Protein AF-0000000074476512 (afdb_homodimer)

Secondary structure (DSSP, 8-state):
--------HHHHHHHHHHHHHHHHHHTT-HHHHHIIIIIHHHHHHHHSSSS----HHHHHHHHHHHHHHS---THHHHHHHTS-HHHHHHHHHHHHHHHHT--TT--HHHHHHHHHHHHHHHTTSTT--HHHHHHHHGGGGGT-TTPPPP--HHHHHHHHHHTT---SS----HHHHHHHHHHHHHH-TT--S-HHHHHHHHHHHHHHHH-/--------HHHHHHHHHHHHHHHHHHTT-HHHHHIIIIIHHHHHHHHSSSS----HHHHHHHHHHHHHHS---THHHHHHHTS-HHHHHHHHHHHHHHHHT--TT--HHHHHHHHHHHHHHHTTSTT--HHHHHHHHGGGGGT-TTPPPP--HHHHHHHHHHTT---SS----HHHHHHHHHHHHHH-TT--S-HHHHHHHHHHHHHHHH-

pLDDT: mean 89.66, std 13.05, range [23.92, 98.81]

Sequence (422 aa):
MKGKATKTIAELLEHRTKHYDELVELRDLTPLDQWRSVELPALLFKERTSKPYITKKELQRLLDWKLKKGKYRATLPKLIAQNDDKLVVQCSTSAFKEVLSLDETEDQDKYNAGIRSALKTICQLKGVGPATGSLVLSLLSKFTHRAPPFFSDECAVEVLEDLGQYKGKLSYTLPEYMRFLQWFQQKDPEFEYDRTQLEQALWCVHLDRDQMKGKATKTIAELLEHRTKHYDELVELRDLTPLDQWRSVELPALLFKERTSKPYITKKELQRLLDWKLKKGKYRATLPKLIAQNDDKLVVQCSTSAFKEVLSLDETEDQDKYNAGIRSALKTICQLKGVGPATGSLVLSLLSKFTHRAPPFFSDECAVEVLEDLGQYKGKLSYTLPEYMRFLQWFQQKDPEFEYDRTQLEQALWCVHLDRDQ

Solvent-accessible surface area (backbone atoms only — not comparable to full-atom values): 22604 Å² total; per-residue (Å²): 129,79,74,74,76,77,72,51,70,70,54,33,49,51,49,21,72,72,40,39,68,61,54,35,49,74,53,73,30,48,72,58,47,47,37,65,71,43,50,49,32,48,45,31,59,70,75,22,56,94,66,38,55,48,47,48,69,54,50,54,50,50,50,52,42,52,52,52,69,36,66,67,61,60,52,44,61,54,34,41,65,66,48,53,48,67,55,38,30,50,29,34,28,52,19,46,48,41,51,69,63,58,55,90,79,53,51,70,64,56,47,50,51,33,51,53,51,21,41,56,42,35,33,68,41,49,63,26,45,45,40,56,24,26,42,60,48,28,49,37,53,84,79,36,50,78,28,51,46,44,54,43,64,48,24,44,50,53,48,24,47,74,68,69,65,56,77,88,62,86,82,68,37,66,69,56,49,54,56,50,50,44,53,54,45,71,77,39,71,79,46,81,53,56,33,59,56,50,35,49,12,38,32,40,54,38,54,61,66,76,99,129,78,74,74,77,78,72,52,69,69,54,33,48,52,50,22,73,72,39,39,69,61,54,35,48,74,53,73,29,49,72,57,48,46,37,65,73,44,48,50,35,48,45,32,59,70,76,25,56,94,66,38,57,48,47,48,69,53,51,53,52,49,50,53,44,52,51,52,68,39,63,68,61,59,52,44,62,55,35,43,65,67,48,52,49,68,55,37,30,51,30,34,28,53,19,47,48,42,52,69,64,57,54,92,80,53,51,69,66,58,48,48,52,32,52,52,51,21,39,56,42,35,32,69,42,50,62,26,45,45,40,56,24,25,43,60,49,28,50,37,53,86,81,36,50,77,28,50,46,45,54,43,67,49,27,44,50,53,50,24,47,74,69,71,64,58,76,88,64,86,81,67,38,64,70,57,48,54,55,50,50,46,54,53,43,70,76,38,72,80,46,82,52,56,32,59,55,50,35,48,12,38,32,41,52,39,54,60,65,75,100

Foldseek 3Di:
DPPPPPDDPVRVVVVCVPPVQVLCVVLVCNVLCCCVVPVVVVCCCPVVNVHGDDDPVRVVSVVVNVVSSPCCPPVLVVQQVPDDPVLQVVLLVVLLVLQLPDDLPDAPVSLLVSNLVSQVSNCVRGSDASQNSLVSQLVCLVVDLSRFEHPDPQLLQQQCVVVVNDPPDDPSHSVSVSSSRVSCCVVPVSSPDRRPVVSVVSSVVRVVVVD/DPPPPPDDPVRVVVVCVPPVQVLCVVLVCNVLCCCVVPVVVVCCCPVVNVHGDDDPVRVVSVVVNVVSSPCCPPVLVVQQVPDDPVLQVVLLVVLLVLQLPDDLPDAPVSLLVSNLVSQVSNCVRGSDASQNSLVSQLVCLVVDLSRFEHPDPQLLQQQCVVVVNDPPDDPSHSVSVSSSRVSCCVVPVSSPDRRPVVSVVSSVVRVVVVD

Structure (mmCIF, N/CA/C/O backbone):
data_AF-0000000074476512-model_v1
#
loop_
_entity.id
_entity.type
_entity.pdbx_description
1 polymer 'Uncharacterized protein'
#
loop_
_atom_site.group_PDB
_atom_site.id
_atom_site.type_symbol
_atom_site.label_atom_id
_atom_site.label_alt_id
_atom_site.label_comp_id
_atom_site.label_asym_id
_atom_site.label_entity_id
_atom_site.label_seq_id
_atom_site.pdbx_PDB_ins_code
_atom_site.Cartn_x
_atom_site.Cartn_y
_atom_site.Cartn_z
_atom_site.occupancy
_atom_site.B_iso_or_equiv
_atom_site.auth_seq_id
_atom_site.auth_comp_id
_atom_site.auth_asym_id
_atom_site.auth_atom_id
_atom_site.pdbx_PDB_model_num
ATOM 1 N N . MET A 1 1 ? 16.5 6.844 -27.188 1 23.95 1 MET A N 1
ATOM 2 C CA . MET A 1 1 ? 15.664 5.859 -26.5 1 23.95 1 MET A CA 1
ATOM 3 C C . MET A 1 1 ? 16.422 4.547 -26.312 1 23.95 1 MET A C 1
ATOM 5 O O . MET A 1 1 ? 16.531 3.746 -27.234 1 23.95 1 MET A O 1
ATOM 9 N N . LYS A 1 2 ? 17.562 4.5 -25.641 1 33.09 2 LYS A N 1
ATOM 10 C CA . LYS A 1 2 ? 18.609 3.496 -25.781 1 33.09 2 LYS A CA 1
ATOM 11 C C . LYS A 1 2 ? 18.047 2.086 -25.594 1 33.09 2 LYS A C 1
ATOM 13 O O . LYS A 1 2 ? 17.156 1.865 -24.781 1 33.09 2 LYS A O 1
ATOM 18 N N . GLY A 1 3 ? 18.109 1.298 -26.578 1 35.56 3 GLY A N 1
ATOM 19 C CA . GLY A 1 3 ? 17.562 -0.048 -26.625 1 35.56 3 GLY A CA 1
ATOM 20 C C . GLY A 1 3 ? 17.906 -0.878 -25.406 1 35.56 3 GLY A C 1
ATOM 21 O O . GLY A 1 3 ? 19.078 -1.168 -25.156 1 35.56 3 GLY A O 1
ATOM 22 N N . LYS A 1 4 ? 17.25 -0.68 -24.25 1 45.88 4 LYS A N 1
ATOM 23 C CA . LYS A 1 4 ? 17.578 -1.476 -23.062 1 45.88 4 LYS A CA 1
ATOM 24 C C . LYS A 1 4 ? 17.875 -2.924 -23.438 1 45.88 4 LYS A C 1
ATOM 26 O O . LYS A 1 4 ? 17.047 -3.6 -24.047 1 45.88 4 LYS A O 1
ATOM 31 N N . ALA A 1 5 ? 19.109 -3.162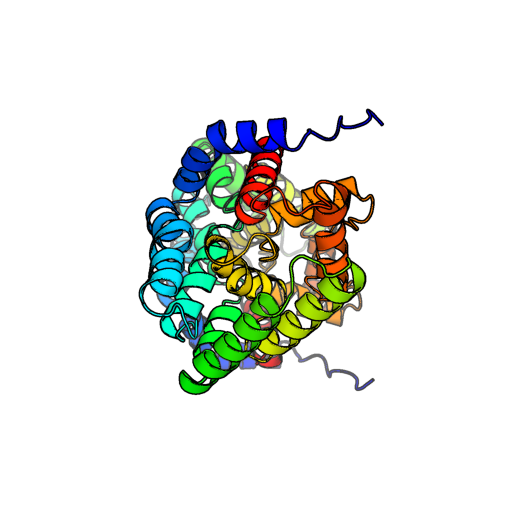 -23.734 1 50.38 5 ALA A N 1
ATOM 32 C CA . ALA A 1 5 ? 19.562 -4.504 -24.109 1 50.38 5 ALA A CA 1
ATOM 33 C C . ALA A 1 5 ? 18.922 -5.562 -23.219 1 50.38 5 ALA A C 1
ATOM 35 O O . ALA A 1 5 ? 19.094 -5.559 -22 1 50.38 5 ALA A O 1
ATOM 36 N N . THR A 1 6 ? 17.781 -6.199 -23.719 1 70.75 6 THR A N 1
ATOM 37 C CA . THR A 1 6 ? 17.031 -7.223 -22.984 1 70.75 6 THR A CA 1
ATOM 38 C C . THR A 1 6 ? 17.953 -8.391 -22.609 1 70.75 6 THR A C 1
ATOM 40 O O . THR A 1 6 ? 18.609 -8.969 -23.484 1 70.75 6 THR A O 1
ATOM 43 N N . LYS A 1 7 ? 18.328 -8.578 -21.406 1 81.62 7 LYS A N 1
ATOM 44 C CA . LYS A 1 7 ? 19.141 -9.648 -20.844 1 81.62 7 LYS A CA 1
ATOM 45 C C . LYS A 1 7 ? 18.672 -11.016 -21.312 1 81.62 7 LYS A C 1
ATOM 47 O O . LYS A 1 7 ? 17.469 -11.25 -21.453 1 81.62 7 LYS A O 1
ATOM 52 N N . THR A 1 8 ? 19.734 -11.797 -21.641 1 91.19 8 THR A N 1
ATOM 53 C CA . THR A 1 8 ? 19.422 -13.195 -21.938 1 91.19 8 THR A CA 1
ATOM 54 C C . THR A 1 8 ? 18.953 -13.914 -20.672 1 91.19 8 THR A C 1
ATOM 56 O O . THR A 1 8 ? 19.141 -13.414 -19.562 1 91.19 8 THR A O 1
ATOM 59 N N . ILE A 1 9 ? 18.359 -15.086 -20.844 1 93.5 9 ILE A N 1
ATOM 60 C CA . ILE A 1 9 ? 17.906 -15.875 -19.703 1 93.5 9 ILE A CA 1
ATOM 61 C C . ILE A 1 9 ? 19.094 -16.25 -18.828 1 93.5 9 ILE A C 1
ATOM 63 O O . ILE A 1 9 ? 19.016 -16.188 -17.594 1 93.5 9 ILE A O 1
ATOM 67 N N . ALA A 1 10 ? 20.172 -16.562 -19.516 1 92.94 10 ALA A N 1
ATOM 68 C CA . ALA A 1 10 ? 21.375 -16.922 -18.766 1 92.94 10 ALA A CA 1
ATOM 69 C C . ALA A 1 10 ? 21.844 -15.75 -17.906 1 92.94 10 ALA A C 1
ATOM 71 O O . ALA A 1 10 ? 22.234 -15.938 -16.75 1 92.94 10 ALA A O 1
ATOM 72 N N . GLU A 1 11 ? 21.828 -14.602 -18.453 1 94 11 GLU A N 1
ATOM 73 C CA . GLU A 1 11 ? 22.219 -13.406 -17.719 1 94 11 GLU A CA 1
ATOM 74 C C . GLU A 1 11 ? 21.25 -13.109 -16.578 1 94 11 GLU A C 1
ATOM 76 O O . GLU A 1 11 ? 21.672 -12.695 -15.492 1 94 11 GLU A O 1
ATOM 81 N N . LEU A 1 12 ? 20.031 -13.32 -16.812 1 94.62 12 LEU A N 1
ATOM 82 C CA . LEU A 1 12 ? 19.016 -13.102 -15.789 1 94.62 12 LEU A CA 1
ATOM 83 C C . LEU A 1 12 ? 19.219 -14.047 -14.609 1 94.62 12 LEU A C 1
ATOM 85 O O . LEU A 1 12 ? 19.188 -13.609 -13.453 1 94.62 12 LEU A O 1
ATOM 89 N N . LEU A 1 13 ? 19.438 -15.242 -14.914 1 95.31 13 LEU A N 1
ATOM 90 C CA . LEU A 1 13 ? 19.578 -16.25 -13.859 1 95.31 13 LEU A CA 1
ATOM 91 C C . LEU A 1 13 ? 20.875 -16.016 -13.078 1 95.31 13 LEU A C 1
ATOM 93 O O . LEU A 1 13 ? 20.922 -16.25 -11.867 1 95.31 13 LEU A O 1
ATOM 97 N N . GLU A 1 14 ? 21.906 -15.555 -13.758 1 94.88 14 GLU A N 1
ATOM 98 C CA . GLU A 1 14 ? 23.125 -15.172 -13.062 1 94.88 14 GLU A CA 1
ATOM 99 C C . GLU A 1 14 ? 22.875 -14 -12.125 1 94.88 14 GLU A C 1
ATOM 101 O O . GLU A 1 14 ? 23.391 -13.969 -11 1 94.88 14 GLU A O 1
ATOM 106 N N . HIS A 1 15 ? 22.141 -13.07 -12.625 1 93.44 15 HIS A N 1
ATOM 107 C CA . HIS A 1 15 ? 21.781 -11.914 -11.812 1 93.44 15 HIS A CA 1
ATOM 108 C C . HIS A 1 15 ? 21.016 -12.336 -10.562 1 93.44 15 HIS A C 1
ATOM 110 O O . HIS A 1 15 ? 21.266 -11.812 -9.469 1 93.44 15 HIS A O 1
ATOM 116 N N . ARG A 1 16 ? 20.125 -13.195 -10.711 1 94.88 16 ARG A N 1
ATOM 117 C CA . ARG A 1 16 ? 19.359 -13.734 -9.586 1 94.88 16 ARG A CA 1
ATOM 118 C C . ARG A 1 16 ? 20.297 -14.352 -8.547 1 94.88 16 ARG A C 1
ATOM 120 O O . ARG A 1 16 ? 20.156 -14.094 -7.348 1 94.88 16 ARG A O 1
ATOM 127 N N . THR A 1 17 ? 21.172 -15.195 -9.023 1 94.69 17 THR A N 1
ATOM 128 C CA . THR A 1 17 ? 22.078 -15.914 -8.148 1 94.69 17 THR A CA 1
ATOM 129 C C . THR A 1 17 ? 22.906 -14.938 -7.305 1 94.69 17 THR A C 1
ATOM 131 O O . THR A 1 17 ? 23.156 -15.195 -6.129 1 94.69 17 THR A O 1
ATOM 134 N N . LYS A 1 18 ? 23.156 -13.844 -7.84 1 93.69 18 LYS A N 1
ATOM 135 C CA . LYS A 1 18 ? 24.031 -12.875 -7.195 1 93.69 18 LYS A CA 1
ATOM 136 C C . LYS A 1 18 ? 23.25 -11.984 -6.23 1 93.69 18 LYS A C 1
ATOM 138 O O . LYS A 1 18 ? 23.797 -11.523 -5.223 1 93.69 18 LYS A O 1
ATOM 143 N N . HIS A 1 19 ? 21.984 -11.812 -6.477 1 92.62 19 HIS A N 1
ATOM 144 C CA . HIS A 1 19 ? 21.344 -10.688 -5.812 1 92.62 19 HIS A CA 1
ATOM 145 C C . HIS A 1 19 ? 20.141 -11.141 -4.996 1 92.62 19 HIS A C 1
ATOM 147 O O . HIS A 1 19 ? 19.719 -10.453 -4.059 1 92.62 19 HIS A O 1
ATOM 153 N N . TYR A 1 20 ? 19.562 -12.219 -5.242 1 94.56 20 TYR A N 1
ATOM 154 C CA . TYR A 1 20 ? 18.25 -12.586 -4.715 1 94.56 20 TYR A CA 1
ATOM 155 C C . TYR A 1 20 ? 18.281 -12.68 -3.193 1 94.56 20 TYR A C 1
ATOM 157 O O . TYR A 1 20 ? 17.438 -12.094 -2.508 1 94.56 20 TYR A O 1
ATOM 165 N N . ASP A 1 21 ? 19.297 -13.367 -2.676 1 92.81 21 ASP A N 1
ATOM 166 C CA . ASP A 1 21 ? 19.344 -13.602 -1.235 1 92.81 21 ASP A CA 1
ATOM 167 C C . ASP A 1 21 ? 19.484 -12.281 -0.47 1 92.81 21 ASP A C 1
ATOM 169 O O . ASP A 1 21 ? 18.844 -12.094 0.568 1 92.81 21 ASP A O 1
ATOM 173 N N . GLU A 1 22 ? 20.266 -11.422 -0.937 1 90.44 22 GLU A N 1
ATOM 174 C CA . GLU A 1 22 ? 20.453 -10.117 -0.298 1 90.44 22 GLU A CA 1
ATOM 175 C C . GLU A 1 22 ? 19.156 -9.305 -0.312 1 90.44 22 GLU A C 1
ATOM 177 O O . GLU A 1 22 ? 18.828 -8.648 0.677 1 90.44 22 GLU A O 1
ATOM 182 N N . LEU A 1 23 ? 18.5 -9.336 -1.383 1 85.38 23 LEU A N 1
ATOM 183 C CA . LEU A 1 23 ? 17.266 -8.57 -1.521 1 85.38 23 LEU A CA 1
ATOM 184 C C . LEU A 1 23 ? 16.172 -9.141 -0.634 1 85.38 23 LEU A C 1
ATOM 186 O O . LEU A 1 23 ? 15.383 -8.398 -0.056 1 85.38 23 LEU A O 1
ATOM 190 N N . VAL A 1 24 ? 16.109 -10.453 -0.549 1 89 24 VAL A N 1
ATOM 191 C CA . VAL A 1 24 ? 15.164 -11.125 0.344 1 89 24 VAL A CA 1
ATOM 192 C C . VAL A 1 24 ? 15.445 -10.711 1.788 1 89 24 VAL A C 1
ATOM 194 O O . VAL A 1 24 ? 14.516 -10.453 2.557 1 89 24 VAL A O 1
ATOM 197 N N . GLU A 1 25 ? 16.656 -10.617 2.119 1 85.56 25 GLU A N 1
ATOM 198 C CA . GLU A 1 25 ? 17.047 -10.203 3.463 1 85.56 25 GLU A CA 1
ATOM 199 C C . GLU A 1 25 ? 16.672 -8.75 3.721 1 85.56 25 GLU A C 1
ATOM 201 O O . GLU A 1 25 ? 16.203 -8.406 4.809 1 85.56 25 GLU A O 1
ATOM 206 N N . LEU A 1 26 ? 16.859 -7.953 2.779 1 75.88 26 LEU A N 1
ATOM 207 C CA . LEU A 1 26 ? 16.547 -6.535 2.904 1 75.88 26 LEU A CA 1
ATOM 208 C C . LEU A 1 26 ? 15.055 -6.332 3.16 1 75.88 26 LEU A C 1
ATOM 210 O O . LEU A 1 26 ? 14.656 -5.359 3.807 1 75.88 26 LEU A O 1
ATOM 214 N N . ARG A 1 27 ? 14.273 -7.273 2.668 1 74.69 27 ARG A N 1
ATOM 215 C CA . ARG A 1 27 ? 12.828 -7.195 2.844 1 74.69 27 ARG A CA 1
ATOM 216 C C . ARG A 1 27 ? 12.391 -7.914 4.113 1 74.69 27 ARG A C 1
ATOM 218 O O . ARG A 1 27 ? 11.195 -8.078 4.363 1 74.69 27 ARG A O 1
ATOM 225 N N . ASP A 1 28 ? 13.352 -8.414 4.922 1 78.88 28 ASP A N 1
ATOM 226 C CA . ASP A 1 28 ? 13.055 -9.203 6.113 1 78.88 28 ASP A CA 1
ATOM 227 C C . ASP A 1 28 ? 12.156 -10.398 5.777 1 78.88 28 ASP A C 1
ATOM 229 O O . ASP A 1 28 ? 11.172 -10.648 6.465 1 78.88 28 ASP A O 1
ATOM 233 N N . LEU A 1 29 ? 12.477 -11.016 4.68 1 86.94 29 LEU A N 1
ATOM 234 C CA . LEU A 1 29 ? 11.625 -12.062 4.109 1 86.94 29 LEU A CA 1
ATOM 235 C C . LEU A 1 29 ? 12.297 -13.422 4.203 1 86.94 29 LEU A C 1
ATOM 237 O O . LEU A 1 29 ? 11.703 -14.445 3.848 1 86.94 29 LEU A O 1
ATOM 241 N N . THR A 1 30 ? 13.461 -13.484 4.758 1 91.12 30 THR A N 1
ATOM 242 C CA . THR A 1 30 ? 14.305 -14.664 4.621 1 91.12 30 THR A CA 1
ATOM 243 C C . THR A 1 30 ? 13.578 -15.906 5.125 1 91.12 30 THR A C 1
ATOM 245 O O . THR A 1 30 ? 13.43 -16.891 4.387 1 91.12 30 THR A O 1
ATOM 248 N N . PRO A 1 31 ? 13.078 -15.938 6.359 1 91.69 31 PRO A N 1
ATOM 249 C CA . PRO A 1 31 ? 12.398 -17.156 6.797 1 91.69 31 PRO A CA 1
ATOM 250 C C . PRO A 1 31 ? 11.141 -17.453 5.98 1 91.69 31 PRO A C 1
ATOM 252 O O . PRO A 1 31 ? 10.883 -18.625 5.652 1 91.69 31 PRO A O 1
ATOM 255 N N . LEU A 1 32 ? 10.438 -16.453 5.688 1 93.12 32 LEU A N 1
ATOM 256 C CA . LEU A 1 32 ? 9.203 -16.625 4.93 1 93.12 32 LEU A CA 1
ATOM 257 C C . LEU A 1 32 ? 9.5 -17.062 3.498 1 93.12 32 LEU A C 1
ATOM 259 O O . LEU A 1 32 ? 8.75 -17.844 2.916 1 93.12 32 LEU A O 1
ATOM 263 N N . ASP A 1 33 ? 10.5 -16.562 2.934 1 95.56 33 ASP A N 1
ATOM 264 C CA . ASP A 1 33 ? 10.883 -16.953 1.582 1 95.56 33 ASP A CA 1
ATOM 265 C C . ASP A 1 33 ? 11.391 -18.391 1.558 1 95.56 33 ASP A C 1
ATOM 267 O O . ASP A 1 33 ? 11.172 -19.125 0.586 1 95.56 33 ASP A O 1
ATOM 271 N N . GLN A 1 34 ? 12.164 -18.75 2.572 1 96.19 34 GLN A N 1
ATOM 272 C CA . GLN A 1 34 ? 12.578 -20.156 2.686 1 96.19 34 GLN A CA 1
ATOM 273 C C . GLN A 1 34 ? 11.375 -21.078 2.723 1 96.19 34 GLN A C 1
ATOM 275 O O . GLN A 1 34 ? 11.383 -22.141 2.092 1 96.19 34 GLN A O 1
ATOM 280 N N . TRP A 1 35 ? 10.391 -20.734 3.42 1 97.44 35 TRP A N 1
ATOM 281 C CA . TRP A 1 35 ? 9.164 -21.516 3.494 1 97.44 35 TRP A CA 1
ATOM 282 C C . TRP A 1 35 ? 8.469 -21.562 2.137 1 97.44 35 TRP A C 1
ATOM 284 O O . TRP A 1 35 ? 8.125 -22.641 1.653 1 97.44 35 TRP A O 1
ATOM 294 N N . ARG A 1 36 ? 8.273 -20.469 1.478 1 97.44 36 ARG A N 1
ATOM 295 C CA . ARG A 1 36 ? 7.535 -20.359 0.223 1 97.44 36 ARG A CA 1
ATOM 296 C C . ARG A 1 36 ? 8.289 -21.047 -0.914 1 97.44 36 ARG A C 1
ATOM 298 O O . ARG A 1 36 ? 7.668 -21.641 -1.798 1 97.44 36 ARG A O 1
ATOM 305 N N . SER A 1 37 ? 9.609 -20.891 -0.902 1 95.75 37 SER A N 1
ATOM 306 C CA . SER A 1 37 ? 10.383 -21.281 -2.076 1 95.75 37 SER A CA 1
ATOM 307 C C . SER A 1 37 ? 10.945 -22.688 -1.918 1 95.75 37 SER A C 1
ATOM 309 O O . SER A 1 37 ? 11.305 -23.328 -2.904 1 95.75 37 SER A O 1
ATOM 311 N N . VAL A 1 38 ? 11 -23.188 -0.724 1 95.44 38 VAL A N 1
ATOM 312 C CA . VAL A 1 38 ? 11.664 -24.469 -0.508 1 95.44 38 VAL A CA 1
ATOM 313 C C . VAL A 1 38 ? 10.734 -25.406 0.253 1 95.44 38 VAL A C 1
ATOM 315 O O . VAL A 1 38 ? 10.359 -26.469 -0.26 1 95.44 38 VAL A O 1
ATOM 318 N N . GLU A 1 39 ? 10.289 -25 1.407 1 97.25 39 GLU A N 1
ATOM 319 C CA . GLU A 1 39 ? 9.609 -25.922 2.316 1 97.25 39 GLU A CA 1
ATOM 320 C C . GLU A 1 39 ? 8.234 -26.297 1.79 1 97.25 39 GLU A C 1
ATOM 322 O O . GLU A 1 39 ? 7.875 -27.484 1.762 1 97.25 39 GLU A O 1
ATOM 327 N N . LEU A 1 40 ? 7.48 -25.359 1.4 1 97.69 40 LEU A N 1
ATOM 328 C CA . LEU A 1 40 ? 6.113 -25.641 0.973 1 97.69 40 LEU A CA 1
ATOM 329 C C . LEU A 1 40 ? 6.105 -26.438 -0.326 1 97.69 40 LEU A C 1
ATOM 331 O O . LEU A 1 40 ? 5.426 -27.469 -0.427 1 97.69 40 LEU A O 1
ATOM 335 N N . PRO A 1 41 ? 6.859 -26.047 -1.333 1 96.69 41 PRO A N 1
ATOM 336 C CA . PRO A 1 41 ? 6.906 -26.875 -2.541 1 96.69 41 PRO A CA 1
ATOM 337 C C . PRO A 1 41 ? 7.398 -28.297 -2.264 1 96.69 41 PRO A C 1
ATOM 339 O O . PRO A 1 41 ? 6.895 -29.25 -2.857 1 96.69 41 PRO A O 1
ATOM 342 N N . ALA A 1 42 ? 8.367 -28.406 -1.413 1 95.94 42 ALA A N 1
ATOM 343 C CA . ALA A 1 42 ? 8.867 -29.734 -1.056 1 95.94 42 ALA A CA 1
ATOM 344 C C . ALA A 1 42 ? 7.781 -30.562 -0.379 1 95.94 42 ALA A C 1
ATOM 346 O O . ALA A 1 42 ? 7.656 -31.766 -0.635 1 95.94 42 ALA A O 1
ATOM 347 N N . LEU A 1 43 ? 7.051 -29.953 0.514 1 97.06 43 LEU A N 1
ATOM 348 C CA . LEU A 1 43 ? 5.949 -30.625 1.194 1 97.06 43 LEU A CA 1
ATOM 349 C C . LEU A 1 43 ? 4.922 -31.141 0.189 1 97.06 43 LEU A C 1
ATOM 351 O O . LEU A 1 43 ? 4.473 -32.281 0.281 1 97.06 43 LEU A O 1
ATOM 355 N N . LEU A 1 44 ? 4.496 -30.297 -0.756 1 97.38 44 LEU A N 1
ATOM 356 C CA . LEU A 1 44 ? 3.541 -30.719 -1.777 1 97.38 44 LEU A CA 1
ATOM 357 C C . LEU A 1 44 ? 4.082 -31.891 -2.588 1 97.38 44 LEU A C 1
ATOM 359 O O . LEU A 1 44 ? 3.371 -32.875 -2.818 1 97.38 44 LEU A O 1
ATOM 363 N N . PHE A 1 45 ? 5.352 -31.797 -2.961 1 96 45 PHE A N 1
ATOM 364 C CA . PHE A 1 45 ? 5.957 -32.781 -3.857 1 96 45 PHE A CA 1
ATOM 365 C C . PHE A 1 45 ? 6.168 -34.125 -3.143 1 96 45 PHE A C 1
ATOM 367 O O . PHE A 1 45 ? 6.066 -35.188 -3.76 1 96 45 PHE A O 1
ATOM 374 N N . LYS A 1 46 ? 6.402 -34.094 -1.898 1 96.19 46 LYS A N 1
ATOM 375 C CA . LYS A 1 46 ? 6.75 -35.312 -1.17 1 96.19 46 LYS A CA 1
ATOM 376 C C . LYS A 1 46 ? 5.523 -35.906 -0.483 1 96.19 46 LYS A C 1
ATOM 378 O O . LYS A 1 46 ? 5.344 -37.125 -0.479 1 96.19 46 LYS A O 1
ATOM 383 N N . GLU A 1 47 ? 4.723 -35.094 0.055 1 96.12 47 GLU A N 1
ATOM 384 C CA . GLU A 1 47 ? 3.646 -35.562 0.916 1 96.12 47 GLU A CA 1
ATOM 385 C C . GLU A 1 47 ? 2.299 -35.5 0.206 1 96.12 47 GLU A C 1
ATOM 387 O O . GLU A 1 47 ? 1.349 -36.188 0.602 1 96.12 47 GLU A O 1
ATOM 392 N N . ARG A 1 48 ? 2.223 -34.656 -0.767 1 96.25 48 ARG A N 1
ATOM 393 C CA . ARG A 1 48 ? 0.968 -34.469 -1.491 1 96.25 48 ARG A CA 1
ATOM 394 C C . ARG A 1 48 ? 1.167 -34.688 -2.988 1 96.25 48 ARG A C 1
ATOM 396 O O . ARG A 1 48 ? 0.586 -33.969 -3.805 1 96.25 48 ARG A O 1
ATOM 403 N N . THR A 1 49 ? 1.976 -35.625 -3.348 1 93.38 49 THR A N 1
ATOM 404 C CA . THR A 1 49 ? 2.49 -35.781 -4.703 1 93.38 49 THR A CA 1
ATOM 405 C C . THR A 1 49 ? 1.369 -36.156 -5.664 1 93.38 49 THR A C 1
ATOM 407 O O . THR A 1 49 ? 1.269 -35.625 -6.762 1 93.38 49 THR A O 1
ATOM 410 N N . SER A 1 50 ? 0.554 -37.062 -5.336 1 94.19 50 SER A N 1
ATOM 411 C CA . SER A 1 50 ? -0.467 -37.594 -6.234 1 94.19 50 SER A CA 1
ATOM 412 C C . SER A 1 50 ? -1.619 -36.625 -6.398 1 94.19 50 SER A C 1
ATOM 414 O O . SER A 1 50 ? -2.256 -36.562 -7.453 1 94.19 50 SER A O 1
ATOM 416 N N . LYS A 1 51 ? -1.862 -35.875 -5.309 1 96.38 51 LYS A N 1
ATOM 417 C CA . LYS A 1 51 ? -2.941 -34.906 -5.293 1 96.38 51 LYS A CA 1
ATOM 418 C C . LYS A 1 51 ? -2.547 -33.656 -4.492 1 96.38 51 LYS A C 1
ATOM 420 O O . LYS A 1 51 ? -3.014 -33.469 -3.365 1 96.38 51 LYS A O 1
ATOM 425 N N . PRO A 1 52 ? -1.791 -32.781 -5.156 1 97.88 52 PRO A N 1
ATOM 426 C CA . PRO A 1 52 ? -1.319 -31.609 -4.414 1 97.88 52 PRO A CA 1
ATOM 427 C C . PRO A 1 52 ? -2.441 -30.625 -4.09 1 97.88 52 PRO A C 1
ATOM 429 O O . PRO A 1 52 ? -3.379 -30.469 -4.875 1 97.88 52 PRO A O 1
ATOM 432 N N . TYR A 1 53 ? -2.369 -30.031 -2.949 1 98.56 53 TYR A N 1
ATOM 433 C CA . TYR A 1 53 ? -3.287 -29 -2.467 1 98.56 53 TYR A CA 1
ATOM 434 C C . TYR A 1 53 ? -2.604 -28.078 -1.46 1 98.56 53 TYR A C 1
ATOM 436 O O . TYR A 1 53 ? -1.492 -28.375 -1.008 1 98.56 53 TYR A O 1
ATOM 444 N N . ILE A 1 54 ? -3.227 -26.922 -1.18 1 98.62 54 ILE A N 1
ATOM 445 C CA . ILE A 1 54 ? -2.811 -26.094 -0.056 1 98.62 54 ILE A CA 1
ATOM 446 C C . ILE A 1 54 ? -3.977 -25.906 0.912 1 98.62 54 ILE A C 1
ATOM 448 O O . ILE A 1 54 ? -5.137 -26.094 0.535 1 98.62 54 ILE A O 1
ATOM 452 N N . THR A 1 55 ? -3.619 -25.641 2.16 1 98.06 55 THR A N 1
ATOM 453 C CA . THR A 1 55 ? -4.609 -25.344 3.191 1 98.06 55 THR A CA 1
ATOM 454 C C . THR A 1 55 ? -4.859 -23.844 3.303 1 98.06 55 THR A C 1
ATOM 456 O O . THR A 1 55 ? -4.125 -23.047 2.721 1 98.06 55 THR A O 1
ATOM 459 N N . LYS A 1 56 ? -5.918 -23.547 4.062 1 96.69 56 LYS A N 1
ATOM 460 C CA . LYS A 1 56 ? -6.215 -22.141 4.312 1 96.69 56 LYS A CA 1
ATOM 461 C C . LYS A 1 56 ? -5.051 -21.438 5.016 1 96.69 56 LYS A C 1
ATOM 463 O O . LYS A 1 56 ? -4.68 -20.328 4.656 1 96.69 56 LYS A O 1
ATOM 468 N N . LYS A 1 57 ? -4.543 -22.062 5.992 1 95.5 57 LYS A N 1
ATOM 469 C CA . LYS A 1 57 ? -3.408 -21.5 6.715 1 95.5 57 LYS A CA 1
ATOM 470 C C . LYS A 1 57 ? -2.227 -21.25 5.781 1 95.5 57 LYS A C 1
ATOM 472 O O . LYS A 1 57 ? -1.544 -20.234 5.891 1 95.5 57 LYS A O 1
ATOM 477 N N . GLU A 1 58 ? -2.008 -22.188 4.891 1 97.56 58 GLU A N 1
ATOM 478 C CA . GLU A 1 58 ? -0.92 -22.047 3.928 1 97.56 58 GLU A CA 1
ATOM 479 C C . GLU A 1 58 ? -1.199 -20.906 2.945 1 97.56 58 GLU A C 1
ATOM 481 O O . GLU A 1 58 ? -0.293 -20.156 2.586 1 97.56 58 GLU A O 1
ATOM 486 N N . LEU A 1 59 ? -2.428 -20.766 2.545 1 97.69 59 LEU A N 1
ATOM 487 C CA . LEU A 1 59 ? -2.826 -19.672 1.665 1 97.69 59 LEU A CA 1
ATOM 488 C C . LEU A 1 59 ? -2.615 -18.328 2.346 1 97.69 59 LEU A C 1
ATOM 490 O O . LEU A 1 59 ? -2.129 -17.391 1.722 1 97.69 59 LEU A O 1
ATOM 494 N N . GLN A 1 60 ? -2.975 -18.203 3.596 1 92.88 60 GLN A N 1
ATOM 495 C CA . GLN A 1 60 ? -2.775 -16.969 4.355 1 92.88 60 GLN A CA 1
ATOM 496 C C . GLN A 1 60 ? -1.293 -16.625 4.461 1 92.88 60 GLN A C 1
ATOM 498 O O . GLN A 1 60 ? -0.914 -15.453 4.328 1 92.88 60 GLN A O 1
ATOM 503 N N . ARG A 1 61 ? -0.535 -17.609 4.68 1 93.44 61 ARG A N 1
ATOM 504 C CA . ARG A 1 61 ? 0.904 -17.406 4.797 1 93.44 61 ARG A CA 1
ATOM 505 C C . ARG A 1 61 ? 1.507 -17 3.453 1 93.44 61 ARG A C 1
ATOM 507 O O . ARG A 1 61 ? 2.439 -16.188 3.402 1 93.44 61 ARG A O 1
ATOM 514 N N . LEU A 1 62 ? 0.995 -17.578 2.35 1 96.62 62 LEU A N 1
ATOM 515 C CA . LEU A 1 62 ? 1.41 -17.172 1.014 1 96.62 62 LEU A CA 1
ATOM 516 C C . LEU A 1 62 ? 1.076 -15.703 0.767 1 96.62 62 LEU A C 1
ATOM 518 O O . LEU A 1 62 ? 1.863 -14.977 0.156 1 96.62 62 LEU A O 1
ATOM 522 N N . LEU A 1 63 ? -0.099 -15.242 1.212 1 89.94 63 LEU A N 1
ATOM 523 C CA . LEU A 1 63 ? -0.469 -13.844 1.072 1 89.94 63 LEU A CA 1
ATOM 524 C C . LEU A 1 63 ? 0.497 -12.945 1.84 1 89.94 63 LEU A C 1
ATOM 526 O O . LEU A 1 63 ? 0.894 -11.883 1.348 1 89.94 63 LEU A O 1
ATOM 530 N N . ASP A 1 64 ? 0.836 -13.383 3.053 1 84.56 64 ASP A N 1
ATOM 531 C CA . ASP A 1 64 ? 1.817 -12.633 3.832 1 84.56 64 ASP A CA 1
ATOM 532 C C . ASP A 1 64 ? 3.123 -12.469 3.059 1 84.56 64 ASP A C 1
ATOM 534 O O . ASP A 1 64 ? 3.705 -11.383 3.033 1 84.56 64 ASP A O 1
ATOM 538 N N . TRP A 1 65 ? 3.559 -13.57 2.459 1 92 65 TRP A N 1
ATOM 539 C CA . TRP A 1 65 ? 4.777 -13.547 1.659 1 92 65 TRP A CA 1
ATOM 540 C C . TRP A 1 65 ? 4.652 -12.57 0.494 1 92 65 TRP A C 1
ATOM 542 O O . TRP A 1 65 ? 5.551 -11.766 0.257 1 92 65 TRP A O 1
ATOM 552 N N . LYS A 1 66 ? 3.562 -12.672 -0.193 1 89.94 66 LYS A N 1
ATOM 553 C CA . LYS A 1 66 ? 3.324 -11.82 -1.356 1 89.94 66 LYS A CA 1
ATOM 554 C C . LYS A 1 66 ? 3.379 -10.344 -0.978 1 89.94 66 LYS A C 1
ATOM 556 O O . LYS A 1 66 ? 4.004 -9.547 -1.677 1 89.94 66 LYS A O 1
ATOM 561 N N . LEU A 1 67 ? 2.764 -9.992 0.061 1 81.12 67 LEU A N 1
ATOM 562 C CA . LEU A 1 67 ? 2.676 -8.602 0.5 1 81.12 67 LEU A CA 1
ATOM 563 C C . LEU A 1 67 ? 4.039 -8.086 0.952 1 81.12 67 LEU A C 1
ATOM 565 O O . LEU A 1 67 ? 4.395 -6.938 0.685 1 81.12 67 LEU A O 1
ATOM 569 N N . LYS A 1 68 ? 4.703 -8.969 1.598 1 77.44 68 LYS A N 1
ATOM 570 C CA . LYS A 1 68 ? 6.023 -8.57 2.082 1 77.44 68 LYS A CA 1
ATOM 571 C C . LYS A 1 68 ? 7.016 -8.453 0.932 1 77.44 68 LYS A C 1
ATOM 573 O O . LYS A 1 68 ? 7.914 -7.605 0.964 1 77.44 68 LYS A O 1
ATOM 578 N N . LYS A 1 69 ? 6.852 -9.445 0.039 1 85.12 69 LYS A N 1
ATOM 579 C CA . LYS A 1 69 ? 7.754 -9.414 -1.11 1 85.12 69 LYS A CA 1
ATOM 580 C C . LYS A 1 69 ? 7.562 -8.141 -1.927 1 85.12 69 LYS A C 1
ATOM 582 O O . LYS A 1 69 ? 8.523 -7.586 -2.459 1 85.12 69 LYS A O 1
ATOM 587 N N . GLY A 1 70 ? 6.266 -7.887 -2.088 1 69 70 GLY A N 1
ATOM 588 C CA . GLY A 1 70 ? 5.945 -6.668 -2.812 1 69 70 GLY A CA 1
ATOM 589 C C . GLY A 1 70 ? 6.176 -5.41 -1.996 1 69 70 GLY A C 1
ATOM 590 O O . GLY A 1 70 ? 6.16 -5.453 -0.764 1 69 70 GLY A O 1
ATOM 591 N N . LYS A 1 71 ? 6.926 -4.566 -2.508 1 52.97 71 LYS A N 1
ATOM 592 C CA . LYS A 1 71 ? 7.305 -3.289 -1.912 1 52.97 71 LYS A CA 1
ATOM 593 C 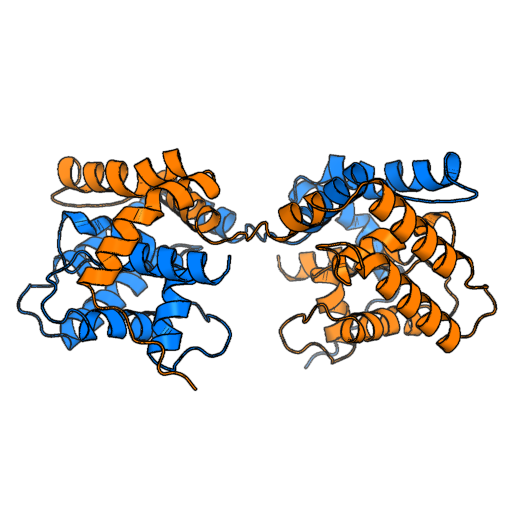C . LYS A 1 71 ? 6.203 -2.76 -0.999 1 52.97 71 LYS A C 1
ATOM 595 O O . LYS A 1 71 ? 5.105 -2.436 -1.463 1 52.97 71 LYS A O 1
ATOM 600 N N . TYR A 1 72 ? 5.535 -3.398 0.029 1 47.34 72 TYR A N 1
ATOM 601 C CA . TYR A 1 72 ? 5.117 -2.184 0.72 1 47.34 72 TYR A CA 1
ATOM 602 C C . TYR A 1 72 ? 6.254 -1.168 0.771 1 47.34 72 TYR A C 1
ATOM 604 O O . TYR A 1 72 ? 7.324 -1.451 1.314 1 47.34 72 TYR A O 1
ATOM 612 N N . ARG A 1 73 ? 6.625 -0.859 -0.414 1 44.75 73 ARG A N 1
ATOM 613 C CA . ARG A 1 73 ? 7.832 -0.039 -0.408 1 44.75 73 ARG A CA 1
ATOM 614 C C . ARG A 1 73 ? 7.832 0.928 0.771 1 44.75 73 ARG A C 1
ATOM 616 O O . ARG A 1 73 ? 7.133 1.943 0.748 1 44.75 73 ARG A O 1
ATOM 623 N N . ALA A 1 74 ? 8.039 0.396 1.799 1 51.09 74 ALA A N 1
ATOM 624 C CA . ALA A 1 74 ? 8.305 1.232 2.965 1 51.09 74 ALA A CA 1
ATOM 625 C C . ALA A 1 74 ? 9.383 2.27 2.658 1 51.09 74 ALA A C 1
ATOM 627 O O . ALA A 1 74 ? 10.438 2.285 3.295 1 51.09 74 ALA A O 1
ATOM 628 N N . THR A 1 75 ? 9.297 2.734 1.366 1 55.28 75 THR A N 1
ATOM 629 C CA . THR A 1 75 ? 10.25 3.754 0.951 1 55.28 75 THR A CA 1
ATOM 630 C C . THR A 1 75 ? 10.109 5.012 1.807 1 55.28 75 THR A C 1
ATOM 632 O O . THR A 1 75 ? 11.109 5.586 2.244 1 55.28 75 THR A O 1
ATOM 635 N N . LEU A 1 76 ? 8.977 5.133 2.197 1 71.94 76 LEU A N 1
ATOM 636 C CA . LEU A 1 76 ? 8.742 6.383 2.908 1 71.94 76 LEU A CA 1
ATOM 637 C C . LEU A 1 76 ? 9.383 6.352 4.289 1 71.94 76 LEU A C 1
ATOM 639 O O . LEU A 1 76 ? 10.078 7.297 4.68 1 71.94 76 LEU A O 1
ATOM 643 N N . PRO A 1 77 ? 9.25 5.199 5.027 1 76.25 77 PRO A N 1
ATOM 644 C CA . PRO A 1 77 ? 9.922 5.18 6.332 1 76.25 77 PRO A CA 1
ATOM 645 C C . PRO A 1 77 ? 11.438 5.336 6.215 1 76.25 77 PRO A C 1
ATOM 647 O O . PRO A 1 77 ? 12.055 6.043 7.02 1 76.25 77 PRO A O 1
ATOM 650 N N . LYS A 1 78 ? 11.945 4.75 5.246 1 73.31 78 LYS A N 1
ATOM 651 C CA . LYS A 1 78 ? 13.383 4.852 5.043 1 73.31 78 LYS A CA 1
ATOM 652 C C . LYS A 1 78 ? 13.797 6.277 4.691 1 73.31 78 LYS A C 1
ATOM 654 O O . LYS A 1 78 ? 14.797 6.785 5.191 1 73.31 78 LYS A O 1
ATOM 659 N N . LEU A 1 79 ? 13.094 6.926 3.807 1 81 79 LEU A N 1
ATOM 660 C CA . LEU A 1 79 ? 13.367 8.305 3.424 1 81 79 LEU A CA 1
ATOM 661 C C . LEU A 1 79 ? 13.258 9.234 4.629 1 81 79 LEU A C 1
ATOM 663 O O . LEU A 1 79 ? 14.141 10.062 4.863 1 81 79 LEU A O 1
ATOM 667 N N . ILE A 1 80 ? 12.273 9.031 5.422 1 89.19 80 ILE A N 1
ATOM 668 C CA . ILE A 1 80 ? 12.062 9.875 6.59 1 89.19 80 ILE A CA 1
ATOM 669 C C . ILE A 1 80 ? 13.195 9.672 7.586 1 89.19 80 ILE A C 1
ATOM 671 O O . ILE A 1 80 ? 13.672 10.633 8.203 1 89.19 80 ILE A O 1
ATOM 675 N N . ALA A 1 81 ? 13.586 8.445 7.672 1 85.19 81 ALA A N 1
ATOM 676 C CA . ALA A 1 81 ? 14.656 8.117 8.609 1 85.19 81 ALA A CA 1
ATOM 677 C C . ALA A 1 81 ? 15.977 8.773 8.195 1 85.19 81 ALA A C 1
ATOM 679 O O . ALA A 1 81 ? 16.859 8.969 9.023 1 85.19 81 ALA A O 1
ATOM 680 N N . GLN A 1 82 ? 16.078 9.172 7.031 1 87.5 82 GLN A N 1
ATOM 681 C CA . GLN A 1 82 ? 17.312 9.758 6.512 1 87.5 82 GLN A CA 1
ATOM 682 C C . GLN A 1 82 ? 17.406 11.242 6.867 1 87.5 82 GLN A C 1
ATOM 684 O O . GLN A 1 82 ? 18.469 11.844 6.75 1 87.5 82 GLN A O 1
ATOM 689 N N . ASN A 1 83 ? 16.328 11.82 7.273 1 94.44 83 ASN A N 1
ATOM 690 C CA . ASN A 1 83 ? 16.391 13.234 7.645 1 94.44 83 ASN A CA 1
ATOM 691 C C . ASN A 1 83 ? 17.219 13.453 8.898 1 94.44 83 ASN A C 1
ATOM 693 O O . ASN A 1 83 ? 17.188 12.625 9.82 1 94.44 83 ASN A O 1
ATOM 697 N N . ASP A 1 84 ? 17.922 14.656 8.898 1 96.19 84 ASP A N 1
ATOM 698 C CA . ASP A 1 84 ? 18.578 15.117 10.125 1 96.19 84 ASP A CA 1
ATOM 699 C C . ASP A 1 84 ? 17.547 15.695 11.102 1 96.19 84 ASP A C 1
ATOM 701 O O . ASP A 1 84 ? 16.641 16.406 10.695 1 96.19 84 ASP A O 1
ATOM 705 N N . ASP A 1 85 ? 17.734 15.281 12.344 1 96.81 85 ASP A N 1
ATOM 706 C CA . ASP A 1 85 ? 16.797 15.766 13.352 1 96.81 85 ASP A CA 1
ATOM 707 C C . ASP A 1 85 ? 16.734 17.297 13.359 1 96.81 85 ASP A C 1
ATOM 709 O O . ASP A 1 85 ? 15.664 17.875 13.516 1 96.81 85 ASP A O 1
ATOM 713 N N . LYS A 1 86 ? 17.859 17.922 13.234 1 97.75 86 LYS A N 1
ATOM 714 C CA . LYS A 1 86 ? 17.906 19.375 13.219 1 97.75 86 LYS A CA 1
ATOM 715 C C . LYS A 1 86 ? 17.109 19.938 12.047 1 97.75 86 LYS A C 1
ATOM 717 O O . LYS A 1 86 ? 16.422 20.953 12.188 1 97.75 86 LYS A O 1
ATOM 722 N N . LEU A 1 87 ? 17.234 19.281 10.961 1 97.81 87 LEU A N 1
ATOM 723 C CA . LEU A 1 87 ? 16.5 19.734 9.781 1 97.81 87 LEU A CA 1
ATOM 724 C C . LEU A 1 87 ? 15.008 19.578 9.984 1 97.81 87 LEU A C 1
ATOM 726 O O . LEU A 1 87 ? 14.227 20.422 9.547 1 97.81 87 LEU A O 1
ATOM 730 N N . VAL A 1 88 ? 14.617 18.469 10.609 1 98.62 88 VAL A N 1
ATOM 731 C CA . VAL A 1 88 ? 13.203 18.234 10.883 1 98.62 88 VAL A CA 1
ATOM 732 C C . VAL A 1 88 ? 12.656 19.344 11.781 1 98.62 88 VAL A C 1
ATOM 734 O O . VAL A 1 88 ? 11.586 19.891 11.508 1 98.62 88 VAL A O 1
ATOM 737 N N . VAL A 1 89 ? 13.398 19.672 12.797 1 98.56 89 VAL A N 1
ATOM 738 C CA . VAL A 1 89 ? 12.992 20.719 13.719 1 98.56 89 VAL A CA 1
ATOM 739 C C . VAL A 1 89 ? 12.914 22.047 12.984 1 98.56 89 VAL A C 1
ATOM 741 O O . VAL A 1 89 ? 11.945 22.797 13.125 1 98.56 89 VAL A O 1
ATOM 744 N N . GLN A 1 90 ? 13.852 22.312 12.172 1 98.5 90 GLN A N 1
ATOM 745 C CA . GLN A 1 90 ? 13.914 23.578 11.453 1 98.5 90 GLN A CA 1
ATOM 746 C C . GLN A 1 90 ? 12.75 23.719 10.477 1 98.5 90 GLN A C 1
ATOM 748 O O . GLN A 1 90 ? 12.078 24.75 10.445 1 98.5 90 GLN A O 1
ATOM 753 N N . CYS A 1 91 ? 12.539 22.719 9.68 1 98.62 91 CYS A N 1
ATOM 754 C CA . CYS A 1 91 ? 11.484 22.766 8.672 1 98.62 91 CYS A CA 1
ATOM 755 C C . CYS A 1 91 ? 10.109 22.844 9.312 1 98.62 91 CYS A C 1
ATOM 757 O O . CYS A 1 91 ? 9.25 23.609 8.875 1 98.62 91 CYS A O 1
ATOM 759 N N . SER A 1 92 ? 9.93 22.031 10.344 1 98.81 92 SER A N 1
ATOM 760 C CA . SER A 1 92 ? 8.625 22.047 11 1 98.81 92 SER A CA 1
ATOM 761 C C . SER A 1 92 ? 8.367 23.375 11.695 1 98.81 92 SER A C 1
ATOM 763 O O . SER A 1 92 ? 7.262 23.922 11.633 1 98.81 92 SER A O 1
ATOM 765 N N . THR A 1 93 ? 9.398 23.922 12.305 1 98.75 93 THR A N 1
ATOM 766 C CA . THR A 1 93 ? 9.273 25.234 12.953 1 98.75 93 THR A CA 1
ATOM 767 C C . THR A 1 93 ? 8.867 26.297 11.945 1 98.75 93 THR A C 1
ATOM 769 O O . THR A 1 93 ? 7.941 27.078 12.188 1 98.75 93 THR A O 1
ATOM 772 N N . SER A 1 94 ? 9.547 26.312 10.867 1 98.75 94 SER A N 1
ATOM 773 C CA . SER A 1 94 ? 9.281 27.312 9.836 1 98.75 94 SER A CA 1
ATOM 774 C C . SER A 1 94 ? 7.891 27.141 9.242 1 98.75 94 SER A C 1
ATOM 776 O O . SER A 1 94 ? 7.164 28.125 9.07 1 98.75 94 SER A O 1
ATOM 778 N N . ALA A 1 95 ? 7.531 25.938 8.945 1 98.75 95 ALA A N 1
ATOM 779 C CA . ALA A 1 95 ? 6.223 25.672 8.352 1 98.75 95 ALA A CA 1
ATOM 780 C C . ALA A 1 95 ? 5.098 26.031 9.32 1 98.75 95 ALA A C 1
ATOM 782 O O . ALA A 1 95 ? 4.098 26.625 8.922 1 98.75 95 ALA A O 1
ATOM 783 N N . PHE A 1 96 ? 5.246 25.656 10.602 1 98.62 96 PHE A N 1
ATOM 784 C CA . PHE A 1 96 ? 4.254 26 11.617 1 98.62 96 PHE A CA 1
ATOM 785 C C . PHE A 1 96 ? 4.109 27.5 11.758 1 98.62 96 PHE A C 1
ATOM 787 O O . PHE A 1 96 ? 2.994 28.016 11.883 1 98.62 96 PHE A O 1
ATOM 794 N N . LYS A 1 97 ? 5.219 28.172 11.703 1 98.06 97 LYS A N 1
ATOM 795 C CA . LYS A 1 97 ? 5.195 29.641 11.789 1 98.06 97 LYS A CA 1
ATOM 796 C C . LYS A 1 97 ? 4.402 30.25 10.641 1 98.06 97 LYS A C 1
ATOM 798 O O . LYS A 1 97 ? 3.664 31.219 10.828 1 98.06 97 LYS A O 1
ATOM 803 N N . GLU A 1 98 ? 4.582 29.734 9.508 1 97.5 98 GLU A N 1
ATOM 804 C CA . GLU A 1 98 ? 3.867 30.234 8.336 1 97.5 98 GLU A CA 1
ATOM 805 C C . GLU A 1 98 ? 2.357 30.078 8.508 1 97.5 98 GLU A C 1
ATOM 807 O O . GLU A 1 98 ? 1.596 30.984 8.156 1 97.5 98 GLU A O 1
ATOM 812 N N . VAL A 1 99 ? 1.933 28.984 9.078 1 97 99 VAL A N 1
ATOM 813 C CA . VAL A 1 99 ? 0.509 28.75 9.297 1 97 99 VAL A CA 1
ATOM 814 C C . VAL A 1 99 ? 0.001 29.672 10.406 1 97 99 VAL A C 1
ATOM 816 O O . VAL A 1 99 ? -1.061 30.297 10.266 1 97 99 VAL A O 1
ATOM 819 N N . LEU A 1 100 ? 0.759 29.828 11.414 1 95.88 100 LEU A N 1
ATOM 820 C CA . LEU A 1 100 ? 0.333 30.594 12.578 1 95.88 100 LEU A CA 1
ATOM 821 C C . LEU A 1 100 ? 0.341 32.094 12.281 1 95.88 100 LEU A C 1
ATOM 823 O O . LEU A 1 100 ? -0.275 32.875 13 1 95.88 100 LEU A O 1
ATOM 827 N N . SER A 1 101 ? 1.007 32.438 11.219 1 94.31 101 SER A N 1
ATOM 828 C CA . SER A 1 101 ? 1.065 33.844 10.836 1 94.31 101 SER A CA 1
ATOM 829 C C . SER A 1 101 ? -0.171 34.25 10.039 1 94.31 101 SER A C 1
ATOM 831 O O . SER A 1 101 ? -0.375 35.438 9.766 1 94.31 101 SER A O 1
ATOM 833 N N . LEU A 1 102 ? -0.941 33.219 9.727 1 91.56 102 LEU A N 1
ATOM 834 C CA . LEU A 1 102 ? -2.154 33.5 8.969 1 91.56 102 LEU A CA 1
ATOM 835 C C . LEU A 1 102 ? -3.211 34.125 9.867 1 91.56 102 LEU A C 1
ATOM 837 O O . LEU A 1 102 ? -3.586 33.562 10.891 1 91.56 102 LEU A O 1
ATOM 841 N N . ASP A 1 103 ? -3.482 35.344 9.641 1 76.62 103 ASP A N 1
ATOM 842 C CA . ASP A 1 103 ? -4.402 36.156 10.445 1 76.62 103 ASP A CA 1
ATOM 843 C C . ASP A 1 103 ? -5.855 35.781 10.133 1 76.62 103 ASP A C 1
ATOM 845 O O . ASP A 1 103 ? -6.168 35.344 9.023 1 76.62 103 ASP A O 1
ATOM 849 N N . GLU A 1 104 ? -6.664 36 11.094 1 72.5 104 GLU A N 1
ATOM 850 C CA . GLU A 1 104 ? -8.094 35.688 11.008 1 72.5 104 GLU A CA 1
ATOM 851 C C . GLU A 1 104 ? -8.781 36.562 9.977 1 72.5 104 GLU A C 1
ATOM 853 O O . GLU A 1 104 ? -9.844 36.188 9.453 1 72.5 104 GLU A O 1
ATOM 858 N N . THR A 1 105 ? -8.141 37.531 9.664 1 71.69 105 THR A N 1
ATOM 859 C CA . THR A 1 105 ? -8.789 38.5 8.773 1 71.69 105 THR A CA 1
ATOM 860 C C . THR A 1 105 ? -8.367 38.281 7.328 1 71.69 105 THR A C 1
ATOM 862 O O . THR A 1 105 ? -8.906 38.906 6.414 1 71.69 105 THR A O 1
ATOM 865 N N . GLU A 1 106 ? -7.531 37.375 7.168 1 68.94 106 GLU A N 1
ATOM 866 C CA . GLU A 1 106 ? -7.008 37.156 5.82 1 68.94 106 GLU A CA 1
ATOM 867 C C . GLU A 1 106 ? -8.047 36.5 4.922 1 68.94 106 GLU A C 1
ATOM 869 O O . GLU A 1 106 ? -8.852 35.688 5.383 1 68.94 106 GLU A O 1
ATOM 874 N N . ASP A 1 107 ? -7.957 37.062 3.744 1 82.69 107 ASP A N 1
ATOM 875 C CA . ASP A 1 107 ? -8.883 36.5 2.777 1 82.69 107 ASP A CA 1
ATOM 876 C C . ASP A 1 107 ? -8.414 35.094 2.338 1 82.69 107 ASP A C 1
ATOM 878 O O . ASP A 1 107 ? -7.355 34.625 2.77 1 82.69 107 ASP A O 1
ATOM 882 N N . GLN A 1 108 ? -9.188 34.469 1.59 1 88.25 108 GLN A N 1
ATOM 883 C CA . GLN A 1 108 ? -8.977 33.062 1.201 1 88.25 108 GLN A CA 1
ATOM 884 C C . GLN A 1 108 ? -7.73 32.938 0.333 1 88.25 108 GLN A C 1
ATOM 886 O O . GLN A 1 108 ? -7.031 31.906 0.41 1 88.25 108 GLN A O 1
ATOM 891 N N . ASP A 1 109 ? -7.445 33.938 -0.413 1 91.38 109 ASP A N 1
ATOM 892 C CA . ASP A 1 109 ? -6.273 33.875 -1.279 1 91.38 109 ASP A CA 1
ATOM 893 C C . ASP A 1 109 ? -4.984 33.875 -0.46 1 91.38 109 ASP A C 1
ATOM 895 O O . ASP A 1 109 ? -4.051 33.125 -0.762 1 91.38 109 ASP A O 1
ATOM 899 N N . LYS A 1 110 ? -4.98 34.75 0.501 1 92.62 110 LYS A N 1
ATOM 900 C CA . LYS A 1 110 ? -3.814 34.812 1.381 1 92.62 110 LYS A CA 1
ATOM 901 C C . LYS A 1 110 ? -3.676 33.531 2.191 1 92.62 110 LYS A C 1
ATOM 903 O O . LYS A 1 110 ? -2.562 33.031 2.424 1 92.62 110 LYS A O 1
ATOM 908 N N . TYR A 1 111 ? -4.836 33.031 2.617 1 95.69 111 TYR A N 1
ATOM 909 C CA . TYR A 1 111 ? -4.828 31.75 3.316 1 95.69 111 TYR A CA 1
ATOM 910 C C . TYR A 1 111 ? -4.234 30.656 2.443 1 95.69 111 TYR A C 1
ATOM 912 O O . TYR A 1 111 ? -3.344 29.922 2.879 1 95.69 111 TYR A O 1
ATOM 920 N N . ASN A 1 112 ? -4.668 30.609 1.24 1 96.31 112 ASN A N 1
ATOM 921 C CA . ASN A 1 112 ? -4.188 29.594 0.309 1 96.31 112 ASN A CA 1
ATOM 922 C C . ASN A 1 112 ? -2.689 29.719 0.056 1 96.31 112 ASN A C 1
ATOM 924 O O . ASN A 1 112 ? -1.972 28.719 0.003 1 96.31 112 ASN A O 1
ATOM 928 N N . ALA A 1 113 ? -2.271 30.938 -0.113 1 96.06 113 ALA A N 1
ATOM 929 C CA . ALA A 1 113 ? -0.849 31.188 -0.339 1 96.06 113 ALA A CA 1
ATOM 930 C C . ALA A 1 113 ? -0.02 30.75 0.866 1 96.06 113 ALA A C 1
ATOM 932 O O . ALA A 1 113 ? 1.073 30.203 0.709 1 96.06 113 ALA A O 1
ATOM 933 N N . GLY A 1 114 ? -0.553 31.031 2.008 1 96.94 114 GLY A N 1
ATOM 934 C CA . GLY A 1 114 ? 0.136 30.641 3.227 1 96.94 114 GLY A CA 1
ATOM 935 C C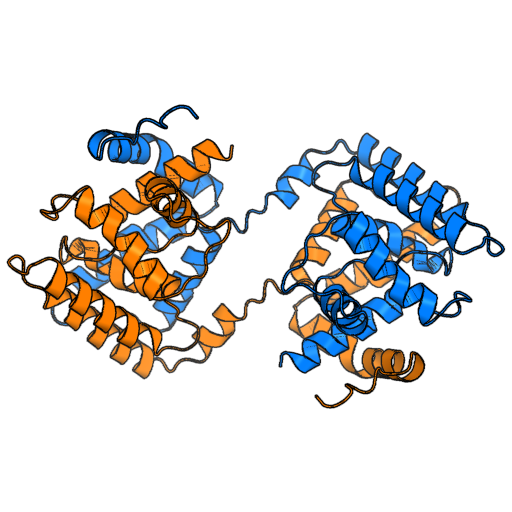 . GLY A 1 114 ? 0.247 29.125 3.396 1 96.94 114 GLY A C 1
ATOM 936 O O . GLY A 1 114 ? 1.312 28.625 3.746 1 96.94 114 GLY A O 1
ATOM 937 N N . ILE A 1 115 ? -0.855 28.469 3.137 1 97.94 115 ILE A N 1
ATOM 938 C CA . ILE A 1 115 ? -0.858 27.016 3.268 1 97.94 115 ILE A CA 1
ATOM 939 C C . ILE A 1 115 ? 0.068 26.391 2.219 1 97.94 115 ILE A C 1
ATOM 941 O O . ILE A 1 115 ? 0.812 25.453 2.512 1 97.94 115 ILE A O 1
ATOM 945 N N . ARG A 1 116 ? 0.034 26.953 1.013 1 98 116 ARG A N 1
ATOM 946 C CA . ARG A 1 116 ? 0.928 26.484 -0.044 1 98 116 ARG A CA 1
ATOM 947 C C . ARG A 1 116 ? 2.389 26.641 0.369 1 98 116 ARG A C 1
ATOM 949 O O . ARG A 1 116 ? 3.193 25.719 0.173 1 98 116 ARG A O 1
ATOM 956 N N . SER A 1 117 ? 2.697 27.766 0.886 1 98.31 117 SER A N 1
ATOM 957 C CA . SER A 1 117 ? 4.062 28.031 1.322 1 98.31 117 SER A CA 1
ATOM 958 C C . SER A 1 117 ? 4.484 27.094 2.445 1 98.31 117 SER A C 1
ATOM 960 O O . SER A 1 117 ? 5.598 26.562 2.432 1 98.31 117 SER A O 1
ATOM 962 N N . ALA A 1 118 ? 3.633 26.891 3.424 1 98.69 118 ALA A N 1
ATOM 963 C CA . ALA A 1 118 ? 3.928 26.016 4.555 1 98.69 118 ALA A CA 1
ATOM 964 C C . ALA A 1 118 ? 4.152 24.578 4.09 1 98.69 118 ALA A C 1
ATOM 966 O O . ALA A 1 118 ? 5.059 23.906 4.574 1 98.69 118 ALA A O 1
ATOM 967 N N . LEU A 1 119 ? 3.352 24.125 3.127 1 98.69 119 LEU A N 1
ATOM 968 C CA . LEU A 1 119 ? 3.506 22.781 2.596 1 98.69 119 LEU A CA 1
ATOM 969 C C . LEU A 1 119 ? 4.824 22.641 1.842 1 98.69 119 LEU A C 1
ATOM 971 O O . LEU A 1 119 ? 5.516 21.625 1.974 1 98.69 119 LEU A O 1
ATOM 975 N N . LYS A 1 120 ? 5.18 23.672 1.101 1 98.19 120 LYS A N 1
ATOM 976 C CA . LYS A 1 120 ? 6.465 23.641 0.406 1 98.19 120 LYS A CA 1
ATOM 977 C C . LYS A 1 120 ? 7.621 23.531 1.396 1 98.19 120 LYS A C 1
ATOM 979 O O . LYS A 1 120 ? 8.594 22.812 1.15 1 98.19 120 LYS A O 1
ATOM 984 N N . THR A 1 121 ? 7.508 24.203 2.439 1 98.69 121 THR A N 1
ATOM 985 C CA . THR A 1 121 ? 8.555 24.234 3.457 1 98.69 121 THR A CA 1
ATOM 986 C C . THR A 1 121 ? 8.695 22.859 4.113 1 98.69 121 THR A C 1
ATOM 988 O O . THR A 1 121 ? 9.797 22.312 4.176 1 98.69 121 THR A O 1
ATOM 991 N N . ILE A 1 122 ? 7.574 22.266 4.574 1 98.69 122 ILE A N 1
ATOM 992 C CA . ILE A 1 122 ? 7.645 21.016 5.32 1 98.69 122 ILE A CA 1
ATOM 993 C C . ILE A 1 122 ? 7.992 19.859 4.367 1 98.69 122 ILE A C 1
ATOM 995 O O . ILE A 1 122 ? 8.617 18.875 4.773 1 98.69 122 ILE A O 1
ATOM 999 N N . CYS A 1 123 ? 7.68 20.047 3.076 1 97.25 123 CYS A N 1
ATOM 1000 C CA . CYS A 1 123 ? 7.91 19.016 2.08 1 97.25 123 CYS A CA 1
ATOM 1001 C C . CYS A 1 123 ? 9.367 19 1.626 1 97.25 123 CYS A C 1
ATOM 1003 O O . CYS A 1 123 ? 9.758 18.172 0.815 1 97.25 123 CYS A O 1
ATOM 1005 N N . GLN A 1 124 ? 10.195 19.859 2.205 1 97.12 124 GLN A N 1
ATOM 1006 C CA . GLN A 1 124 ? 11.633 19.797 1.965 1 97.12 124 GLN A CA 1
ATOM 1007 C C . GLN A 1 124 ? 12.234 18.547 2.607 1 97.12 124 GLN A C 1
ATOM 1009 O O . GLN A 1 124 ? 13.32 18.109 2.223 1 97.12 124 GLN A O 1
ATOM 1014 N N . LEU A 1 125 ? 11.562 18.062 3.562 1 96.5 125 LEU A N 1
ATOM 1015 C CA . LEU A 1 125 ? 12.031 16.859 4.238 1 96.5 125 LEU A CA 1
ATOM 1016 C C . LEU A 1 125 ? 11.883 15.633 3.34 1 96.5 125 LEU A C 1
ATOM 1018 O O . LEU A 1 125 ? 10.891 15.5 2.625 1 96.5 125 LEU A O 1
ATOM 1022 N N . LYS A 1 126 ? 12.891 14.789 3.42 1 90.56 126 LYS A N 1
ATOM 1023 C CA . LYS A 1 126 ? 12.836 13.547 2.658 1 90.56 126 LYS A CA 1
ATOM 1024 C C . LYS A 1 126 ? 11.641 12.695 3.08 1 90.56 126 LYS A C 1
ATOM 1026 O O . LYS A 1 126 ? 11.398 12.5 4.273 1 90.56 126 LYS A O 1
ATOM 1031 N N . GLY A 1 127 ? 10.883 12.25 2.074 1 88.5 127 GLY A N 1
ATOM 1032 C CA . GLY A 1 127 ? 9.773 11.359 2.352 1 88.5 127 GLY A CA 1
ATOM 1033 C C . GLY A 1 127 ? 8.508 12.086 2.775 1 88.5 127 GLY A C 1
ATOM 1034 O O . GLY A 1 127 ? 7.512 11.453 3.135 1 88.5 127 GLY A O 1
ATOM 1035 N N . VAL A 1 128 ? 8.586 13.398 2.742 1 94.38 128 VAL A N 1
ATOM 1036 C CA . VAL A 1 128 ? 7.426 14.18 3.152 1 94.38 128 VAL A CA 1
ATOM 1037 C C . VAL A 1 128 ? 6.836 14.906 1.942 1 94.38 128 VAL A C 1
ATOM 1039 O O . VAL A 1 128 ? 7.34 15.945 1.526 1 94.38 128 VAL A O 1
ATOM 1042 N N . GLY A 1 129 ? 5.742 14.25 1.443 1 94.38 129 GLY A N 1
ATOM 1043 C CA . GLY A 1 129 ? 4.945 14.945 0.445 1 94.38 129 GLY A CA 1
ATOM 1044 C C . GLY A 1 129 ? 3.748 15.672 1.033 1 94.38 129 GLY A C 1
ATOM 1045 O O . GLY A 1 129 ? 3.627 15.789 2.254 1 94.38 129 GLY A O 1
ATOM 1046 N N . PRO A 1 130 ? 2.822 16.109 0.177 1 96.12 130 PRO A N 1
ATOM 1047 C CA . PRO A 1 130 ? 1.675 16.891 0.643 1 96.12 130 PRO A CA 1
ATOM 1048 C C . PRO A 1 130 ? 0.796 16.125 1.625 1 96.12 130 PRO A C 1
ATOM 1050 O O . PRO A 1 130 ? 0.23 16.719 2.549 1 96.12 130 PRO A O 1
ATOM 1053 N N . ALA A 1 131 ? 0.772 14.844 1.441 1 94.56 131 ALA A N 1
ATOM 1054 C CA . ALA A 1 131 ? -0.056 14.055 2.35 1 94.56 131 ALA A CA 1
ATOM 1055 C C . ALA A 1 131 ? 0.535 14.039 3.756 1 94.56 131 ALA A C 1
ATOM 1057 O O . ALA A 1 131 ? -0.129 14.43 4.719 1 94.56 131 ALA A O 1
ATOM 1058 N N . THR A 1 132 ? 1.761 13.695 3.83 1 95.44 132 THR A N 1
ATOM 1059 C CA . THR A 1 132 ? 2.418 13.703 5.133 1 95.44 132 THR A CA 1
ATOM 1060 C C . THR A 1 132 ? 2.596 15.133 5.641 1 95.44 132 THR A C 1
ATOM 1062 O O . THR A 1 132 ? 2.461 15.391 6.836 1 95.44 132 THR A O 1
ATOM 1065 N N . GLY A 1 133 ? 2.871 16.031 4.738 1 98.44 133 GLY A N 1
ATOM 1066 C CA . GLY A 1 133 ? 3.01 17.422 5.117 1 98.44 133 GLY A CA 1
ATOM 1067 C C . GLY A 1 133 ? 1.752 18.016 5.738 1 98.44 133 GLY A C 1
ATOM 1068 O O . GLY A 1 133 ? 1.814 18.688 6.762 1 98.44 133 GLY A O 1
ATOM 1069 N N . SER A 1 134 ? 0.608 17.766 5.09 1 98.62 134 SER A N 1
ATOM 1070 C CA . SER A 1 134 ? -0.653 18.266 5.633 1 98.62 134 SER A CA 1
ATOM 1071 C C . SER A 1 134 ? -0.962 17.625 6.984 1 98.62 134 SER A C 1
ATOM 1073 O O . SER A 1 134 ? -1.579 18.25 7.848 1 98.62 134 SER A O 1
ATOM 1075 N N . LEU A 1 135 ? -0.523 16.391 7.152 1 98.38 135 LEU A N 1
ATOM 1076 C CA . LEU A 1 135 ? -0.653 15.742 8.453 1 98.38 135 LEU A CA 1
ATOM 1077 C C . LEU A 1 135 ? 0.123 16.5 9.523 1 98.38 135 LEU A C 1
ATOM 1079 O O . LEU A 1 135 ? -0.406 16.766 10.602 1 98.38 135 LEU A O 1
ATOM 1083 N N . VAL A 1 136 ? 1.303 16.844 9.234 1 98.69 136 VAL A N 1
ATOM 1084 C CA . VAL A 1 136 ? 2.145 17.578 10.172 1 98.69 136 VAL A CA 1
ATOM 1085 C C . VAL A 1 136 ? 1.508 18.938 10.492 1 98.69 136 VAL A C 1
ATOM 1087 O O . VAL A 1 136 ? 1.379 19.297 11.664 1 98.69 136 VAL A O 1
ATOM 1090 N N . LEU A 1 137 ? 1.047 19.641 9.477 1 98.69 137 LEU A N 1
ATOM 1091 C CA . LEU A 1 137 ? 0.5 20.969 9.68 1 98.69 137 LEU A CA 1
ATOM 1092 C C . LEU A 1 137 ? -0.809 20.906 10.461 1 98.69 137 LEU A C 1
ATOM 1094 O O . LEU A 1 137 ? -1.133 21.828 11.219 1 98.69 137 LEU A O 1
ATOM 1098 N N . SER A 1 138 ? -1.538 19.859 10.32 1 98.44 138 SER A N 1
ATOM 1099 C CA . SER A 1 138 ? -2.826 19.703 10.992 1 98.44 138 SER A CA 1
ATOM 1100 C C . SER A 1 138 ? -2.656 19.609 12.508 1 98.44 138 SER A C 1
ATOM 1102 O O . SER A 1 138 ? -3.621 19.766 13.258 1 98.44 138 SER A O 1
ATOM 1104 N N . LEU A 1 139 ? -1.419 19.422 12.969 1 98.19 139 LEU A N 1
ATOM 1105 C CA . LEU A 1 139 ? -1.14 19.359 14.398 1 98.19 139 LEU A CA 1
ATOM 1106 C C . LEU A 1 139 ? -1.434 20.703 15.062 1 98.19 139 LEU A C 1
ATOM 1108 O O . LEU A 1 139 ? -1.547 20.781 16.281 1 98.19 139 LEU A O 1
ATOM 1112 N N . LEU A 1 140 ? -1.61 21.719 14.305 1 97.25 140 LEU A N 1
ATOM 1113 C CA . LEU A 1 140 ? -1.813 23.062 14.82 1 97.25 140 LEU A CA 1
ATOM 1114 C C . LEU A 1 140 ? -3.285 23.312 15.133 1 97.25 140 LEU A C 1
ATOM 1116 O O . LEU A 1 140 ? -3.678 24.438 15.453 1 97.25 140 LEU A O 1
ATOM 1120 N N . SER A 1 141 ? -4.078 22.25 15.086 1 94.38 141 SER A N 1
ATOM 1121 C CA . SER A 1 141 ? -5.52 22.406 15.25 1 94.38 141 SER A CA 1
ATOM 1122 C C . SER A 1 141 ? -5.859 23 16.609 1 94.38 141 SER A C 1
ATOM 1124 O O . SER A 1 141 ? -6.887 23.672 16.766 1 94.38 141 SER A O 1
ATOM 1126 N N . LYS A 1 142 ? -5 22.875 17.578 1 92.81 142 LYS A N 1
ATOM 1127 C CA . LYS A 1 142 ? -5.238 23.438 18.906 1 92.81 142 LYS A CA 1
ATOM 1128 C C . LYS A 1 142 ? -4.805 24.906 18.969 1 92.81 142 LYS A C 1
ATOM 1130 O O . LYS A 1 142 ? -5.215 25.641 19.859 1 92.81 142 LYS A O 1
ATOM 1135 N N . PHE A 1 143 ? -3.945 25.344 18.062 1 94.44 143 PHE A N 1
ATOM 1136 C CA . PHE A 1 143 ? -3.422 26.703 18.031 1 94.44 143 PHE A CA 1
ATOM 1137 C C . PHE A 1 143 ? -4.383 27.625 17.297 1 94.44 143 PHE A C 1
ATOM 1139 O O . PHE A 1 143 ? -4.547 28.781 17.688 1 94.44 143 PHE A O 1
ATOM 1146 N N . THR A 1 144 ? -5.004 27.109 16.25 1 93.38 144 THR A N 1
ATOM 1147 C CA . THR A 1 144 ? -5.785 27.953 15.359 1 93.38 144 THR A CA 1
ATOM 1148 C C . THR A 1 144 ? -6.785 27.125 14.555 1 93.38 144 THR A C 1
ATOM 1150 O O . THR A 1 144 ? -6.504 25.984 14.195 1 93.38 144 THR A O 1
ATOM 1153 N N . HIS A 1 145 ? -7.918 27.703 14.219 1 91.31 145 HIS A N 1
ATOM 1154 C CA . HIS A 1 145 ? -8.891 27.062 13.328 1 91.31 145 HIS A CA 1
ATOM 1155 C C . HIS A 1 145 ? -8.453 27.156 11.875 1 91.31 145 HIS A C 1
ATOM 1157 O O . HIS A 1 145 ? -9.07 26.562 10.992 1 91.31 145 HIS A O 1
ATOM 1163 N N . ARG A 1 146 ? -7.34 27.766 11.656 1 93.81 146 ARG A N 1
ATOM 1164 C CA . ARG A 1 146 ? -6.84 27.906 10.297 1 93.81 146 ARG A CA 1
ATOM 1165 C C . ARG A 1 146 ? -5.844 26.812 9.961 1 93.81 146 ARG A C 1
ATOM 1167 O O . ARG A 1 146 ? -5.316 26.75 8.844 1 93.81 146 ARG A O 1
ATOM 1174 N N . ALA A 1 147 ? -5.621 25.922 10.953 1 96.31 147 ALA A N 1
ATOM 1175 C CA . ALA A 1 147 ? -4.828 24.75 10.641 1 96.31 147 ALA A CA 1
ATOM 1176 C C . ALA A 1 147 ? -5.473 23.938 9.516 1 96.31 147 ALA A C 1
ATOM 1178 O O . ALA A 1 147 ? -6.68 23.703 9.531 1 96.31 147 ALA A O 1
ATOM 1179 N N . PRO A 1 148 ? -4.668 23.547 8.469 1 97.81 148 PRO A N 1
ATOM 1180 C CA . PRO A 1 148 ? -5.25 22.828 7.336 1 97.81 148 PRO A CA 1
ATOM 1181 C C . PRO A 1 148 ? -5.555 21.359 7.672 1 97.81 148 PRO A C 1
ATOM 1183 O O . PRO A 1 148 ? -4.938 20.797 8.578 1 97.81 148 PRO A O 1
ATOM 1186 N N . PRO A 1 149 ? -6.52 20.734 6.941 1 98.19 149 PRO A N 1
ATOM 1187 C CA . PRO A 1 149 ? -6.871 19.328 7.164 1 98.19 149 PRO A CA 1
ATOM 1188 C C . PRO A 1 149 ? -5.84 18.359 6.582 1 98.19 149 PRO A C 1
ATOM 1190 O O . PRO A 1 149 ? -5.211 18.672 5.562 1 98.19 149 PRO A O 1
ATOM 1193 N N . PHE A 1 150 ? -5.664 17.25 7.246 1 98.31 150 PHE A N 1
ATOM 1194 C CA . PHE A 1 150 ? -4.867 16.125 6.746 1 98.31 150 PHE A CA 1
ATOM 1195 C C . PHE A 1 150 ? -5.453 15.578 5.453 1 98.31 150 PHE A C 1
ATOM 1197 O O . PHE A 1 150 ? -6.668 15.414 5.34 1 98.31 150 PHE A O 1
ATOM 1204 N N . PHE A 1 151 ? -4.547 15.312 4.52 1 96.62 151 PHE A N 1
ATOM 1205 C CA . PHE A 1 151 ? -4.887 14.781 3.201 1 96.62 151 PHE A CA 1
ATOM 1206 C C . PHE A 1 151 ? -5 13.266 3.236 1 96.62 151 PHE A C 1
ATOM 1208 O O . PHE A 1 151 ? -4.34 12.57 2.459 1 96.62 151 PHE A O 1
ATOM 1215 N N . SER A 1 152 ? -5.883 12.734 4.145 1 94.38 152 SER A N 1
ATOM 1216 C CA . SER A 1 152 ? -6.082 11.289 4.168 1 94.38 152 SER A CA 1
ATOM 1217 C C . SER A 1 152 ? -6.715 10.797 2.871 1 94.38 152 SER A C 1
ATOM 1219 O O . SER A 1 152 ? -7.52 11.508 2.26 1 94.38 152 SER A O 1
ATOM 1221 N N . ASP A 1 153 ? -6.344 9.57 2.49 1 87.44 153 ASP A N 1
ATOM 1222 C CA . ASP A 1 153 ? -6.844 9.023 1.234 1 87.44 153 ASP A CA 1
ATOM 1223 C C . ASP A 1 153 ? -8.367 9.016 1.205 1 87.44 153 ASP A C 1
ATOM 1225 O O . ASP A 1 153 ? -8.977 9.453 0.228 1 87.44 153 ASP A O 1
ATOM 1229 N N . GLU A 1 154 ? -8.969 8.523 2.203 1 88.94 154 GLU A N 1
ATOM 1230 C CA . GLU A 1 154 ? -10.414 8.352 2.283 1 88.94 154 GLU A CA 1
ATOM 1231 C C . GLU A 1 154 ? -11.133 9.703 2.229 1 88.94 154 GLU A C 1
ATOM 1233 O O . GLU A 1 154 ? -12.109 9.859 1.495 1 88.94 154 GLU A O 1
ATOM 1238 N N . CYS A 1 155 ? -10.625 10.656 2.965 1 94.25 155 CYS A N 1
ATOM 1239 C CA . CYS A 1 155 ? -11.195 12 2.951 1 94.25 155 CYS A CA 1
ATOM 1240 C C . CYS A 1 155 ? -11.023 12.656 1.585 1 94.25 155 CYS A C 1
ATOM 1242 O O . CYS A 1 155 ? -11.953 13.273 1.066 1 94.25 155 CYS A O 1
ATOM 1244 N N . ALA A 1 156 ? -9.844 12.516 0.998 1 94.12 156 ALA A N 1
ATOM 1245 C CA . ALA A 1 156 ? -9.547 13.125 -0.297 1 94.12 156 ALA A CA 1
ATOM 1246 C C . ALA A 1 156 ? -10.484 12.594 -1.38 1 94.12 156 ALA A C 1
ATOM 1248 O O . ALA A 1 156 ? -11 13.367 -2.193 1 94.12 156 ALA A O 1
ATOM 1249 N N . VAL A 1 157 ? -10.695 11.32 -1.336 1 88.25 157 VAL A N 1
ATOM 1250 C CA . VAL A 1 157 ? -11.586 10.719 -2.32 1 88.25 157 VAL A CA 1
ATOM 1251 C C . VAL A 1 157 ? -12.992 11.289 -2.162 1 88.25 157 VAL A C 1
ATOM 1253 O O . VAL A 1 157 ? -13.617 11.695 -3.145 1 88.25 157 VAL A O 1
ATOM 1256 N N . GLU A 1 158 ? -13.516 11.352 -0.938 1 92.5 158 GLU A N 1
ATOM 1257 C CA . GLU A 1 158 ? -14.852 11.883 -0.676 1 92.5 158 GLU A CA 1
ATOM 1258 C C . GLU A 1 158 ? -14.977 13.328 -1.159 1 92.5 158 GLU A C 1
ATOM 1260 O O . GLU A 1 158 ? -15.969 13.688 -1.796 1 92.5 158 GLU A O 1
ATOM 1265 N N . VAL A 1 159 ? -14.023 14.109 -0.833 1 95.88 159 VAL A N 1
ATOM 1266 C CA . VAL A 1 159 ? -14.039 15.539 -1.12 1 95.88 159 VAL A CA 1
ATOM 1267 C C . VAL A 1 159 ? -13.922 15.766 -2.627 1 95.88 159 VAL A C 1
ATOM 1269 O O . VAL A 1 159 ? -14.703 16.531 -3.207 1 95.88 159 VAL A O 1
ATOM 1272 N N . LEU A 1 160 ? -12.969 15.117 -3.248 1 93.69 160 LEU A N 1
ATOM 1273 C CA . LEU A 1 160 ? -12.727 15.336 -4.668 1 93.69 160 LEU A CA 1
ATOM 1274 C C . LEU A 1 160 ? -13.875 14.789 -5.508 1 93.69 160 LEU A C 1
ATOM 1276 O O . LEU A 1 160 ? -14.203 15.344 -6.559 1 93.69 160 LEU A O 1
ATOM 1280 N N . GLU A 1 161 ? -14.469 13.711 -5.051 1 91 161 GLU A N 1
ATOM 1281 C CA . GLU A 1 161 ? -15.68 13.227 -5.711 1 91 161 GLU A CA 1
ATOM 1282 C C . GLU A 1 161 ? -16.812 14.242 -5.613 1 91 161 GLU A C 1
ATOM 1284 O O . GLU A 1 161 ? -17.516 14.5 -6.598 1 91 161 GLU A O 1
ATOM 1289 N N . ASP A 1 162 ? -16.969 14.805 -4.43 1 92.56 162 ASP A N 1
ATOM 1290 C CA . ASP A 1 162 ? -18.016 15.805 -4.223 1 92.56 162 ASP A CA 1
ATOM 1291 C C . ASP A 1 162 ? -17.781 17.031 -5.098 1 92.56 162 ASP A C 1
ATOM 1293 O O . ASP A 1 162 ? -18.734 17.672 -5.547 1 92.56 162 ASP A O 1
ATOM 1297 N N . LEU A 1 163 ? -16.516 17.344 -5.309 1 93 163 LEU A N 1
ATOM 1298 C CA . LEU A 1 163 ? -16.156 18.484 -6.141 1 93 163 LEU A CA 1
ATOM 1299 C C . LEU A 1 163 ? -16.219 18.125 -7.621 1 93 163 LEU A C 1
ATOM 1301 O O . LEU A 1 163 ? -16.062 18.984 -8.484 1 93 163 LEU A O 1
ATOM 1305 N N . GLY A 1 164 ? -16.422 16.875 -7.922 1 91.44 164 GLY A N 1
ATOM 1306 C CA . GLY A 1 164 ? -16.406 16.406 -9.297 1 91.44 164 GLY A CA 1
ATOM 1307 C C . GLY A 1 164 ? -15.016 16.391 -9.906 1 91.44 164 GLY A C 1
ATOM 1308 O O . GLY A 1 164 ? -14.859 16.578 -11.117 1 91.44 164 GLY A O 1
ATOM 1309 N N . GLN A 1 165 ? -14.047 16.219 -9.062 1 90.81 165 GLN A N 1
ATOM 1310 C CA . GLN A 1 165 ? -12.672 16.375 -9.531 1 90.81 165 GLN A CA 1
ATOM 1311 C C . GLN A 1 165 ? -11.867 15.102 -9.273 1 90.81 165 GLN A C 1
ATOM 1313 O O . GLN A 1 165 ? -10.641 15.094 -9.43 1 90.81 165 GLN A O 1
ATOM 1318 N N . TYR A 1 166 ? -12.531 14.086 -8.836 1 87.25 166 TYR A N 1
ATOM 1319 C CA . TYR A 1 166 ? -11.828 12.828 -8.609 1 87.25 166 TYR A CA 1
ATOM 1320 C C . TYR A 1 166 ? -11.641 12.062 -9.914 1 87.25 166 TYR A C 1
ATOM 1322 O O . TYR A 1 166 ? -12.609 11.797 -10.633 1 87.25 166 TYR A O 1
ATOM 1330 N N . LYS A 1 167 ? -10.453 11.664 -10.25 1 73.38 167 LYS A N 1
ATOM 1331 C CA . LYS A 1 167 ? -10.117 11.031 -11.523 1 73.38 167 LYS A CA 1
ATOM 1332 C C . LYS A 1 167 ? -9.828 9.547 -11.336 1 73.38 167 LYS A C 1
ATOM 1334 O O . LYS A 1 167 ? -9.062 8.961 -12.102 1 73.38 167 LYS A O 1
ATOM 1339 N N . GLY A 1 168 ? -10.297 8.977 -10.281 1 69.75 168 GLY A N 1
ATOM 1340 C CA . GLY A 1 168 ? -10.148 7.543 -10.062 1 69.75 168 GLY A CA 1
ATOM 1341 C C . GLY A 1 168 ? -8.93 7.195 -9.227 1 69.75 168 GLY A C 1
ATOM 1342 O O . GLY A 1 168 ? -8.82 6.078 -8.719 1 69.75 168 GLY A O 1
ATOM 1343 N N . LYS A 1 169 ? -8.07 8.125 -9.172 1 70.75 169 LYS A N 1
ATOM 1344 C CA . LYS A 1 169 ? -6.883 7.926 -8.344 1 70.75 169 LYS A CA 1
ATOM 1345 C C . LYS A 1 169 ? -6.387 9.25 -7.758 1 70.75 169 LYS A C 1
ATOM 1347 O O . LYS A 1 169 ? -6.645 10.312 -8.32 1 70.75 169 LYS A O 1
ATOM 1352 N N . LEU A 1 170 ? -5.758 9.172 -6.609 1 81.19 170 LEU A N 1
ATOM 1353 C CA . LEU A 1 170 ? -5.141 10.352 -6.02 1 81.19 170 LEU A CA 1
ATOM 1354 C C . LEU A 1 170 ? -3.73 10.555 -6.562 1 81.19 170 LEU A C 1
ATOM 1356 O O . LEU A 1 170 ? -2.99 9.594 -6.758 1 81.19 170 LEU A O 1
ATOM 1360 N N . SER A 1 171 ? -3.363 11.828 -6.82 1 77.62 171 SER A N 1
ATOM 1361 C CA . SER A 1 171 ? -2.033 12.141 -7.336 1 77.62 171 SER A CA 1
ATOM 1362 C C . SER A 1 171 ? -1.106 12.617 -6.227 1 77.62 171 SER A C 1
ATOM 1364 O O . SER A 1 171 ? 0.113 12.664 -6.402 1 77.62 171 SER A O 1
ATOM 1366 N N . TYR A 1 172 ? -1.587 12.984 -5.129 1 86.25 172 TYR A N 1
ATOM 1367 C CA . TYR A 1 172 ? -0.861 13.398 -3.932 1 86.25 172 TYR A CA 1
ATOM 1368 C C . TYR A 1 172 ? 0.027 14.602 -4.219 1 86.25 172 TYR A C 1
ATOM 1370 O O . TYR A 1 172 ? 1.056 14.797 -3.568 1 86.25 172 TYR A O 1
ATOM 1378 N N . THR A 1 173 ? -0.371 15.422 -5.199 1 90.5 173 THR A N 1
ATOM 1379 C CA . THR A 1 173 ? 0.373 16.625 -5.547 1 90.5 173 THR A CA 1
ATOM 1380 C C . THR A 1 173 ? -0.135 17.828 -4.746 1 90.5 173 THR A C 1
ATOM 1382 O O . THR A 1 173 ? -1.227 17.781 -4.176 1 90.5 173 THR A O 1
ATOM 1385 N N . LEU A 1 174 ? 0.771 18.859 -4.742 1 94.25 174 LEU A N 1
ATOM 1386 C CA . LEU A 1 174 ? 0.389 20.094 -4.059 1 94.25 174 LEU A CA 1
ATOM 1387 C C . LEU A 1 174 ? -0.843 20.703 -4.707 1 94.25 174 LEU A C 1
ATOM 1389 O O . LEU A 1 174 ? -1.778 21.109 -4.012 1 94.25 174 LEU A O 1
ATOM 1393 N N . PRO A 1 175 ? -0.94 20.75 -6.039 1 94.88 175 PRO A N 1
ATOM 1394 C CA . PRO A 1 175 ? -2.158 21.297 -6.645 1 94.88 175 PRO A CA 1
ATOM 1395 C C . PRO A 1 175 ? -3.408 20.5 -6.27 1 94.88 175 PRO A C 1
ATOM 1397 O O . PRO A 1 175 ? -4.465 21.078 -6.027 1 94.88 175 PRO A O 1
ATOM 1400 N N . GLU A 1 176 ? -3.354 19.234 -6.215 1 93.75 176 GLU A N 1
ATOM 1401 C CA . GLU A 1 176 ? -4.504 18.438 -5.816 1 93.75 176 GLU A CA 1
ATOM 1402 C C . GLU A 1 176 ? -4.906 18.719 -4.371 1 93.75 176 GLU A C 1
ATOM 1404 O O . GLU A 1 176 ? -6.094 18.797 -4.059 1 93.75 176 GLU A O 1
ATOM 1409 N N . TYR A 1 177 ? -3.902 18.859 -3.48 1 97.62 177 TYR A N 1
ATOM 1410 C CA . TYR A 1 177 ? -4.23 19.203 -2.104 1 97.62 177 TYR A CA 1
ATOM 1411 C C . TYR A 1 177 ? -4.953 20.547 -2.037 1 97.62 177 TYR A C 1
ATOM 1413 O O . TYR A 1 177 ? -5.887 20.719 -1.251 1 97.62 177 TYR A O 1
ATOM 1421 N N . MET A 1 178 ? -4.473 21.484 -2.842 1 97.56 178 MET A N 1
ATOM 1422 C CA . MET A 1 178 ? -5.098 22.797 -2.801 1 97.56 178 MET A CA 1
ATOM 1423 C C . MET A 1 178 ? -6.539 22.734 -3.295 1 97.56 178 MET A C 1
ATOM 1425 O O . MET A 1 178 ? -7.398 23.469 -2.807 1 97.56 178 MET A O 1
ATOM 1429 N N . ARG A 1 179 ? -6.848 21.891 -4.227 1 96 179 ARG A N 1
ATOM 1430 C CA . ARG A 1 179 ? -8.227 21.656 -4.637 1 96 179 ARG A CA 1
ATOM 1431 C C . ARG A 1 179 ? -9.031 21.016 -3.518 1 96 179 ARG A C 1
ATOM 1433 O O . ARG A 1 179 ? -10.172 21.406 -3.252 1 96 179 ARG A O 1
ATOM 1440 N N . PHE A 1 180 ? -8.43 20.047 -2.893 1 97.44 180 PHE A N 1
ATOM 1441 C CA . PHE A 1 180 ? -8.992 19.391 -1.722 1 97.44 180 PHE A CA 1
ATOM 1442 C C . PHE A 1 180 ? -9.352 20.406 -0.646 1 97.44 180 PHE A C 1
ATOM 1444 O O . PHE A 1 180 ? -10.445 20.359 -0.076 1 97.44 180 PHE A O 1
ATOM 1451 N N . LEU A 1 181 ? -8.461 21.359 -0.421 1 97.38 181 LEU A N 1
ATOM 1452 C CA . LEU A 1 181 ? -8.625 22.391 0.604 1 97.38 181 LEU A CA 1
ATOM 1453 C C . LEU A 1 181 ? -9.812 23.281 0.287 1 97.38 181 LEU A C 1
ATOM 1455 O O . LEU A 1 181 ? -10.477 23.781 1.197 1 97.38 181 LEU A O 1
ATOM 1459 N N . GLN A 1 182 ? -10.125 23.422 -0.966 1 95.06 182 GLN A N 1
ATOM 1460 C CA . GLN A 1 182 ? -11.211 24.297 -1.405 1 95.06 182 GLN A CA 1
ATOM 1461 C C . GLN A 1 182 ? -12.555 23.812 -0.866 1 95.06 182 GLN A C 1
ATOM 1463 O O . GLN A 1 182 ? -13.43 24.625 -0.564 1 95.06 182 GLN A O 1
ATOM 1468 N N . TRP A 1 183 ? -12.711 22.625 -0.761 1 96.12 183 TRP A N 1
ATOM 1469 C CA . TRP A 1 183 ? -13.961 22.062 -0.252 1 96.12 183 TRP A CA 1
ATOM 1470 C C . TRP A 1 183 ? -14.25 22.578 1.152 1 96.12 183 TRP A C 1
ATOM 1472 O O . TRP A 1 183 ? -15.375 23 1.442 1 96.12 183 TRP A O 1
ATOM 1482 N N . PHE A 1 184 ? -13.25 22.547 1.97 1 95.94 184 PHE A N 1
ATOM 1483 C CA . PHE A 1 184 ? -13.391 23 3.348 1 95.94 184 PHE A CA 1
ATOM 1484 C C . PHE A 1 184 ? -13.688 24.5 3.396 1 95.94 184 PHE A C 1
ATOM 1486 O O . PHE A 1 184 ? -14.484 24.953 4.223 1 95.94 184 PHE A O 1
ATOM 1493 N N . GLN A 1 185 ? -13.031 25.219 2.486 1 93.94 185 GLN A N 1
ATOM 1494 C CA . GLN A 1 185 ? -13.242 26.672 2.434 1 93.94 185 GLN A CA 1
ATOM 1495 C C . GLN A 1 185 ? -14.656 27 1.974 1 93.94 185 GLN A C 1
ATOM 1497 O O . GLN A 1 185 ? -15.25 27.984 2.428 1 93.94 185 GLN A O 1
ATOM 1502 N N . GLN A 1 186 ? -15.203 26.219 1.124 1 93.81 186 GLN A N 1
ATOM 1503 C CA . GLN A 1 186 ? -16.562 26.422 0.632 1 93.81 186 GLN A CA 1
ATOM 1504 C C . GLN A 1 186 ? -17.594 26.062 1.697 1 93.81 186 GLN A C 1
ATOM 1506 O O . GLN A 1 186 ? -18.578 26.766 1.875 1 93.81 186 GLN A O 1
ATOM 1511 N N . LYS A 1 187 ? -17.328 24.984 2.4 1 94.25 187 LYS A N 1
ATOM 1512 C CA . LYS A 1 187 ? -18.297 24.469 3.369 1 94.25 187 LYS A CA 1
ATOM 1513 C C . LYS A 1 187 ? -18.219 25.234 4.688 1 94.25 187 LYS A C 1
ATOM 1515 O O . LYS A 1 187 ? -19.203 25.344 5.414 1 94.25 187 LYS A O 1
ATOM 1520 N N . ASP A 1 188 ? -17.047 25.766 4.949 1 93.5 188 ASP A N 1
ATOM 1521 C CA . ASP A 1 188 ? -16.797 26.5 6.188 1 93.5 188 ASP A CA 1
ATOM 1522 C C . ASP A 1 188 ? -15.898 27.703 5.938 1 93.5 188 ASP A C 1
ATOM 1524 O O . ASP A 1 188 ? -14.766 27.75 6.434 1 93.5 188 ASP A O 1
ATOM 1528 N N . PRO A 1 189 ? -16.422 28.75 5.266 1 92 189 PRO A N 1
ATOM 1529 C CA . PRO A 1 189 ? -15.602 29.906 4.875 1 92 189 PRO A CA 1
ATOM 1530 C C . PRO A 1 189 ? -15.148 30.734 6.07 1 92 189 PRO A C 1
ATOM 1532 O O . PRO A 1 189 ? -14.148 31.453 5.988 1 92 189 PRO A O 1
ATOM 1535 N N . GLU A 1 190 ? -15.82 30.625 7.223 1 91.38 190 GLU A N 1
ATOM 1536 C CA . GLU A 1 190 ? -15.516 31.469 8.375 1 91.38 190 GLU A CA 1
ATOM 1537 C C . GLU A 1 190 ? -14.633 30.734 9.383 1 91.38 190 GLU A C 1
ATOM 1539 O O . GLU A 1 190 ? -14.383 31.234 10.477 1 91.38 190 GLU A O 1
ATOM 1544 N N . PHE A 1 191 ? -14.164 29.578 9.039 1 93.31 191 PHE A N 1
ATOM 1545 C CA . PHE A 1 191 ? -13.281 28.797 9.891 1 93.31 191 PHE A CA 1
ATOM 1546 C C . PHE A 1 191 ? -13.922 28.547 11.25 1 93.31 191 PHE A C 1
ATOM 1548 O O . PHE A 1 191 ? -13.281 28.734 12.281 1 93.31 191 PHE A O 1
ATOM 1555 N N . GLU A 1 192 ? -15.18 28.141 11.211 1 92.81 192 GLU A N 1
ATOM 1556 C CA . GLU A 1 192 ? -15.938 27.906 12.438 1 92.81 192 GLU A CA 1
ATOM 1557 C C . GLU A 1 192 ? -15.602 26.547 13.047 1 92.81 192 GLU A C 1
ATOM 1559 O O . GLU A 1 192 ? -15.734 26.359 14.258 1 92.81 192 GLU A O 1
ATOM 1564 N N . TYR A 1 193 ? -15.148 25.703 12.219 1 94.25 193 TYR A N 1
ATOM 1565 C CA . TYR A 1 193 ? -14.992 24.312 12.664 1 94.25 193 TYR A CA 1
ATOM 1566 C C . TYR A 1 193 ? -13.539 23.875 12.578 1 94.25 193 TYR A C 1
ATOM 1568 O O . TYR A 1 193 ? -12.781 24.375 11.75 1 94.25 193 TYR A O 1
ATOM 1576 N N . ASP A 1 194 ? -13.188 22.938 13.43 1 94.56 194 ASP A N 1
ATOM 1577 C CA . ASP A 1 194 ? -11.891 22.266 13.383 1 94.56 194 ASP A CA 1
ATOM 1578 C C . ASP A 1 194 ? -11.781 21.375 12.148 1 94.56 194 ASP A C 1
ATOM 1580 O O . ASP A 1 194 ? -12.5 20.375 12.039 1 94.56 194 ASP A O 1
ATOM 1584 N N . ARG A 1 195 ? -10.859 21.672 11.367 1 95.94 195 ARG A N 1
ATOM 1585 C CA . ARG A 1 195 ? -10.766 20.953 10.102 1 95.94 195 ARG A CA 1
ATOM 1586 C C . ARG A 1 195 ? -10.258 19.531 10.305 1 95.94 195 ARG A C 1
ATOM 1588 O O . ARG A 1 195 ? -10.5 18.656 9.477 1 95.94 195 ARG A O 1
ATOM 1595 N N . THR A 1 196 ? -9.508 19.266 11.414 1 96.5 196 THR A N 1
ATOM 1596 C CA . THR A 1 196 ? -9.117 17.906 11.75 1 96.5 196 THR A CA 1
ATOM 1597 C C . THR A 1 196 ? -10.352 17.047 12 1 96.5 196 THR A C 1
ATOM 1599 O O . THR A 1 196 ? -10.43 15.906 11.531 1 96.5 196 THR A O 1
ATOM 1602 N N . GLN A 1 197 ? -11.336 17.609 12.688 1 95.5 197 GLN A N 1
ATOM 1603 C CA . GLN A 1 197 ? -12.562 16.875 12.969 1 95.5 197 GLN A CA 1
ATOM 1604 C C . GLN A 1 197 ? -13.383 16.656 11.703 1 95.5 197 GLN A C 1
ATOM 1606 O O . GLN A 1 197 ? -14.016 15.609 11.539 1 95.5 197 GLN A O 1
ATOM 1611 N N . LEU A 1 198 ? -13.344 17.625 10.867 1 96.44 198 LEU A N 1
ATOM 1612 C CA . LEU A 1 198 ? -14.062 17.469 9.609 1 96.44 198 LEU A CA 1
ATOM 1613 C C . LEU A 1 198 ? -13.422 16.406 8.734 1 96.44 198 LEU A C 1
ATOM 1615 O O . LEU A 1 198 ? -14.117 15.617 8.094 1 96.44 198 LEU A O 1
ATOM 1619 N N . GLU A 1 199 ? -12.086 16.453 8.648 1 97.5 199 GLU A N 1
ATOM 1620 C CA . GLU A 1 199 ? -11.383 15.391 7.926 1 97.5 199 GLU A CA 1
ATOM 1621 C C . GLU A 1 199 ? -11.734 14.016 8.484 1 97.5 199 GLU A C 1
ATOM 1623 O O . GLU A 1 199 ? -12 13.078 7.727 1 97.5 199 GLU A O 1
ATOM 1628 N N . GLN A 1 200 ? -11.758 13.844 9.805 1 96.31 200 GLN A N 1
ATOM 1629 C CA . GLN A 1 200 ? -12.102 12.578 10.445 1 96.31 200 GLN A CA 1
ATOM 1630 C C . GLN A 1 200 ? -13.531 12.164 10.117 1 96.31 200 GLN A C 1
ATOM 1632 O O . GLN A 1 200 ? -13.812 10.977 9.922 1 96.31 200 GLN A O 1
ATOM 1637 N N . ALA A 1 201 ? -14.414 13.133 10.078 1 96.5 201 ALA A N 1
ATOM 1638 C CA . ALA A 1 201 ? -15.805 12.859 9.727 1 96.5 201 ALA A CA 1
ATOM 1639 C C . ALA A 1 201 ? -15.914 12.281 8.32 1 96.5 201 ALA A C 1
ATOM 1641 O O . ALA A 1 201 ? -16.609 11.289 8.094 1 96.5 201 ALA A O 1
ATOM 1642 N N . LEU A 1 202 ? -15.211 12.938 7.441 1 95.75 202 LEU A N 1
ATOM 1643 C CA . LEU A 1 202 ? -15.25 12.492 6.051 1 95.75 202 LEU A CA 1
ATOM 1644 C C . LEU A 1 202 ? -14.57 11.141 5.891 1 95.75 202 LEU A C 1
ATOM 1646 O O . LEU A 1 202 ? -14.984 10.32 5.062 1 95.75 202 LEU A O 1
ATOM 1650 N N . TRP A 1 203 ? -13.516 10.898 6.656 1 94.25 203 TRP A N 1
ATOM 1651 C CA . TRP A 1 203 ? -12.875 9.586 6.727 1 94.25 203 TRP A CA 1
ATOM 1652 C C . TRP A 1 203 ? -13.867 8.516 7.152 1 94.25 203 TRP A C 1
ATOM 1654 O O . TRP A 1 203 ? -13.93 7.441 6.543 1 94.25 203 TRP A O 1
ATOM 1664 N N . CYS A 1 204 ? -14.695 8.805 8.125 1 92.62 204 CYS A N 1
ATOM 1665 C CA . CYS A 1 204 ? -15.719 7.871 8.594 1 92.62 204 CYS A CA 1
ATOM 1666 C C . CYS A 1 204 ? -16.75 7.602 7.516 1 92.62 204 CYS A C 1
ATOM 1668 O O . CYS A 1 204 ? -17.156 6.457 7.301 1 92.62 204 CYS A O 1
ATOM 1670 N N . VAL A 1 205 ? -17.156 8.68 6.875 1 92.25 205 VAL A N 1
ATOM 1671 C CA . VAL A 1 205 ? -18.156 8.547 5.816 1 92.25 205 VAL A CA 1
ATOM 1672 C C . VAL A 1 205 ? -17.641 7.602 4.734 1 92.25 205 VAL A C 1
ATOM 1674 O O . VAL A 1 205 ? -18.375 6.723 4.27 1 92.25 205 VAL A O 1
ATOM 1677 N N . HIS A 1 206 ? -16.422 7.773 4.363 1 88.94 206 HIS A N 1
ATOM 1678 C CA . HIS A 1 206 ? -15.82 6.961 3.314 1 88.94 206 HIS A CA 1
ATOM 1679 C C . HIS A 1 206 ? -15.773 5.492 3.721 1 88.94 206 HIS A C 1
ATOM 1681 O O . HIS A 1 206 ? -16.125 4.613 2.93 1 88.94 206 HIS A O 1
ATOM 1687 N N . LEU A 1 207 ? -15.289 5.223 4.91 1 82.56 207 LEU A N 1
ATOM 1688 C CA . LEU A 1 207 ? -15.125 3.852 5.375 1 82.56 207 LEU A CA 1
ATOM 1689 C C . LEU A 1 207 ? -16.469 3.162 5.531 1 82.56 207 LEU A C 1
ATOM 1691 O O . LEU A 1 207 ? -16.578 1.953 5.316 1 82.56 207 LEU A O 1
ATOM 1695 N N . ASP A 1 208 ? -17.422 3.912 5.898 1 81.5 208 ASP A N 1
ATOM 1696 C CA . ASP A 1 208 ? -18.766 3.35 6.07 1 81.5 208 ASP A CA 1
ATOM 1697 C C . ASP A 1 208 ? -19.375 2.982 4.719 1 81.5 208 ASP A C 1
ATOM 1699 O O . ASP A 1 208 ? -20.203 2.064 4.633 1 81.5 208 ASP A O 1
ATOM 1703 N N . ARG A 1 209 ? -19.016 3.742 3.738 1 74.19 209 ARG A N 1
ATOM 1704 C CA . ARG A 1 209 ? -19.516 3.447 2.398 1 74.19 209 ARG A CA 1
ATOM 1705 C C . ARG A 1 209 ? -18.844 2.201 1.83 1 74.19 209 ARG A C 1
ATOM 1707 O O . ARG A 1 209 ? -19.453 1.457 1.059 1 74.19 209 ARG A O 1
ATOM 1714 N N . ASP A 1 210 ? -17.609 1.959 2.084 1 57.47 210 ASP A N 1
ATOM 1715 C CA . ASP A 1 210 ? -16.828 0.855 1.534 1 57.47 210 ASP A CA 1
ATOM 1716 C C . ASP A 1 210 ? -17.125 -0.447 2.277 1 57.47 210 ASP A C 1
ATOM 1718 O O . ASP A 1 210 ? -16.766 -1.528 1.812 1 57.47 210 ASP A O 1
ATOM 1722 N N . GLN A 1 211 ? -17.75 -0.468 3.418 1 49.03 211 GLN A N 1
ATOM 1723 C CA . GLN A 1 211 ? -18.188 -1.686 4.094 1 49.03 211 GLN A CA 1
ATOM 1724 C C . GLN A 1 211 ? -19.438 -2.264 3.443 1 49.03 211 GLN A C 1
ATOM 1726 O O . GLN A 1 211 ? -20.266 -1.521 2.914 1 49.03 211 GLN A O 1
ATOM 1731 N N . MET B 1 1 ? -28.938 9.305 -11.492 1 23.92 1 MET B N 1
ATOM 1732 C CA . MET B 1 1 ? -27.656 9.727 -10.914 1 23.92 1 MET B CA 1
ATOM 1733 C C . MET B 1 1 ? -27.875 10.352 -9.531 1 23.92 1 MET B C 1
ATOM 1735 O O . MET B 1 1 ? -28.25 11.516 -9.43 1 23.92 1 MET B O 1
ATOM 1739 N N . LYS B 1 2 ? -28.453 9.672 -8.57 1 33.31 2 LYS B N 1
ATOM 1740 C CA . LYS B 1 2 ? -29.141 10.227 -7.41 1 33.31 2 LYS B CA 1
ATOM 1741 C C . LYS B 1 2 ? -28.25 11.211 -6.664 1 33.31 2 LYS B C 1
ATOM 1743 O O . LYS B 1 2 ? -27.031 10.992 -6.535 1 33.31 2 LYS B O 1
ATOM 1748 N N . GLY B 1 3 ? -28.594 12.414 -6.648 1 35.53 3 GLY B N 1
ATOM 1749 C CA . GLY B 1 3 ? -27.828 13.5 -6.059 1 35.53 3 GLY B CA 1
ATOM 1750 C C . GLY B 1 3 ? -27.328 13.188 -4.664 1 35.53 3 GLY B C 1
ATOM 1751 O O . GLY B 1 3 ? -28.109 12.977 -3.742 1 35.53 3 GLY B O 1
ATOM 1752 N N . LYS B 1 4 ? -26.234 12.422 -4.531 1 46.12 4 LYS B N 1
ATOM 1753 C CA . LYS B 1 4 ? -25.734 12.125 -3.195 1 46.12 4 LYS B CA 1
ATOM 1754 C C . LYS B 1 4 ? -25.844 13.336 -2.277 1 46.12 4 LYS B C 1
ATOM 1756 O O . LYS B 1 4 ? -25.297 14.406 -2.572 1 46.12 4 LYS B O 1
ATOM 1761 N N . ALA B 1 5 ? -26.984 13.445 -1.664 1 50.59 5 ALA B N 1
ATOM 1762 C CA . ALA B 1 5 ? -27.234 14.555 -0.742 1 50.59 5 ALA B CA 1
ATOM 1763 C C . ALA B 1 5 ? -26.016 14.82 0.132 1 50.59 5 ALA B C 1
ATOM 1765 O O . ALA B 1 5 ? -25.578 13.945 0.885 1 50.59 5 ALA B O 1
ATOM 1766 N N . THR B 1 6 ? -25.156 15.852 -0.272 1 70.88 6 THR B N 1
ATOM 1767 C CA . THR B 1 6 ? -23.938 16.219 0.445 1 70.88 6 THR B CA 1
ATOM 1768 C C . THR B 1 6 ? -24.25 16.609 1.888 1 70.88 6 THR B C 1
ATOM 1770 O O . THR B 1 6 ? -25.109 17.469 2.135 1 70.88 6 THR B O 1
ATOM 1773 N N . LYS B 1 7 ? -23.953 15.852 2.865 1 81.5 7 LYS B N 1
ATOM 1774 C CA . LYS B 1 7 ? -24.125 16.047 4.301 1 81.5 7 LYS B CA 1
ATOM 1775 C C . LYS B 1 7 ? -23.656 17.438 4.727 1 81.5 7 LYS B C 1
ATOM 1777 O O . LYS B 1 7 ? -22.672 17.953 4.199 1 81.5 7 LYS B O 1
ATOM 1782 N N . THR B 1 8 ? -24.547 17.984 5.613 1 91.25 8 THR B N 1
ATOM 1783 C CA . THR B 1 8 ? -24.125 19.234 6.242 1 91.25 8 THR B CA 1
ATOM 1784 C C . THR B 1 8 ? -22.938 18.984 7.18 1 91.25 8 THR B C 1
ATOM 1786 O O . THR B 1 8 ? -22.656 17.828 7.535 1 91.25 8 THR B O 1
ATOM 1789 N N . ILE B 1 9 ? -22.266 20.062 7.594 1 93.62 9 ILE B N 1
ATOM 1790 C CA . ILE B 1 9 ? -21.141 19.953 8.523 1 93.62 9 ILE B CA 1
ATOM 1791 C C . ILE B 1 9 ? -21.625 19.359 9.844 1 93.62 9 ILE B C 1
ATOM 1793 O O . ILE B 1 9 ? -20.953 18.5 10.43 1 93.62 9 ILE B O 1
ATOM 1797 N N . ALA B 1 10 ? -22.812 19.828 10.219 1 93.06 10 ALA B N 1
ATOM 1798 C CA . ALA B 1 10 ? -23.375 19.312 11.469 1 93.06 10 ALA B CA 1
ATOM 1799 C C . ALA B 1 10 ? -23.609 17.797 11.383 1 93.06 10 ALA B C 1
ATOM 1801 O O . ALA B 1 10 ? -23.328 17.078 12.336 1 93.06 10 ALA B O 1
ATOM 1802 N N . GLU B 1 11 ? -24.094 17.375 10.305 1 94.12 11 GLU B N 1
ATOM 1803 C CA . GLU B 1 11 ? -24.328 15.945 10.094 1 94.12 11 GLU B CA 1
ATOM 1804 C C . GLU B 1 11 ? -23.016 15.172 10.039 1 94.12 11 GLU B C 1
ATOM 1806 O O . GLU B 1 11 ? -22.922 14.055 10.562 1 94.12 11 GLU B O 1
ATOM 1811 N N . LEU B 1 12 ? -22.062 15.734 9.43 1 94.62 12 LEU B N 1
ATOM 1812 C CA . LEU B 1 12 ? -20.75 15.102 9.336 1 94.62 12 LEU B CA 1
ATOM 1813 C C . LEU B 1 12 ? -20.125 14.922 10.711 1 94.62 12 LEU B C 1
ATOM 1815 O O . LEU B 1 12 ? -19.625 13.844 11.039 1 94.62 12 LEU B O 1
ATOM 1819 N N . LEU B 1 13 ? -20.203 15.93 11.461 1 95.38 13 LEU B N 1
ATOM 1820 C CA . LEU B 1 13 ? -19.578 15.891 12.781 1 95.38 13 LEU B CA 1
ATOM 1821 C C . LEU B 1 13 ? -20.328 14.922 13.695 1 95.38 13 LEU B C 1
ATOM 1823 O O . LEU B 1 13 ? -19.719 14.266 14.539 1 95.38 13 LEU B O 1
ATOM 1827 N N . GLU B 1 14 ? -21.625 14.852 13.539 1 95 14 GLU B N 1
ATOM 1828 C CA . GLU B 1 14 ? -22.391 13.852 14.273 1 95 14 GLU B CA 1
ATOM 1829 C C . GLU B 1 14 ? -21.984 12.438 13.867 1 95 14 GLU B C 1
ATOM 1831 O O . GLU B 1 14 ? -21.891 11.547 14.711 1 95 14 GLU B O 1
ATOM 1836 N N . HIS B 1 15 ? -21.828 12.273 12.602 1 93.5 15 HIS B N 1
ATOM 1837 C CA . HIS B 1 15 ? -21.375 10.984 12.086 1 93.5 15 HIS B CA 1
ATOM 1838 C C . HIS B 1 15 ? -20.016 10.594 12.664 1 93.5 15 HIS B C 1
ATOM 1840 O O . HIS B 1 15 ? -19.797 9.438 13.031 1 93.5 15 HIS B O 1
ATOM 1846 N N . ARG B 1 16 ? -19.141 11.5 12.703 1 95 16 ARG B N 1
ATOM 1847 C CA . ARG B 1 16 ? -17.844 11.281 13.305 1 95 16 ARG B CA 1
ATOM 1848 C C . ARG B 1 16 ? -17.969 10.812 14.75 1 95 16 ARG B C 1
ATOM 1850 O O . ARG B 1 16 ? -17.312 9.852 15.164 1 95 16 ARG B O 1
ATOM 1857 N N . THR B 1 17 ? -18.75 11.539 15.5 1 94.81 17 THR B N 1
ATOM 1858 C CA . THR B 1 17 ? -18.922 11.258 16.922 1 94.81 17 THR B CA 1
ATOM 1859 C C . THR B 1 17 ? -19.406 9.828 17.125 1 94.81 17 THR B C 1
ATOM 1861 O O . THR B 1 17 ? -19 9.156 18.078 1 94.81 17 THR B O 1
ATOM 1864 N N . LYS B 1 18 ? -20.125 9.359 16.234 1 93.75 18 LYS B N 1
ATOM 1865 C CA . LYS B 1 18 ? -20.75 8.047 16.359 1 93.75 18 LYS B CA 1
ATOM 1866 C C . LYS B 1 18 ? -19.812 6.938 15.898 1 93.75 18 LYS B C 1
ATOM 1868 O O . LYS B 1 18 ? -19.875 5.812 16.391 1 93.75 18 LYS B O 1
ATOM 1873 N N . HIS B 1 19 ? -18.922 7.246 15.016 1 92.75 19 HIS B N 1
ATOM 1874 C CA . HIS B 1 19 ? -18.297 6.141 14.289 1 92.75 19 HIS B CA 1
ATOM 1875 C C . HIS B 1 19 ? -16.781 6.164 14.438 1 92.75 19 HIS B C 1
ATOM 1877 O O . HIS B 1 19 ? -16.125 5.133 14.273 1 92.75 19 HIS B O 1
ATOM 1883 N N . TYR B 1 20 ? -16.188 7.223 14.742 1 94.62 20 TYR B N 1
ATOM 1884 C CA . TYR B 1 20 ? -14.734 7.398 14.625 1 94.62 20 TYR B CA 1
ATOM 1885 C C . TYR B 1 20 ? -13.992 6.43 15.531 1 94.62 20 TYR B C 1
ATOM 1887 O O . TYR B 1 20 ? -13.07 5.742 15.094 1 94.62 20 TYR B O 1
ATOM 1895 N N . ASP B 1 21 ? -14.422 6.344 16.781 1 92.88 21 ASP B N 1
ATOM 1896 C CA . ASP B 1 21 ? -13.703 5.52 17.75 1 92.88 21 ASP B CA 1
ATOM 1897 C C . ASP B 1 21 ? -13.734 4.047 17.344 1 92.88 21 ASP B C 1
ATOM 1899 O O . ASP B 1 21 ? -12.727 3.344 17.469 1 92.88 21 ASP B O 1
ATOM 1903 N N . GLU B 1 22 ? -14.805 3.588 16.906 1 90.44 22 GLU B N 1
ATOM 1904 C CA . GLU B 1 22 ? -14.938 2.199 16.469 1 90.44 22 GLU B CA 1
ATOM 1905 C C . GLU B 1 22 ? -14.047 1.909 15.266 1 90.44 22 GLU B C 1
ATOM 1907 O O . GLU B 1 22 ? -13.414 0.85 15.195 1 90.44 22 GLU B O 1
ATOM 1912 N N . LEU B 1 23 ? -14.023 2.791 14.375 1 85.69 23 LEU B N 1
ATOM 1913 C CA . LEU B 1 23 ? -13.227 2.609 13.172 1 85.69 23 LEU B CA 1
ATOM 1914 C C . LEU B 1 23 ? -11.734 2.645 13.492 1 85.69 23 LEU B C 1
ATOM 1916 O O . LEU B 1 23 ? -10.953 1.898 12.906 1 85.69 23 LEU B O 1
ATOM 1920 N N . VAL B 1 24 ? -11.344 3.527 14.391 1 89.06 24 VAL B N 1
ATOM 1921 C CA . VAL B 1 24 ? -9.961 3.592 14.859 1 89.06 24 VAL B CA 1
ATOM 1922 C C . VAL B 1 24 ? -9.578 2.264 15.508 1 89.06 24 VAL B C 1
ATOM 1924 O O . VAL B 1 24 ? -8.469 1.763 15.289 1 89.06 24 VAL B O 1
ATOM 1927 N N . GLU B 1 25 ? -10.445 1.716 16.219 1 85.69 25 GLU B N 1
ATOM 1928 C CA . GLU B 1 25 ? -10.203 0.428 16.859 1 85.69 25 GLU B CA 1
ATOM 1929 C C . GLU B 1 25 ? -10.078 -0.688 15.836 1 85.69 25 GLU B C 1
ATOM 1931 O O . GLU B 1 25 ? -9.219 -1.567 15.961 1 85.69 25 GLU B O 1
ATOM 1936 N N . LEU B 1 26 ? -10.875 -0.653 14.875 1 76.19 26 LEU B N 1
ATOM 1937 C CA . LEU B 1 26 ? -10.859 -1.667 13.82 1 76.19 26 LEU B CA 1
ATOM 1938 C C . LEU B 1 26 ? -9.531 -1.665 13.078 1 76.19 26 LEU B C 1
ATOM 1940 O O . LEU B 1 26 ? -9.086 -2.703 12.586 1 76.19 26 LEU B O 1
ATOM 1944 N N . ARG B 1 27 ? -8.906 -0.505 13.062 1 74.88 27 ARG B N 1
ATOM 1945 C CA . ARG B 1 27 ? -7.617 -0.371 12.383 1 74.88 27 ARG B CA 1
ATOM 1946 C C . ARG B 1 27 ? -6.461 -0.629 13.344 1 74.88 27 ARG B C 1
ATOM 1948 O O . ARG B 1 27 ? -5.297 -0.43 12.992 1 74.88 27 ARG B O 1
ATOM 1955 N N . ASP B 1 28 ? -6.754 -1.033 14.617 1 79.31 28 ASP B N 1
ATOM 1956 C CA . ASP B 1 28 ? -5.738 -1.221 15.648 1 79.31 28 ASP B CA 1
ATOM 1957 C C . ASP B 1 28 ? -4.895 0.038 15.82 1 79.31 28 ASP B C 1
ATOM 1959 O O . ASP B 1 28 ? -3.664 -0.036 15.867 1 79.31 28 ASP B O 1
ATOM 1963 N N . LEU B 1 29 ? -5.57 1.155 15.797 1 87.12 29 LEU B N 1
ATOM 1964 C CA . LEU B 1 29 ? -4.914 2.457 15.766 1 87.12 29 LEU B CA 1
ATOM 1965 C C . LEU B 1 29 ? -5.125 3.205 17.078 1 87.12 29 LEU B C 1
ATOM 1967 O O . LEU B 1 29 ? -4.574 4.289 17.281 1 87.12 29 LEU B O 1
ATOM 1971 N N . THR B 1 30 ? -5.82 2.627 18 1 91.19 30 THR B N 1
ATOM 1972 C CA . THR B 1 30 ? -6.336 3.367 19.141 1 91.19 30 THR B CA 1
ATOM 1973 C C . THR B 1 30 ? -5.203 4.059 19.906 1 91.19 30 THR B C 1
ATOM 1975 O O . THR B 1 30 ? -5.227 5.273 20.094 1 91.19 30 THR B O 1
ATOM 1978 N N . PRO B 1 31 ? -4.156 3.354 20.344 1 91.88 31 PRO B N 1
ATOM 1979 C CA . PRO B 1 31 ? -3.096 4.059 21.062 1 91.88 31 PRO B CA 1
ATOM 1980 C C . PRO B 1 31 ? -2.381 5.098 20.188 1 91.88 31 PRO B C 1
ATOM 1982 O O . PRO B 1 31 ? -2.062 6.188 20.672 1 91.88 31 PRO B O 1
ATOM 1985 N N . LEU B 1 32 ? -2.16 4.738 19 1 93.31 32 LEU B N 1
ATOM 1986 C CA . LEU B 1 32 ? -1.458 5.637 18.094 1 93.31 32 LEU B CA 1
ATOM 1987 C C . LEU B 1 32 ? -2.32 6.848 17.75 1 93.31 32 LEU B C 1
ATOM 1989 O O . LEU B 1 32 ? -1.805 7.957 17.594 1 93.31 32 LEU B O 1
ATOM 1993 N N . ASP B 1 33 ? -3.561 6.652 17.594 1 95.69 33 ASP B N 1
ATOM 1994 C CA . ASP B 1 33 ? -4.465 7.766 17.312 1 95.69 33 ASP B CA 1
ATOM 1995 C C . ASP B 1 33 ? -4.59 8.688 18.531 1 95.69 33 ASP B C 1
ATOM 1997 O O . ASP B 1 33 ? -4.727 9.898 18.391 1 95.69 33 ASP B O 1
ATOM 2001 N N . GLN B 1 34 ? -4.648 8.094 19.719 1 96.25 34 GLN B N 1
ATOM 2002 C CA . GLN B 1 34 ? -4.629 8.906 20.922 1 96.25 34 GLN B CA 1
ATOM 2003 C C . GLN B 1 34 ? -3.389 9.797 20.969 1 96.25 34 GLN B C 1
ATOM 2005 O O . GLN B 1 34 ? -3.471 10.969 21.344 1 96.25 34 GLN B O 1
ATOM 2010 N N . TRP B 1 35 ? -2.303 9.289 20.625 1 97.5 35 TRP B N 1
ATOM 2011 C CA . TRP B 1 35 ? -1.059 10.047 20.578 1 97.5 35 TRP B CA 1
ATOM 2012 C C . TRP B 1 35 ? -1.134 11.148 19.531 1 97.5 35 TRP B C 1
ATOM 2014 O O . TRP B 1 35 ? -0.836 12.312 19.828 1 97.5 35 TRP B O 1
ATOM 2024 N N . ARG B 1 36 ? -1.545 10.867 18.328 1 97.5 36 ARG B N 1
ATOM 2025 C CA . ARG B 1 36 ? -1.571 11.797 17.219 1 97.5 36 ARG B CA 1
ATOM 2026 C C . ARG B 1 36 ? -2.611 12.891 17.438 1 97.5 36 ARG B C 1
ATOM 2028 O O . ARG B 1 36 ? -2.398 14.047 17.047 1 97.5 36 ARG B O 1
ATOM 2035 N N . SER B 1 37 ? -3.746 12.492 18 1 95.81 37 SER B N 1
ATOM 2036 C CA . SER B 1 37 ? -4.891 13.398 18.016 1 95.81 37 SER B CA 1
ATOM 2037 C C . SER B 1 37 ? -4.977 14.164 19.328 1 95.81 37 SER B C 1
ATOM 2039 O O . SER B 1 37 ? -5.617 15.211 19.406 1 95.81 37 SER B O 1
ATOM 2041 N N . VAL B 1 38 ? -4.32 13.695 20.344 1 95.5 38 VAL B N 1
ATOM 2042 C CA . VAL B 1 38 ? -4.484 14.312 21.656 1 95.5 38 VAL B CA 1
ATOM 2043 C C . VAL B 1 38 ? -3.117 14.656 22.25 1 95.5 38 VAL B C 1
ATOM 2045 O O . VAL B 1 38 ? -2.816 15.828 22.484 1 95.5 38 VAL B O 1
ATOM 2048 N N . GLU B 1 39 ? -2.26 13.672 22.375 1 97.31 39 GLU B N 1
ATOM 2049 C CA . GLU B 1 39 ? -1.039 13.852 23.156 1 97.31 39 GLU B CA 1
ATOM 2050 C C . GLU B 1 39 ? -0.053 14.766 22.438 1 97.31 39 GLU B C 1
ATOM 2052 O O . GLU B 1 39 ? 0.497 15.688 23.047 1 97.31 39 GLU B O 1
ATOM 2057 N N . LEU B 1 40 ? 0.181 14.523 21.203 1 97.75 40 LEU B N 1
ATOM 2058 C CA . LEU B 1 40 ? 1.181 15.305 20.484 1 97.75 40 LEU B CA 1
ATOM 2059 C C . LEU B 1 40 ? 0.721 16.75 20.312 1 97.75 40 LEU B C 1
ATOM 2061 O O . LEU B 1 40 ? 1.474 17.688 20.594 1 97.75 40 LEU B O 1
ATOM 2065 N N . PRO B 1 41 ? -0.507 16.984 19.875 1 96.75 41 PRO B N 1
ATOM 2066 C CA . PRO B 1 41 ? -0.959 18.375 19.797 1 96.75 41 PRO B CA 1
ATOM 2067 C C . PRO B 1 41 ? -0.92 19.094 21.156 1 96.75 41 PRO B C 1
ATOM 2069 O O . PRO B 1 41 ? -0.581 20.266 21.234 1 96.75 41 PRO B O 1
ATOM 2072 N N . ALA B 1 42 ? -1.292 18.391 22.188 1 96.06 42 ALA B N 1
ATOM 2073 C CA . ALA B 1 42 ? -1.239 18.969 23.516 1 96.06 42 ALA B CA 1
ATOM 2074 C C . ALA B 1 42 ? 0.193 19.328 23.906 1 96.06 42 ALA B C 1
ATOM 2076 O O . ALA B 1 42 ? 0.434 20.375 24.516 1 96.06 42 ALA B O 1
ATOM 2077 N N . LEU B 1 43 ? 1.117 18.453 23.625 1 97.12 43 LEU B N 1
ATOM 2078 C CA . LEU B 1 43 ? 2.529 18.703 23.891 1 97.12 43 LEU B CA 1
ATOM 2079 C C . LEU B 1 43 ? 3.008 19.953 23.172 1 97.12 43 LEU B C 1
ATOM 2081 O O . LEU B 1 43 ? 3.689 20.797 23.781 1 97.12 43 LEU B O 1
ATOM 2085 N N . LEU B 1 44 ? 2.703 20.094 21.875 1 97.44 44 LEU B N 1
ATOM 2086 C CA . LEU B 1 44 ? 3.09 21.281 21.125 1 97.44 44 LEU B CA 1
ATOM 2087 C C . LEU B 1 44 ? 2.494 22.547 21.75 1 97.44 44 LEU B C 1
ATOM 2089 O O . LEU B 1 44 ? 3.193 23.547 21.922 1 97.44 44 LEU B O 1
ATOM 2093 N N . PHE B 1 45 ? 1.23 22.469 22.125 1 96.19 45 PHE B N 1
ATOM 2094 C CA . PHE B 1 45 ? 0.495 23.625 22.609 1 96.19 45 PHE B CA 1
ATOM 2095 C C . PHE B 1 45 ? 0.967 24.031 24 1 96.19 45 PHE B C 1
ATOM 2097 O O . PHE B 1 45 ? 0.981 25.219 24.328 1 96.19 45 PHE B O 1
ATOM 2104 N N . LYS B 1 46 ? 1.38 23.125 24.766 1 96.25 46 LYS B N 1
ATOM 2105 C CA . LYS B 1 46 ? 1.719 23.422 26.156 1 96.25 46 LYS B CA 1
ATOM 2106 C C . LYS B 1 46 ? 3.221 23.625 26.328 1 96.25 46 LYS B C 1
ATOM 2108 O O . LYS B 1 46 ? 3.646 24.516 27.062 1 96.25 46 LYS B O 1
ATOM 2113 N N . GLU B 1 47 ? 3.977 22.859 25.672 1 96.25 47 GLU B N 1
ATOM 2114 C CA . GLU B 1 47 ? 5.414 22.844 25.922 1 96.25 47 GLU B CA 1
ATOM 2115 C C . GLU B 1 47 ? 6.18 23.578 24.828 1 96.25 47 GLU B C 1
ATOM 2117 O O . GLU B 1 47 ? 7.32 24 25.031 1 96.25 47 GLU B O 1
ATOM 2122 N N . ARG B 1 48 ? 5.586 23.641 23.688 1 96.44 48 ARG B N 1
ATOM 2123 C CA . ARG B 1 48 ? 6.242 24.281 22.547 1 96.44 48 ARG B CA 1
ATOM 2124 C C . ARG B 1 48 ? 5.379 25.391 21.984 1 96.44 48 ARG B C 1
ATOM 2126 O O . ARG B 1 48 ? 5.301 25.562 20.766 1 96.44 48 ARG B O 1
ATOM 2133 N N . THR B 1 49 ? 4.711 26.125 22.812 1 93.38 49 THR B N 1
ATOM 2134 C CA . THR B 1 49 ? 3.646 27.047 22.438 1 93.38 49 THR B CA 1
ATOM 2135 C C . THR B 1 49 ? 4.199 28.203 21.609 1 93.38 49 THR B C 1
ATOM 2137 O O . THR B 1 49 ? 3.613 28.594 20.594 1 93.38 49 THR B O 1
ATOM 2140 N N . SER B 1 50 ? 5.254 28.797 22.016 1 94.31 50 SER B N 1
ATOM 2141 C CA . SER B 1 50 ? 5.785 30 21.375 1 94.31 50 SER B CA 1
ATOM 2142 C C . SER B 1 50 ? 6.449 29.672 20.031 1 94.31 50 SER B C 1
ATOM 2144 O O . SER B 1 50 ? 6.445 30.484 19.109 1 94.31 50 SER B O 1
ATOM 2146 N N . LYS B 1 51 ? 7.035 28.469 20.016 1 96.44 51 LYS B N 1
ATOM 2147 C CA . LYS B 1 51 ? 7.73 27.984 18.828 1 96.44 51 LYS B CA 1
ATOM 2148 C C . LYS B 1 51 ? 7.52 26.5 18.609 1 96.44 51 LYS B C 1
ATOM 2150 O O . LYS B 1 51 ? 8.43 25.703 18.859 1 96.44 51 LYS B O 1
ATOM 2155 N N . PRO B 1 52 ? 6.367 26.172 18.031 1 97.88 52 PRO B N 1
ATOM 2156 C CA . PRO B 1 52 ? 6.078 24.75 17.875 1 97.88 52 PRO B CA 1
ATOM 2157 C C . PRO B 1 52 ? 6.965 24.078 16.828 1 97.88 52 PRO B C 1
ATOM 2159 O O . PRO B 1 52 ? 7.324 24.703 15.828 1 97.88 52 PRO B O 1
ATOM 2162 N N . TYR B 1 53 ? 7.336 22.844 17.078 1 98.62 53 TYR B N 1
ATOM 2163 C CA . TYR B 1 53 ? 8.117 22 16.203 1 98.62 53 TYR B CA 1
ATOM 2164 C C . TYR B 1 53 ? 7.84 20.531 16.469 1 98.62 53 TYR B C 1
ATOM 2166 O O . TYR B 1 53 ? 7.191 20.188 17.453 1 98.62 53 TYR B O 1
ATOM 2174 N N . ILE B 1 54 ? 8.242 19.656 15.523 1 98.62 54 ILE B N 1
ATOM 2175 C CA . ILE B 1 54 ? 8.266 18.219 15.781 1 98.62 54 ILE B CA 1
ATOM 2176 C C . ILE B 1 54 ? 9.688 17.672 15.602 1 98.62 54 ILE B C 1
ATOM 2178 O O . ILE B 1 54 ? 10.516 18.312 14.938 1 98.62 54 ILE B O 1
ATOM 2182 N N . THR B 1 55 ? 9.945 16.562 16.281 1 98.19 55 THR B N 1
ATOM 2183 C CA . THR B 1 55 ? 11.227 15.867 16.156 1 98.19 55 THR B CA 1
ATOM 2184 C C . THR B 1 55 ? 11.156 14.789 15.078 1 98.19 55 THR B C 1
ATOM 2186 O O . THR B 1 55 ? 10.078 14.469 14.586 1 98.19 55 THR B O 1
ATOM 2189 N N . LYS B 1 56 ? 12.359 14.297 14.742 1 96.81 56 LYS B N 1
ATOM 2190 C CA . LYS B 1 56 ? 12.414 13.195 13.781 1 96.81 56 LYS B CA 1
ATOM 2191 C C . LYS B 1 56 ? 11.625 11.992 14.281 1 96.81 56 LYS B C 1
ATOM 2193 O O . LYS B 1 56 ? 10.891 11.367 13.508 1 96.81 56 LYS B O 1
ATOM 2198 N N . LYS B 1 57 ? 11.812 11.648 15.492 1 95.56 57 LYS B N 1
ATOM 2199 C CA . LYS B 1 57 ? 11.094 10.516 16.062 1 95.56 57 LYS B CA 1
ATOM 2200 C C . LYS B 1 57 ? 9.586 10.727 15.977 1 95.56 57 LYS B C 1
ATOM 2202 O O . LYS B 1 57 ? 8.836 9.789 15.695 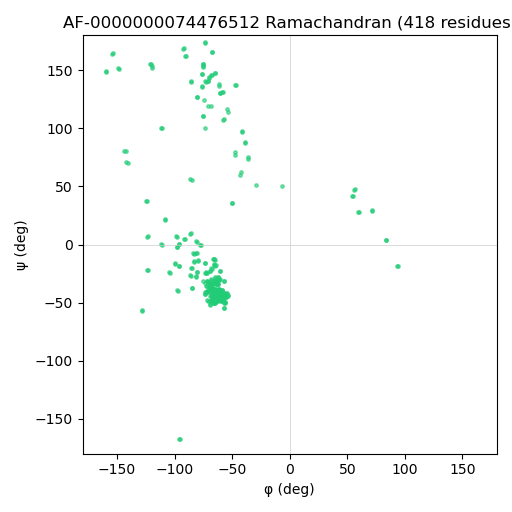1 95.56 57 LYS B O 1
ATOM 2207 N N . GLU B 1 58 ? 9.164 11.938 16.234 1 97.69 58 GLU B N 1
ATOM 2208 C CA . GLU B 1 58 ? 7.746 12.266 16.156 1 97.69 58 GLU B CA 1
ATOM 2209 C C . GLU B 1 58 ? 7.242 12.188 14.719 1 97.69 58 GLU B C 1
ATOM 2211 O O . GLU B 1 58 ? 6.133 11.711 14.469 1 97.69 58 GLU B O 1
ATOM 2216 N N . LEU B 1 59 ? 8.047 12.633 13.797 1 97.75 59 LEU B N 1
ATOM 2217 C CA . LEU B 1 59 ? 7.703 12.539 12.383 1 97.75 59 LEU B CA 1
ATOM 2218 C C . LEU B 1 59 ? 7.559 11.086 11.953 1 97.75 59 LEU B C 1
ATOM 2220 O O . LEU B 1 59 ? 6.633 10.742 11.211 1 97.75 59 LEU B O 1
ATOM 2224 N N . GLN B 1 60 ? 8.453 10.219 12.359 1 92.94 60 GLN B N 1
ATOM 2225 C CA . GLN B 1 60 ? 8.391 8.797 12.047 1 92.94 60 GLN B CA 1
ATOM 2226 C C . GLN B 1 60 ? 7.113 8.172 12.602 1 92.94 60 GLN B C 1
ATOM 2228 O O . GLN B 1 60 ? 6.473 7.355 11.93 1 92.94 60 GLN B O 1
ATOM 2233 N N . ARG B 1 61 ? 6.809 8.562 13.773 1 93.69 61 ARG B N 1
ATOM 2234 C CA . ARG B 1 61 ? 5.605 8.031 14.414 1 93.69 61 ARG B CA 1
ATOM 2235 C C . ARG B 1 61 ? 4.348 8.523 13.703 1 93.69 61 ARG B C 1
ATOM 2237 O O . ARG B 1 61 ? 3.359 7.797 13.602 1 93.69 61 ARG B O 1
ATOM 2244 N N . LEU B 1 62 ? 4.359 9.781 13.242 1 96.75 62 LEU B N 1
ATOM 2245 C CA . LEU B 1 62 ? 3.26 10.312 12.445 1 96.75 62 LEU B CA 1
ATOM 2246 C C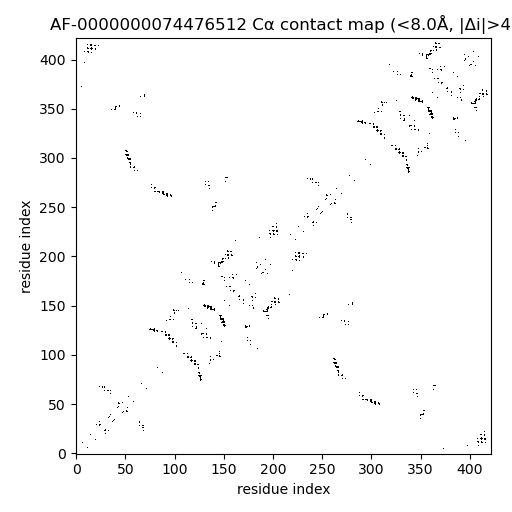 . LEU B 1 62 ? 3.092 9.516 11.156 1 96.75 62 LEU B C 1
ATOM 2248 O O . LEU B 1 62 ? 1.968 9.258 10.719 1 96.75 62 LEU B O 1
ATOM 2252 N N . LEU B 1 63 ? 4.203 9.156 10.5 1 90.31 63 LEU B N 1
ATOM 2253 C CA . LEU B 1 63 ? 4.133 8.344 9.297 1 90.31 63 LEU B CA 1
ATOM 2254 C C . LEU B 1 63 ? 3.498 6.984 9.586 1 90.31 63 LEU B C 1
ATOM 2256 O O . LEU B 1 63 ? 2.686 6.492 8.805 1 90.31 63 LEU B O 1
ATOM 2260 N N . ASP B 1 64 ? 3.922 6.395 10.719 1 84.81 64 ASP B N 1
ATOM 2261 C CA . ASP B 1 64 ? 3.314 5.133 11.125 1 84.81 64 ASP B CA 1
ATOM 2262 C C . ASP B 1 64 ? 1.798 5.262 11.242 1 84.81 64 ASP B C 1
ATOM 2264 O O . ASP B 1 64 ? 1.058 4.391 10.781 1 84.81 64 ASP B O 1
ATOM 2268 N N . TRP B 1 65 ? 1.371 6.352 11.867 1 92.31 65 TRP B N 1
ATOM 2269 C CA . TRP B 1 65 ? -0.054 6.621 12.023 1 92.31 65 TRP B CA 1
ATOM 2270 C C . TRP B 1 65 ? -0.738 6.75 10.672 1 92.31 65 TRP B C 1
ATOM 2272 O O . TRP B 1 65 ? -1.794 6.152 10.438 1 92.31 65 TRP B O 1
ATOM 2282 N N . LYS B 1 66 ? -0.143 7.512 9.812 1 90.19 66 LYS B N 1
ATOM 2283 C CA . LYS B 1 66 ? -0.704 7.75 8.484 1 90.19 66 LYS B CA 1
ATOM 2284 C C . LYS B 1 66 ? -0.891 6.445 7.719 1 90.19 66 LYS B C 1
ATOM 2286 O O . LYS B 1 66 ? -1.937 6.219 7.109 1 90.19 66 LYS B O 1
ATOM 2291 N N . LEU B 1 67 ? 0.064 5.617 7.75 1 81.38 67 LEU B N 1
ATOM 2292 C CA . LEU B 1 67 ? 0.047 4.359 7.012 1 81.38 67 LEU B CA 1
ATOM 2293 C C . LEU B 1 67 ? -0.991 3.404 7.59 1 81.38 67 LEU B C 1
ATOM 2295 O O . LEU B 1 67 ? -1.678 2.703 6.844 1 81.38 67 LEU B O 1
ATOM 2299 N N . LYS B 1 68 ? -1.033 3.439 8.859 1 77.75 68 LYS B N 1
ATOM 2300 C CA . LYS B 1 68 ? -1.993 2.553 9.508 1 77.75 68 LYS B CA 1
ATOM 2301 C C . LYS B 1 68 ? -3.424 3.039 9.289 1 77.75 68 LYS B C 1
ATOM 2303 O O . LYS B 1 68 ? -4.352 2.232 9.188 1 77.75 68 LYS B O 1
ATOM 2308 N N . LYS B 1 69 ? -3.514 4.375 9.367 1 85.31 69 LYS B N 1
ATOM 2309 C CA . LYS B 1 69 ? -4.844 4.941 9.156 1 85.31 69 LYS B CA 1
ATOM 2310 C C . LYS B 1 69 ? -5.355 4.645 7.754 1 85.31 69 LYS B C 1
ATOM 2312 O O . LYS B 1 69 ? -6.551 4.41 7.559 1 85.31 69 LYS B O 1
ATOM 2317 N N . GLY B 1 70 ? -4.426 4.887 6.797 1 69.25 70 GLY B N 1
ATOM 2318 C CA . GLY B 1 70 ? -4.754 4.664 5.398 1 69.25 70 GLY B CA 1
ATOM 2319 C C . GLY B 1 70 ? -4.816 3.193 5.027 1 69.25 70 GLY B C 1
ATOM 2320 O O . GLY B 1 70 ? -4.152 2.363 5.652 1 69.25 70 GLY B O 1
ATOM 2321 N N . LYS B 1 71 ? -5.852 2.621 4.93 1 53.59 71 LYS B N 1
ATOM 2322 C CA . LYS B 1 71 ? -6.164 1.247 4.547 1 53.59 71 LYS B CA 1
ATOM 2323 C C . LYS B 1 71 ? -4.918 0.51 4.066 1 53.59 71 LYS B C 1
ATOM 2325 O O . LYS B 1 71 ? -4.336 0.87 3.039 1 53.59 71 LYS B O 1
ATOM 2330 N N . TYR B 1 72 ? -3.703 0.375 4.621 1 47.88 72 TYR B N 1
ATOM 2331 C CA . TYR B 1 72 ? -3.312 -0.849 3.928 1 47.88 72 TYR B CA 1
ATOM 2332 C C . TYR B 1 72 ? -4.469 -1.841 3.881 1 47.88 72 TYR B C 1
ATOM 2334 O O . TYR B 1 72 ? -5.008 -2.227 4.922 1 47.88 72 TYR B O 1
ATOM 2342 N N . ARG B 1 73 ? -5.457 -1.363 3.217 1 44.78 73 ARG B N 1
ATOM 2343 C CA . ARG B 1 73 ? -6.648 -2.205 3.289 1 44.78 73 ARG B CA 1
ATOM 2344 C C . ARG B 1 73 ? -6.273 -3.684 3.291 1 44.78 73 ARG B C 1
ATOM 2346 O O . ARG B 1 73 ? -5.895 -4.234 2.256 1 44.78 73 ARG B O 1
ATOM 2353 N N . ALA B 1 74 ? -5.855 -4.035 4.309 1 51.41 74 ALA B N 1
ATOM 2354 C CA . ALA B 1 74 ? -5.691 -5.465 4.551 1 51.41 74 ALA B CA 1
ATOM 2355 C C . ALA B 1 74 ? -6.965 -6.23 4.207 1 51.41 74 ALA B C 1
ATOM 2357 O O . ALA B 1 74 ? -7.535 -6.922 5.055 1 51.41 74 ALA B O 1
ATOM 2358 N N . THR B 1 75 ? -7.594 -5.676 3.117 1 55.78 75 THR B N 1
ATOM 2359 C CA . THR B 1 75 ? -8.82 -6.324 2.662 1 55.78 75 THR B CA 1
ATOM 2360 C C . THR B 1 75 ? -8.539 -7.75 2.207 1 55.78 75 THR B C 1
ATOM 2362 O O . THR B 1 75 ? -9.281 -8.672 2.551 1 55.78 75 THR B O 1
ATOM 2365 N N . LEU B 1 76 ? -7.41 -7.859 1.773 1 71.88 76 LEU B N 1
ATOM 2366 C CA . LEU B 1 76 ? -7.125 -9.164 1.196 1 71.88 76 LEU B CA 1
ATOM 2367 C C . LEU B 1 76 ? -6.965 -10.219 2.287 1 71.88 76 LEU B C 1
ATOM 2369 O O . LEU B 1 76 ? -7.555 -11.297 2.205 1 71.88 76 LEU B O 1
ATOM 2373 N N . PRO B 1 77 ? -6.238 -9.875 3.396 1 76.38 77 PRO B N 1
ATOM 2374 C CA . PRO B 1 77 ? -6.145 -10.891 4.453 1 76.38 77 PRO B CA 1
ATOM 2375 C C . PRO B 1 77 ? -7.508 -11.258 5.035 1 76.38 77 PRO B C 1
ATOM 2377 O O . PRO B 1 77 ? -7.77 -12.438 5.293 1 76.38 77 PRO B O 1
ATOM 2380 N N . LYS B 1 78 ? -8.289 -10.312 5.156 1 73.94 78 LYS B N 1
ATOM 2381 C CA . LYS B 1 78 ? -9.625 -10.57 5.691 1 73.94 78 LYS B CA 1
ATOM 2382 C C . LYS B 1 78 ? -10.445 -11.422 4.734 1 73.94 78 LYS B C 1
ATOM 2384 O O . LYS B 1 78 ? -11.141 -12.344 5.16 1 73.94 78 LYS B O 1
ATOM 2389 N N . LEU B 1 79 ? -10.445 -11.133 3.471 1 81.19 79 LEU B N 1
ATOM 2390 C CA . LEU B 1 79 ? -11.164 -11.906 2.463 1 81.19 79 LEU B CA 1
ATOM 2391 C C . LEU B 1 79 ? -10.664 -13.344 2.432 1 81.19 79 LEU B C 1
ATOM 2393 O O . LEU B 1 79 ? -11.469 -14.281 2.438 1 81.19 79 LEU B O 1
ATOM 2397 N N . ILE B 1 80 ? -9.398 -13.508 2.514 1 89.31 80 ILE B N 1
ATOM 2398 C CA . ILE B 1 80 ? -8.82 -14.852 2.469 1 89.31 80 ILE B CA 1
ATOM 2399 C C . ILE B 1 80 ? -9.234 -15.633 3.713 1 89.31 80 ILE B C 1
ATOM 2401 O O . ILE B 1 80 ? -9.539 -16.828 3.631 1 89.31 80 ILE B O 1
ATOM 2405 N N . ALA B 1 81 ? -9.25 -14.914 4.785 1 85.44 81 ALA B N 1
ATOM 2406 C CA . ALA B 1 81 ? -9.609 -15.547 6.047 1 85.44 81 ALA B CA 1
ATOM 2407 C C . 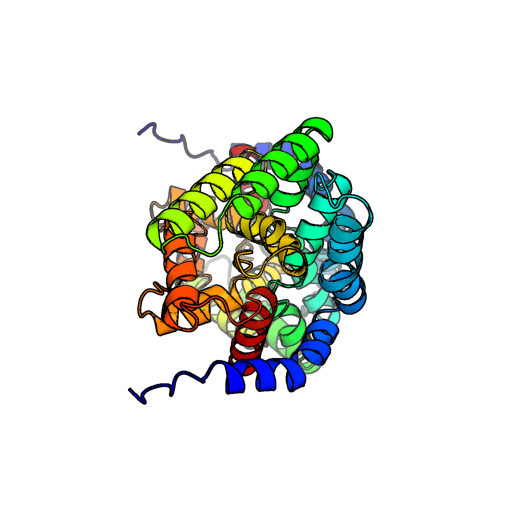ALA B 1 81 ? -11.062 -16.031 6.027 1 85.44 81 ALA B C 1
ATOM 2409 O O . ALA B 1 81 ? -11.43 -16.922 6.785 1 85.44 81 ALA B O 1
ATOM 2410 N N . GLN B 1 82 ? -11.82 -15.547 5.18 1 88.06 82 GLN B N 1
ATOM 2411 C CA . GLN B 1 82 ? -13.234 -15.883 5.113 1 88.06 82 GLN B CA 1
ATOM 2412 C C . GLN B 1 82 ? -13.461 -17.188 4.348 1 88.06 82 GLN B C 1
ATOM 2414 O O . GLN B 1 82 ? -14.547 -17.766 4.402 1 88.06 82 GLN B O 1
ATOM 2419 N N . ASN B 1 83 ? -12.477 -17.641 3.646 1 94.5 83 ASN B N 1
ATOM 2420 C CA . ASN B 1 83 ? -12.641 -18.891 2.916 1 94.5 83 ASN B CA 1
ATOM 2421 C C . ASN B 1 83 ? -12.758 -20.078 3.865 1 94.5 83 ASN B C 1
ATOM 2423 O O . ASN B 1 83 ? -12.102 -20.109 4.906 1 94.5 83 ASN B O 1
ATOM 2427 N N . ASP B 1 84 ? -13.609 -21.078 3.396 1 96.19 84 ASP B N 1
ATOM 2428 C CA . ASP B 1 84 ? -13.641 -22.375 4.07 1 96.19 84 ASP B CA 1
ATOM 2429 C C . ASP B 1 84 ? -12.414 -23.203 3.711 1 96.19 84 ASP B C 1
ATOM 2431 O O . ASP B 1 84 ? -11.992 -23.234 2.553 1 96.19 84 ASP B O 1
ATOM 2435 N N . ASP B 1 85 ? -11.867 -23.812 4.754 1 96.75 85 ASP B N 1
ATOM 2436 C CA . ASP B 1 85 ? -10.68 -24.625 4.512 1 96.75 85 ASP B CA 1
ATOM 2437 C C . ASP B 1 85 ? -10.953 -25.688 3.449 1 96.75 85 ASP B C 1
ATOM 2439 O O . ASP B 1 85 ? -10.094 -25.953 2.607 1 96.75 85 ASP B O 1
ATOM 2443 N N . LYS B 1 86 ? -12.094 -26.297 3.508 1 97.75 86 LYS B N 1
ATOM 2444 C CA . LYS B 1 86 ? -12.438 -27.312 2.527 1 97.75 86 LYS B CA 1
ATOM 2445 C C . LYS B 1 86 ? -12.469 -26.734 1.114 1 97.75 86 LYS B C 1
ATOM 2447 O O . LYS B 1 86 ? -12.039 -27.391 0.162 1 97.75 86 LYS B O 1
ATOM 2452 N N . LEU B 1 87 ? -12.984 -25.578 1.04 1 97.75 87 LEU B N 1
ATOM 2453 C CA . LEU B 1 87 ? -13.047 -24.922 -0.264 1 97.75 87 LEU B CA 1
ATOM 2454 C C . LEU B 1 87 ? -11.648 -24.625 -0.79 1 97.75 87 LEU B C 1
ATOM 2456 O O . LEU B 1 87 ? -11.391 -24.75 -1.988 1 97.75 87 LEU B O 1
ATOM 2460 N N . VAL B 1 88 ? -10.781 -24.172 0.106 1 98.62 88 VAL B N 1
ATOM 2461 C CA . VAL B 1 88 ? -9.406 -23.875 -0.285 1 98.62 88 VAL B CA 1
ATOM 2462 C C . VAL B 1 88 ? -8.734 -25.141 -0.818 1 98.62 88 VAL B C 1
ATOM 2464 O O . VAL B 1 88 ? -8.094 -25.109 -1.87 1 98.62 88 VAL B O 1
ATOM 2467 N N . VAL B 1 89 ? -8.93 -26.234 -0.124 1 98.56 89 VAL B N 1
ATOM 2468 C CA . VAL B 1 89 ? -8.344 -27.5 -0.536 1 98.56 89 VAL B CA 1
ATOM 2469 C C . VAL B 1 89 ? -8.938 -27.922 -1.88 1 98.56 89 VAL B C 1
ATOM 2471 O O . VAL B 1 89 ? -8.195 -28.328 -2.787 1 98.56 89 VAL B O 1
ATOM 2474 N N . GLN B 1 90 ? -10.172 -27.781 -2.027 1 98.5 90 GLN B N 1
ATOM 2475 C CA . GLN B 1 90 ? -10.852 -28.203 -3.246 1 98.5 90 GLN B CA 1
ATOM 2476 C C . GLN B 1 90 ? -10.391 -27.375 -4.445 1 98.5 90 GLN B C 1
ATOM 2478 O O . GLN B 1 90 ? -10.062 -27.922 -5.496 1 98.5 90 GLN B O 1
ATOM 2483 N N . CYS B 1 91 ? -10.406 -26.094 -4.312 1 98.62 91 CYS B N 1
ATOM 2484 C CA . CYS B 1 91 ? -10.039 -25.203 -5.41 1 98.62 91 CYS B CA 1
ATOM 2485 C C . CYS B 1 91 ? -8.578 -25.391 -5.789 1 98.62 91 CYS B C 1
ATOM 2487 O O . CYS B 1 91 ? -8.242 -25.438 -6.977 1 98.62 91 CYS B O 1
ATOM 2489 N N . SER B 1 92 ? -7.727 -25.469 -4.777 1 98.81 92 SER B N 1
ATOM 2490 C CA . SER B 1 92 ? -6.309 -25.641 -5.078 1 98.81 92 SER B CA 1
ATOM 2491 C C . SER B 1 92 ? -6.035 -26.984 -5.73 1 98.81 92 SER B C 1
ATOM 2493 O O . SER B 1 92 ? -5.25 -27.078 -6.676 1 98.81 92 SER B O 1
ATOM 2495 N N . THR B 1 93 ? -6.715 -28.016 -5.254 1 98.75 93 THR B N 1
ATOM 2496 C CA . THR B 1 93 ? -6.562 -29.344 -5.848 1 98.75 93 THR B CA 1
ATOM 2497 C C . THR B 1 93 ? -6.957 -29.312 -7.324 1 98.75 93 THR B C 1
ATOM 2499 O O . THR B 1 93 ? -6.219 -29.812 -8.172 1 98.75 93 THR B O 1
ATOM 2502 N N . SER B 1 94 ? -8.062 -28.75 -7.578 1 98.75 94 SER B N 1
ATOM 2503 C CA . SER B 1 94 ? -8.57 -28.703 -8.945 1 98.75 94 SER B CA 1
ATOM 2504 C C . SER B 1 94 ? -7.66 -27.875 -9.844 1 98.75 94 SER B C 1
ATOM 2506 O O . SER B 1 94 ? -7.34 -28.297 -10.961 1 98.75 94 SER B O 1
ATOM 2508 N N . ALA B 1 95 ? -7.242 -26.75 -9.367 1 98.75 95 ALA B N 1
ATOM 2509 C CA . ALA B 1 95 ? -6.379 -25.875 -10.156 1 98.75 95 ALA B CA 1
ATOM 2510 C C . ALA B 1 95 ? -5.031 -26.531 -10.43 1 98.75 95 ALA B C 1
ATOM 2512 O O . ALA B 1 95 ? -4.516 -26.469 -11.555 1 98.75 95 ALA B O 1
ATOM 2513 N N . PHE B 1 96 ? -4.445 -27.172 -9.406 1 98.62 96 PHE B N 1
ATOM 2514 C CA . PHE B 1 96 ? -3.178 -27.875 -9.57 1 98.62 96 PHE B CA 1
ATOM 2515 C C . PHE B 1 96 ? -3.309 -29 -10.594 1 98.62 96 PHE B C 1
ATOM 2517 O O . PHE B 1 96 ? -2.42 -29.203 -11.422 1 98.62 96 PHE B O 1
ATOM 2524 N N . LYS B 1 97 ? -4.41 -29.672 -10.531 1 98 97 LYS B N 1
ATOM 2525 C CA . LYS B 1 97 ? -4.656 -30.75 -11.484 1 98 97 LYS B CA 1
ATOM 2526 C C . LYS B 1 97 ? -4.695 -30.219 -12.914 1 98 97 LYS B C 1
ATOM 2528 O O . LYS B 1 97 ? -4.184 -30.875 -13.836 1 98 97 LYS B O 1
ATOM 2533 N N . GLU B 1 98 ? -5.305 -29.141 -13.094 1 97.5 98 GLU B N 1
ATOM 2534 C CA . GLU B 1 98 ? -5.395 -28.531 -14.422 1 97.5 98 GLU B CA 1
ATOM 2535 C C . GLU B 1 98 ? -4.008 -28.219 -14.969 1 97.5 98 GLU B C 1
ATOM 2537 O O . GLU B 1 98 ? -3.734 -28.438 -16.156 1 97.5 98 GLU B O 1
ATOM 2542 N N . VAL B 1 99 ? -3.135 -27.734 -14.125 1 97 99 VAL B N 1
ATOM 2543 C CA . VAL B 1 99 ? -1.778 -27.406 -14.555 1 97 99 VAL B CA 1
ATOM 2544 C C . VAL B 1 99 ? -0.999 -28.688 -14.828 1 97 99 VAL B C 1
ATOM 2546 O O . VAL B 1 99 ? -0.315 -28.797 -15.852 1 97 99 VAL B O 1
ATOM 2549 N N . LEU B 1 100 ? -1.159 -29.641 -14.016 1 95.94 100 LEU B N 1
ATOM 2550 C CA . LEU B 1 100 ? -0.381 -30.875 -14.109 1 95.94 100 LEU B CA 1
ATOM 2551 C C . LEU B 1 100 ? -0.855 -31.734 -15.281 1 95.94 100 LEU B C 1
ATOM 2553 O O . LEU B 1 100 ? -0.143 -32.625 -15.727 1 95.94 100 LEU B O 1
ATOM 2557 N N . SER B 1 101 ? -2.021 -31.406 -15.758 1 94.31 101 SER B N 1
ATOM 2558 C CA . SER B 1 101 ? -2.561 -32.156 -16.891 1 94.31 101 SER B CA 1
ATOM 2559 C C . SER B 1 101 ? -2.008 -31.609 -18.203 1 94.31 101 SER B C 1
ATOM 2561 O O . SER B 1 101 ? -2.232 -32.219 -19.266 1 94.31 101 SER B O 1
ATOM 2563 N N . LEU B 1 102 ? -1.296 -30.516 -18.062 1 91.5 102 LEU B N 1
ATOM 2564 C CA . LEU B 1 102 ? -0.719 -29.938 -19.281 1 91.5 102 LEU B CA 1
ATOM 2565 C C . LEU B 1 102 ? 0.48 -30.75 -19.75 1 91.5 102 LEU B C 1
ATOM 2567 O O . LEU B 1 102 ? 1.433 -30.953 -18.984 1 91.5 102 LEU B O 1
ATOM 2571 N N . ASP B 1 103 ? 0.323 -31.406 -20.812 1 76.5 103 ASP B N 1
ATOM 2572 C CA . ASP B 1 103 ? 1.322 -32.312 -21.359 1 76.5 103 ASP B CA 1
ATOM 2573 C C . ASP B 1 103 ? 2.461 -31.531 -22.016 1 76.5 103 ASP B C 1
ATOM 2575 O O . ASP B 1 103 ? 2.268 -30.406 -22.484 1 76.5 103 ASP B O 1
ATOM 2579 N N . GLU B 1 104 ? 3.592 -32.125 -22.031 1 72.12 104 GLU B N 1
ATOM 2580 C CA . GLU B 1 104 ? 4.812 -31.547 -22.578 1 72.12 104 GLU B CA 1
ATOM 2581 C C . GLU B 1 104 ? 4.691 -31.312 -24.094 1 72.12 104 GLU B C 1
ATOM 2583 O O . GLU B 1 104 ? 5.395 -30.469 -24.641 1 72.12 104 GLU B O 1
ATOM 2588 N N . THR B 1 105 ? 3.791 -31.922 -24.609 1 71.06 105 THR B N 1
ATOM 2589 C CA . THR B 1 105 ? 3.689 -31.859 -26.062 1 71.06 105 THR B CA 1
ATOM 2590 C C . THR B 1 105 ? 2.66 -30.812 -26.5 1 71.06 105 THR B C 1
ATOM 2592 O O . THR B 1 105 ? 2.512 -30.531 -27.688 1 71.06 105 THR B O 1
ATOM 2595 N N . GLU B 1 106 ? 2.08 -30.25 -25.547 1 68.75 106 GLU B N 1
ATOM 2596 C CA . GLU B 1 106 ? 1.01 -29.312 -25.875 1 68.75 106 GLU B CA 1
ATOM 2597 C C . GLU B 1 106 ? 1.571 -28 -26.438 1 68.75 106 GLU B C 1
ATOM 2599 O O . GLU B 1 106 ? 2.652 -27.562 -26.031 1 68.75 106 GLU B O 1
ATOM 2604 N N . ASP B 1 107 ? 0.783 -27.625 -27.406 1 82.69 107 ASP B N 1
ATOM 2605 C CA . ASP B 1 107 ? 1.196 -26.344 -27.984 1 82.69 107 ASP B CA 1
ATOM 2606 C C . ASP B 1 107 ? 0.879 -25.188 -27.047 1 82.69 107 ASP B C 1
ATOM 2608 O O . ASP B 1 107 ? 0.304 -25.375 -25.984 1 82.69 107 ASP B O 1
ATOM 2612 N N . GLN B 1 108 ? 1.31 -24.062 -27.406 1 88.19 108 GLN B N 1
ATOM 2613 C CA . GLN B 1 108 ? 1.24 -22.875 -26.578 1 88.19 108 GLN B CA 1
ATOM 2614 C C . GLN B 1 108 ? -0.207 -22.453 -26.328 1 88.19 108 GLN B C 1
ATOM 2616 O O . GLN B 1 108 ? -0.538 -21.953 -25.25 1 88.19 108 GLN B O 1
ATOM 2621 N N . ASP B 1 109 ? -1.045 -22.734 -27.281 1 91.25 109 ASP B N 1
ATOM 2622 C CA . ASP B 1 109 ? -2.449 -22.359 -27.141 1 91.25 109 ASP B CA 1
ATOM 2623 C C . ASP B 1 109 ? -3.123 -23.203 -26.047 1 91.25 109 ASP B C 1
ATOM 2625 O O . ASP B 1 109 ? -3.895 -22.672 -25.25 1 91.25 109 ASP B O 1
ATOM 2629 N N . LYS B 1 110 ? -2.828 -24.469 -26.109 1 92.56 110 LYS B N 1
ATOM 2630 C CA . LYS B 1 110 ? -3.381 -25.359 -25.094 1 92.56 110 LYS B CA 1
ATOM 2631 C C . LYS B 1 110 ? -2.818 -25.031 -23.719 1 92.56 110 LYS B C 1
ATOM 2633 O O . LYS B 1 110 ? -3.535 -25.109 -22.719 1 92.56 110 LYS B O 1
ATOM 2638 N N . TYR B 1 111 ? -1.528 -24.719 -23.734 1 95.62 111 TYR B N 1
ATOM 2639 C CA . TYR B 1 111 ? -0.912 -24.297 -22.484 1 95.62 111 TYR B CA 1
ATOM 2640 C C . TYR B 1 111 ? -1.613 -23.062 -21.906 1 95.62 111 TYR B C 1
ATOM 2642 O O . TYR B 1 111 ? -1.985 -23.031 -20.734 1 95.62 111 TYR B O 1
ATOM 2650 N N . ASN B 1 112 ? -1.834 -22.109 -22.75 1 96.31 112 ASN B N 1
ATOM 2651 C CA . ASN B 1 112 ? -2.484 -20.875 -22.328 1 96.31 112 ASN B CA 1
ATOM 2652 C C . ASN B 1 112 ? -3.898 -21.141 -21.812 1 96.31 112 ASN B C 1
ATOM 2654 O O . ASN B 1 112 ? -4.312 -20.562 -20.812 1 96.31 112 ASN B O 1
ATOM 2658 N N . ALA B 1 113 ? -4.59 -21.969 -22.531 1 96.06 113 ALA B N 1
ATOM 2659 C CA . ALA B 1 113 ? -5.949 -22.312 -22.109 1 96.06 113 ALA B CA 1
ATOM 2660 C C . ALA B 1 113 ? -5.953 -23 -20.75 1 96.06 113 ALA B C 1
ATOM 2662 O O . ALA B 1 113 ? -6.832 -22.75 -19.922 1 96.06 113 ALA B O 1
ATOM 2663 N N . GLY B 1 114 ? -5 -23.844 -20.578 1 96.94 114 GLY B N 1
ATOM 2664 C CA . GLY B 1 114 ? -4.887 -24.547 -19.312 1 96.94 114 GLY B CA 1
ATOM 2665 C C . GLY B 1 114 ? -4.574 -23.625 -18.141 1 96.94 114 GLY B C 1
ATOM 2666 O O . GLY B 1 114 ? -5.188 -23.75 -17.078 1 96.94 114 GLY B O 1
ATOM 2667 N N . ILE B 1 115 ? -3.633 -22.734 -18.375 1 97.94 115 ILE B N 1
ATOM 2668 C CA . ILE B 1 115 ? -3.256 -21.797 -17.328 1 97.94 115 ILE B CA 1
ATOM 2669 C C . ILE B 1 115 ? -4.426 -20.875 -17.016 1 97.94 115 ILE B C 1
ATOM 2671 O O . ILE B 1 115 ? -4.707 -20.578 -15.859 1 97.94 115 ILE B O 1
ATOM 2675 N N . ARG B 1 116 ? -5.117 -20.438 -18.062 1 98 116 ARG B N 1
ATOM 2676 C CA . ARG B 1 116 ? -6.297 -19.594 -17.891 1 98 116 ARG B CA 1
ATOM 2677 C C . ARG B 1 116 ? -7.352 -20.297 -17.047 1 98 116 ARG B C 1
ATOM 2679 O O . ARG B 1 116 ? -7.926 -19.703 -16.141 1 98 116 ARG B O 1
ATOM 2686 N N . SER B 1 117 ? -7.594 -21.516 -17.375 1 98.31 117 SER B N 1
ATOM 2687 C CA . SER B 1 117 ? -8.586 -22.297 -16.656 1 98.31 117 SER B CA 1
ATOM 2688 C C . SER B 1 117 ? -8.18 -22.5 -15.195 1 98.31 117 SER B C 1
ATOM 2690 O O . SER B 1 117 ? -9.008 -22.359 -14.289 1 98.31 117 SER B O 1
ATOM 2692 N N . ALA B 1 118 ? -6.934 -22.812 -14.938 1 98.69 118 ALA B N 1
ATOM 2693 C CA . ALA B 1 118 ? -6.434 -23.031 -13.586 1 98.69 118 ALA B CA 1
ATOM 2694 C C . ALA B 1 118 ? -6.551 -21.766 -12.75 1 98.69 118 ALA B C 1
ATOM 2696 O O . ALA B 1 118 ? -6.926 -21.812 -11.578 1 98.69 118 ALA B O 1
ATOM 2697 N N . LEU B 1 119 ? -6.254 -20.625 -13.375 1 98.69 119 LEU B N 1
ATOM 2698 C CA . LEU B 1 119 ? -6.359 -19.344 -12.672 1 98.69 119 LEU B CA 1
ATOM 2699 C C . LEU B 1 119 ? -7.812 -19.031 -12.336 1 98.69 119 LEU B C 1
ATOM 2701 O O . LEU B 1 119 ? -8.109 -18.562 -11.234 1 98.69 119 LEU B O 1
ATOM 2705 N N . LYS B 1 120 ? -8.703 -19.328 -13.242 1 98.19 120 LYS B N 1
ATOM 2706 C CA . LYS B 1 120 ? -10.117 -19.125 -12.961 1 98.19 120 LYS B CA 1
ATOM 2707 C C . LYS B 1 120 ? -10.578 -19.969 -11.781 1 98.19 120 LYS B C 1
ATOM 2709 O O . LYS B 1 120 ? -11.359 -19.516 -10.945 1 98.19 120 LYS B O 1
ATOM 2714 N N . THR B 1 121 ? -10.102 -21.125 -11.734 1 98.69 121 THR B N 1
ATOM 2715 C CA . THR B 1 121 ? -10.477 -22.062 -10.68 1 98.69 121 THR B CA 1
ATOM 2716 C C . THR B 1 121 ? -9.984 -21.578 -9.32 1 98.69 121 THR B C 1
ATOM 2718 O O . THR B 1 121 ? -10.758 -21.484 -8.367 1 98.69 121 THR B O 1
ATOM 2721 N N . ILE B 1 122 ? -8.68 -21.219 -9.219 1 98.69 122 ILE B N 1
ATOM 2722 C CA . ILE B 1 122 ? -8.102 -20.844 -7.934 1 98.69 122 ILE B CA 1
ATOM 2723 C C . ILE B 1 122 ? -8.625 -19.484 -7.504 1 98.69 122 ILE B C 1
ATOM 2725 O O . ILE B 1 122 ? -8.75 -19.203 -6.309 1 98.69 122 ILE B O 1
ATOM 2729 N N . CYS B 1 123 ? -9.055 -18.672 -8.5 1 97.19 123 CYS B N 1
ATOM 2730 C CA . CYS B 1 123 ? -9.523 -17.312 -8.219 1 97.19 123 CYS B CA 1
ATOM 2731 C C . CYS B 1 123 ? -10.969 -17.328 -7.746 1 97.19 123 CYS B C 1
ATOM 2733 O O . CYS B 1 123 ? -11.531 -16.281 -7.426 1 97.19 123 CYS B O 1
ATOM 2735 N N . GLN B 1 124 ? -11.555 -18.5 -7.602 1 97.12 124 GLN B N 1
ATOM 2736 C CA . GLN B 1 124 ? -12.867 -18.609 -6.973 1 97.12 124 GLN B CA 1
ATOM 2737 C C . GLN B 1 124 ? -12.789 -18.297 -5.48 1 97.12 124 GLN B C 1
ATOM 2739 O O . GLN B 1 124 ? -13.797 -17.984 -4.855 1 97.12 124 GLN B O 1
ATOM 2744 N N . LEU B 1 125 ? -11.648 -18.453 -4.965 1 96.5 125 LEU B N 1
ATOM 2745 C CA . LEU B 1 125 ? -11.445 -18.172 -3.547 1 96.5 125 LEU B CA 1
ATOM 2746 C C . LEU B 1 125 ? -11.516 -16.672 -3.283 1 96.5 125 LEU B C 1
ATOM 2748 O O . LEU B 1 125 ? -11 -15.875 -4.07 1 96.5 125 LEU B O 1
ATOM 2752 N N . LYS B 1 126 ? -12.133 -16.359 -2.174 1 90.69 126 LYS B N 1
ATOM 2753 C CA . LYS B 1 126 ? -12.195 -14.953 -1.775 1 90.69 126 LYS B CA 1
ATOM 2754 C C . LYS B 1 126 ? -10.805 -14.375 -1.561 1 90.69 126 LYS B C 1
ATOM 2756 O O . LYS B 1 126 ? -9.961 -14.992 -0.902 1 90.69 126 LYS B O 1
ATOM 2761 N N . GLY B 1 127 ? -10.578 -13.211 -2.18 1 88.5 127 GLY B N 1
ATOM 2762 C CA . GLY B 1 127 ? -9.312 -12.516 -1.971 1 88.5 127 GLY B CA 1
ATOM 2763 C C . GLY B 1 127 ? -8.195 -13.031 -2.857 1 88.5 127 GLY B C 1
ATOM 2764 O O . GLY B 1 127 ? -7.047 -12.617 -2.721 1 88.5 127 GLY B O 1
ATOM 2765 N N . VAL B 1 128 ? -8.562 -13.953 -3.719 1 94.44 128 VAL B N 1
ATOM 2766 C CA . VAL B 1 128 ? -7.551 -14.523 -4.598 1 94.44 128 VAL B CA 1
ATOM 2767 C C . VAL B 1 128 ? -7.809 -14.078 -6.039 1 94.44 128 VAL B C 1
ATOM 2769 O O . VAL B 1 128 ? -8.68 -14.633 -6.715 1 94.44 128 VAL B O 1
ATOM 2772 N N . GLY B 1 129 ? -6.992 -13.047 -6.406 1 94.31 129 GLY B N 1
ATOM 2773 C CA . GLY B 1 129 ? -6.969 -12.688 -7.816 1 94.31 129 GLY B CA 1
ATOM 2774 C C . GLY B 1 129 ? -5.828 -13.336 -8.578 1 94.31 129 GLY B C 1
ATOM 2775 O O . GLY B 1 129 ? -5.145 -14.219 -8.055 1 94.31 129 GLY B O 1
ATOM 2776 N N . PRO B 1 130 ? -5.562 -12.867 -9.805 1 96.12 130 PRO B N 1
ATOM 2777 C CA . PRO B 1 130 ? -4.535 -13.484 -10.641 1 96.12 130 PRO B CA 1
ATOM 2778 C C . PRO B 1 130 ? -3.143 -13.406 -10.016 1 96.12 130 PRO B C 1
ATOM 2780 O O . PRO B 1 130 ? -2.336 -14.328 -10.188 1 96.12 130 PRO B O 1
ATOM 2783 N N . ALA B 1 131 ? -2.934 -12.375 -9.258 1 94.56 131 ALA B N 1
ATOM 2784 C CA . ALA B 1 131 ? -1.617 -12.25 -8.641 1 94.56 131 ALA B CA 1
ATOM 2785 C C . ALA B 1 131 ? -1.411 -13.32 -7.57 1 94.56 131 ALA B C 1
ATOM 2787 O O . ALA B 1 131 ? -0.46 -14.102 -7.641 1 94.56 131 ALA B O 1
ATOM 2788 N N . THR B 1 132 ? -2.336 -13.406 -6.695 1 95.44 132 THR B N 1
ATOM 2789 C CA . THR B 1 132 ? -2.242 -14.438 -5.668 1 95.44 132 THR B CA 1
ATOM 2790 C C . THR B 1 132 ? -2.443 -15.828 -6.277 1 95.44 132 THR B C 1
ATOM 2792 O O . THR B 1 132 ? -1.787 -16.781 -5.871 1 95.44 132 THR B O 1
ATOM 2795 N N . GLY B 1 133 ? -3.307 -15.906 -7.238 1 98.44 133 GLY B N 1
ATOM 2796 C CA . GLY B 1 133 ? -3.533 -17.172 -7.914 1 98.44 133 GLY B CA 1
ATOM 2797 C C . GLY B 1 133 ? -2.291 -17.719 -8.586 1 98.44 133 GLY B C 1
ATOM 2798 O O . GLY B 1 133 ? -1.98 -18.906 -8.469 1 98.44 133 GLY B O 1
ATOM 2799 N N . SER B 1 134 ? -1.609 -16.859 -9.336 1 98.62 134 SER B N 1
ATOM 2800 C CA . SER B 1 134 ? -0.383 -17.297 -10 1 98.62 134 SER B CA 1
ATOM 2801 C C . SER B 1 134 ? 0.684 -17.688 -8.984 1 98.62 134 SER B C 1
ATOM 2803 O O . SER B 1 134 ? 1.498 -18.578 -9.242 1 98.62 134 SER B O 1
ATOM 2805 N N . LEU B 1 135 ? 0.659 -17.031 -7.848 1 98.38 135 LEU B N 1
ATOM 2806 C CA . LEU B 1 135 ? 1.552 -17.422 -6.762 1 98.38 135 LEU B CA 1
ATOM 2807 C C . LEU B 1 135 ? 1.274 -18.844 -6.309 1 98.38 135 LEU B C 1
ATOM 2809 O O . LEU B 1 135 ? 2.201 -19.641 -6.16 1 98.38 135 LEU B O 1
ATOM 2813 N N . VAL B 1 136 ? 0.068 -19.172 -6.121 1 98.69 136 VAL B N 1
ATOM 2814 C CA . VAL B 1 136 ? -0.326 -20.5 -5.691 1 98.69 136 VAL B CA 1
ATOM 2815 C C . VAL B 1 136 ? 0.083 -21.531 -6.75 1 98.69 136 VAL B C 1
ATOM 2817 O O . VAL B 1 136 ? 0.695 -22.547 -6.43 1 98.69 136 VAL B O 1
ATOM 2820 N N . LEU B 1 137 ? -0.189 -21.234 -8.008 1 98.69 137 LEU B N 1
ATOM 2821 C CA . LEU B 1 137 ? 0.093 -22.203 -9.07 1 98.69 137 LEU B CA 1
ATOM 2822 C C . LEU B 1 137 ? 1.596 -22.391 -9.25 1 98.69 137 LEU B C 1
ATOM 2824 O O . LEU B 1 137 ? 2.049 -23.469 -9.617 1 98.69 137 LEU B O 1
ATOM 2828 N N . SER B 1 138 ? 2.363 -21.375 -8.961 1 98.44 138 SER B N 1
ATOM 2829 C CA . SER B 1 138 ? 3.811 -21.438 -9.133 1 98.44 138 SER B CA 1
ATOM 2830 C C . SER B 1 138 ? 4.438 -22.438 -8.164 1 98.44 138 SER B C 1
ATOM 2832 O O . SER B 1 138 ? 5.594 -22.828 -8.336 1 98.44 138 SER B O 1
ATOM 2834 N N . LEU B 1 139 ? 3.672 -22.891 -7.184 1 98.19 139 LEU B N 1
ATOM 2835 C CA . LEU B 1 139 ? 4.164 -23.875 -6.227 1 98.19 139 LEU B CA 1
ATOM 2836 C C . LEU B 1 139 ? 4.453 -25.203 -6.918 1 98.19 139 LEU B C 1
ATOM 2838 O O . LEU B 1 139 ? 5.141 -26.062 -6.359 1 98.19 139 LEU B O 1
ATOM 2842 N N . LEU B 1 140 ? 4.008 -25.359 -8.109 1 97.25 140 LEU B N 1
ATOM 2843 C CA . LEU B 1 140 ? 4.148 -26.625 -8.836 1 97.25 140 LEU B CA 1
ATOM 2844 C C . LEU B 1 140 ? 5.492 -26.688 -9.555 1 97.25 140 LEU B C 1
ATOM 2846 O O . LEU B 1 140 ? 5.734 -27.594 -10.344 1 97.25 140 LEU B O 1
ATOM 2850 N N . SER B 1 141 ? 6.359 -25.734 -9.266 1 94.25 141 SER B N 1
ATOM 2851 C CA . SER B 1 141 ? 7.621 -25.641 -9.992 1 94.25 141 SER B CA 1
ATOM 2852 C C . SER B 1 141 ? 8.453 -26.906 -9.82 1 94.25 141 SER B C 1
ATOM 2854 O O . SER B 1 141 ? 9.258 -27.25 -10.695 1 94.25 141 SER B O 1
ATOM 2856 N N . LYS B 1 142 ? 8.234 -27.656 -8.789 1 92.88 142 LYS B N 1
ATOM 2857 C CA . LYS B 1 142 ? 8.977 -28.906 -8.57 1 92.88 142 LYS B CA 1
ATOM 2858 C C . LYS B 1 142 ? 8.32 -30.062 -9.312 1 92.88 142 LYS B C 1
ATOM 2860 O O . LYS B 1 142 ? 8.945 -31.109 -9.523 1 92.88 142 LYS B O 1
ATOM 2865 N N . PHE B 1 143 ? 7.062 -29.938 -9.672 1 94.44 143 PHE B N 1
ATOM 2866 C CA . PHE B 1 143 ? 6.312 -31 -10.352 1 94.44 143 PHE B CA 1
ATOM 2867 C C . PHE B 1 143 ? 6.555 -30.938 -11.859 1 94.44 143 PHE B C 1
ATOM 2869 O O . PHE B 1 143 ? 6.637 -31.984 -12.516 1 94.44 143 PHE B O 1
ATOM 2876 N N . THR B 1 144 ? 6.66 -29.719 -12.375 1 93.38 144 THR B N 1
ATOM 2877 C CA . THR B 1 144 ? 6.695 -29.547 -13.828 1 93.38 144 THR B CA 1
ATOM 2878 C C . THR B 1 144 ? 7.316 -28.203 -14.195 1 93.38 144 THR B C 1
ATOM 2880 O O . THR B 1 144 ? 7.145 -27.219 -13.477 1 93.38 144 THR B O 1
ATOM 2883 N N . HIS B 1 145 ? 7.98 -28.109 -15.328 1 91.25 145 HIS B N 1
ATOM 2884 C CA . HIS B 1 145 ? 8.5 -26.859 -15.859 1 91.25 145 HIS B CA 1
ATOM 2885 C C . HIS B 1 145 ? 7.383 -26.031 -16.5 1 91.25 145 HIS B C 1
ATOM 2887 O O . HIS B 1 145 ? 7.602 -24.875 -16.875 1 91.25 145 HIS B O 1
ATOM 2893 N N . ARG B 1 146 ? 6.211 -26.562 -16.469 1 93.75 146 ARG B N 1
ATOM 2894 C CA . ARG B 1 146 ? 5.082 -25.844 -17.062 1 93.75 146 ARG B CA 1
ATOM 2895 C C . ARG B 1 146 ? 4.312 -25.062 -16 1 93.75 146 ARG B C 1
ATOM 2897 O O . ARG B 1 146 ? 3.322 -24.391 -16.312 1 93.75 146 ARG B O 1
ATOM 2904 N N . ALA B 1 147 ? 4.801 -25.172 -14.758 1 96.31 147 ALA B N 1
ATOM 2905 C CA . ALA B 1 147 ? 4.227 -24.297 -13.742 1 96.31 147 ALA B CA 1
ATOM 2906 C C . ALA B 1 147 ? 4.383 -22.828 -14.125 1 96.31 147 ALA B C 1
ATOM 2908 O O . ALA B 1 147 ? 5.457 -22.391 -14.555 1 96.31 147 ALA B O 1
ATOM 2909 N N . PRO B 1 148 ? 3.279 -22.031 -14.039 1 97.81 148 PRO B N 1
ATOM 2910 C CA . PRO B 1 148 ? 3.365 -20.625 -14.445 1 97.81 148 PRO B CA 1
ATOM 2911 C C . PRO B 1 148 ? 4.094 -19.75 -13.422 1 97.81 148 PRO B C 1
ATOM 2913 O O . PRO B 1 148 ? 4.152 -20.109 -12.242 1 97.81 148 PRO B O 1
ATOM 2916 N N . PRO B 1 149 ? 4.676 -18.609 -13.875 1 98.19 149 PRO B N 1
ATOM 2917 C CA . PRO B 1 149 ? 5.383 -17.688 -12.969 1 98.19 149 PRO B CA 1
ATOM 2918 C C . PRO B 1 149 ? 4.43 -16.844 -12.125 1 98.19 149 PRO B C 1
ATOM 2920 O O . PRO B 1 149 ? 3.328 -16.516 -12.57 1 98.19 149 PRO B O 1
ATOM 2923 N N . PHE B 1 150 ? 4.848 -16.547 -10.914 1 98.31 150 PHE B N 1
ATOM 2924 C CA . PHE B 1 150 ? 4.164 -15.602 -10.039 1 98.31 150 PHE B CA 1
ATOM 2925 C C . PHE B 1 150 ? 4.133 -14.211 -10.656 1 98.31 150 PHE B C 1
ATOM 2927 O O . PHE B 1 150 ? 5.133 -13.75 -11.211 1 98.31 150 PHE B O 1
ATOM 2934 N N . PHE B 1 151 ? 2.971 -13.586 -10.523 1 96.62 151 PHE B N 1
ATOM 2935 C CA . PHE B 1 151 ? 2.713 -12.258 -11.055 1 96.62 151 PHE B CA 1
ATOM 2936 C C . PHE B 1 151 ? 3.148 -11.188 -10.062 1 96.62 151 PHE B C 1
ATOM 2938 O O . PHE B 1 151 ? 2.355 -10.32 -9.688 1 96.62 151 PHE B O 1
ATOM 2945 N N . SER B 1 152 ? 4.461 -11.234 -9.648 1 94.25 152 SER B N 1
ATOM 2946 C CA . SER B 1 152 ? 4.941 -10.18 -8.758 1 94.25 152 SER B CA 1
ATOM 2947 C C . SER B 1 152 ? 4.934 -8.82 -9.445 1 94.25 152 SER B C 1
ATOM 2949 O O . SER B 1 152 ? 5.164 -8.727 -10.656 1 94.25 152 SER B O 1
ATOM 2951 N N . ASP B 1 153 ? 4.691 -7.781 -8.648 1 87.44 153 ASP B N 1
ATOM 2952 C CA . ASP B 1 15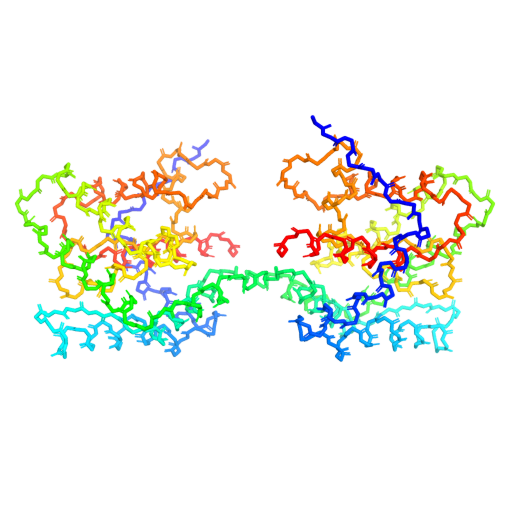3 ? 4.602 -6.434 -9.211 1 87.44 153 ASP B CA 1
ATOM 2953 C C . ASP B 1 153 ? 5.875 -6.07 -9.977 1 87.44 153 ASP B C 1
ATOM 2955 O O . ASP B 1 153 ? 5.805 -5.586 -11.102 1 87.44 153 ASP B O 1
ATOM 2959 N N . GLU B 1 154 ? 6.98 -6.266 -9.383 1 88.81 154 GLU B N 1
ATOM 2960 C CA . GLU B 1 154 ? 8.273 -5.879 -9.938 1 88.81 154 GLU B CA 1
ATOM 2961 C C . GLU B 1 154 ? 8.562 -6.637 -11.234 1 88.81 154 GLU B C 1
ATOM 2963 O O . GLU B 1 154 ? 8.984 -6.039 -12.227 1 88.81 154 GLU B O 1
ATOM 2968 N N . CYS B 1 155 ? 8.281 -7.93 -11.234 1 94.12 155 CYS B N 1
ATOM 2969 C CA . CYS B 1 155 ? 8.477 -8.734 -12.438 1 94.12 155 CYS B CA 1
ATOM 2970 C C . CYS B 1 155 ? 7.508 -8.312 -13.531 1 94.12 155 CYS B C 1
ATOM 2972 O O . CYS B 1 155 ? 7.895 -8.195 -14.695 1 94.12 155 CYS B O 1
ATOM 2974 N N . ALA B 1 156 ? 6.262 -8.07 -13.18 1 94.12 156 ALA B N 1
ATOM 2975 C CA . ALA B 1 156 ? 5.238 -7.691 -14.148 1 94.12 156 ALA B CA 1
ATOM 2976 C C . ALA B 1 156 ? 5.598 -6.383 -14.844 1 94.12 156 ALA B C 1
ATOM 2978 O O . ALA B 1 156 ? 5.465 -6.266 -16.062 1 94.12 156 ALA B O 1
ATOM 2979 N N . VAL B 1 157 ? 6.066 -5.469 -14.062 1 88.25 157 VAL B N 1
ATOM 2980 C CA . VAL B 1 157 ? 6.453 -4.18 -14.633 1 88.25 157 VAL B CA 1
ATOM 2981 C C . VAL B 1 157 ? 7.594 -4.379 -15.625 1 88.25 157 VAL B C 1
ATOM 2983 O O . VAL B 1 157 ? 7.539 -3.871 -16.75 1 88.25 157 VAL B O 1
ATOM 2986 N N . GLU B 1 158 ? 8.625 -5.141 -15.266 1 92.5 158 GLU B N 1
ATOM 2987 C CA . GLU B 1 158 ? 9.766 -5.395 -16.141 1 92.5 158 GLU B CA 1
ATOM 2988 C C . GLU B 1 158 ? 9.32 -6.051 -17.438 1 92.5 158 GLU B C 1
ATOM 2990 O O . GLU B 1 158 ? 9.758 -5.652 -18.531 1 92.5 158 GLU B O 1
ATOM 2995 N N . VAL B 1 159 ? 8.5 -7.035 -17.328 1 95.88 159 VAL B N 1
ATOM 2996 C CA . VAL B 1 159 ? 8.07 -7.84 -18.469 1 95.88 159 VAL B CA 1
ATOM 2997 C C . VAL B 1 159 ? 7.176 -7.008 -19.375 1 95.88 159 VAL B C 1
ATOM 2999 O O . VAL B 1 159 ? 7.379 -6.977 -20.594 1 95.88 159 VAL B O 1
ATOM 3002 N N . LEU B 1 160 ? 6.219 -6.348 -18.812 1 93.62 160 LEU B N 1
ATOM 3003 C CA . LEU B 1 160 ? 5.262 -5.59 -19.609 1 93.62 160 LEU B CA 1
ATOM 3004 C C . LEU B 1 160 ? 5.93 -4.383 -20.266 1 93.62 160 LEU B C 1
ATOM 3006 O O . LEU B 1 160 ? 5.562 -3.992 -21.375 1 93.62 160 LEU B O 1
ATOM 3010 N N . GLU B 1 161 ? 6.879 -3.797 -19.578 1 90.94 161 GLU B N 1
ATOM 3011 C CA . GLU B 1 161 ? 7.672 -2.742 -20.203 1 90.94 161 GLU B CA 1
ATOM 3012 C C . GLU B 1 161 ? 8.453 -3.275 -21.406 1 90.94 161 GLU B C 1
ATOM 3014 O O . GLU B 1 161 ? 8.5 -2.637 -22.453 1 90.94 161 GLU B O 1
ATOM 3019 N N . ASP B 1 162 ? 9.055 -4.434 -21.219 1 92.56 162 ASP B N 1
ATOM 3020 C CA . ASP B 1 162 ? 9.82 -5.047 -22.297 1 92.56 162 ASP B CA 1
ATOM 3021 C C . ASP B 1 162 ? 8.93 -5.367 -23.5 1 92.56 162 ASP B C 1
ATOM 3023 O O . ASP B 1 162 ? 9.367 -5.305 -24.641 1 92.56 162 ASP B O 1
ATOM 3027 N N . LEU B 1 163 ? 7.691 -5.715 -23.188 1 92.94 163 LEU B N 1
ATOM 3028 C CA . LEU B 1 163 ? 6.73 -6.039 -24.234 1 92.94 163 LEU B CA 1
ATOM 3029 C C . LEU B 1 163 ? 6.125 -4.77 -24.828 1 92.94 163 LE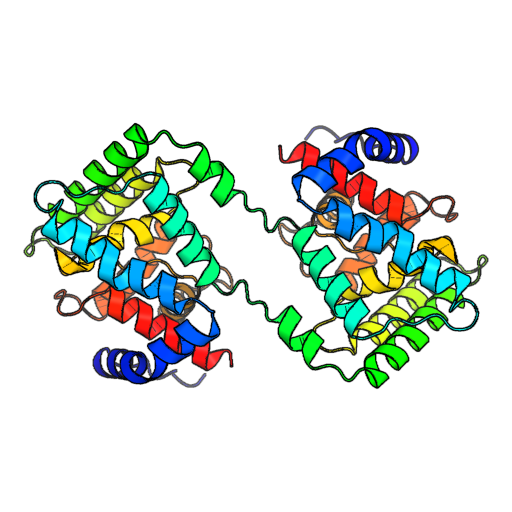U B C 1
ATOM 3031 O O . LEU B 1 163 ? 5.371 -4.832 -25.812 1 92.94 163 LEU B O 1
ATOM 3035 N N . GLY B 1 164 ? 6.41 -3.654 -24.25 1 91.44 164 GLY B N 1
ATOM 3036 C CA . GLY B 1 164 ? 5.809 -2.402 -24.672 1 91.44 164 GLY B CA 1
ATOM 3037 C C . GLY B 1 164 ? 4.344 -2.285 -24.312 1 91.44 164 GLY B C 1
ATOM 3038 O O . GLY B 1 164 ? 3.574 -1.624 -25.016 1 91.44 164 GLY B O 1
ATOM 3039 N N . GLN B 1 165 ? 3.994 -2.939 -23.234 1 90.69 165 GLN B N 1
ATOM 3040 C CA . GLN B 1 165 ? 2.576 -3.027 -22.906 1 90.69 165 GLN B CA 1
ATOM 3041 C C . GLN B 1 165 ? 2.303 -2.486 -21.516 1 90.69 165 GLN B C 1
ATOM 3043 O O . GLN B 1 165 ? 1.198 -2.643 -20.984 1 90.69 165 GLN B O 1
ATOM 3048 N N . TYR B 1 166 ? 3.293 -1.927 -20.922 1 86.75 166 TYR B N 1
ATOM 3049 C CA . TYR B 1 166 ? 3.088 -1.356 -19.594 1 86.75 166 TYR B CA 1
ATOM 3050 C C . TYR B 1 166 ? 2.443 0.021 -19.688 1 86.75 166 TYR B C 1
ATOM 3052 O O . TYR B 1 166 ? 2.951 0.906 -20.375 1 86.75 166 TYR B O 1
ATOM 3060 N N . LYS B 1 167 ? 1.356 0.261 -19 1 73.62 167 LYS B N 1
ATOM 3061 C CA . LYS B 1 167 ? 0.576 1.491 -19.094 1 73.62 167 LYS B CA 1
ATOM 3062 C C . LYS B 1 167 ? 0.741 2.344 -17.828 1 73.62 167 LYS B C 1
ATOM 3064 O O . LYS B 1 167 ? -0.168 3.086 -17.453 1 73.62 167 LYS B O 1
ATOM 3069 N N . GLY B 1 168 ? 1.791 2.141 -17.109 1 69.81 168 GLY B N 1
ATOM 3070 C CA . GLY B 1 168 ? 2.074 2.961 -15.938 1 69.81 168 GLY B CA 1
ATOM 3071 C C . GLY B 1 168 ? 1.539 2.369 -14.648 1 69.81 168 GLY B C 1
ATOM 3072 O O . GLY B 1 168 ? 1.945 2.775 -13.555 1 69.81 168 GLY B O 1
ATOM 3073 N N . LYS B 1 169 ? 0.642 1.481 -14.82 1 70.81 169 LYS B N 1
ATOM 3074 C CA . LYS B 1 169 ? 0.1 0.798 -13.648 1 70.81 169 LYS B CA 1
ATOM 3075 C C . LYS B 1 169 ? -0.31 -0.632 -13.992 1 70.81 169 LYS B C 1
ATOM 3077 O O . LYS B 1 169 ? -0.608 -0.94 -15.148 1 70.81 169 LYS B O 1
ATOM 3082 N N . LEU B 1 170 ? -0.254 -1.49 -13.016 1 81 170 LEU B N 1
ATOM 3083 C CA . LEU B 1 170 ? -0.733 -2.857 -13.188 1 81 170 LEU B CA 1
ATOM 3084 C C . LEU B 1 170 ? -2.232 -2.945 -12.93 1 81 170 LEU B C 1
ATOM 3086 O O . LEU B 1 170 ? -2.746 -2.297 -12.016 1 81 170 LEU B O 1
ATOM 3090 N N . SER B 1 171 ? -2.936 -3.744 -13.758 1 77.62 171 SER B N 1
ATOM 3091 C CA . SER B 1 171 ? -4.375 -3.908 -13.586 1 77.62 171 SER B CA 1
ATOM 3092 C C . SER B 1 171 ? -4.699 -5.203 -12.844 1 77.62 171 SER B C 1
ATOM 3094 O O . SER B 1 171 ? -5.824 -5.387 -12.375 1 77.62 171 SER B O 1
ATOM 3096 N N . TYR B 1 172 ? -3.828 -6.102 -12.742 1 86.19 172 TYR B N 1
ATOM 3097 C CA . TYR B 1 172 ? -3.926 -7.359 -12.008 1 86.19 172 TYR B CA 1
ATOM 3098 C C . TYR B 1 172 ? -5.07 -8.211 -12.547 1 86.19 172 TYR B C 1
ATOM 3100 O O . TYR B 1 172 ? -5.645 -9.023 -11.812 1 86.19 172 TYR B O 1
ATOM 3108 N N . THR B 1 173 ? -5.41 -8.047 -13.828 1 90.5 173 THR B N 1
ATOM 3109 C CA . THR B 1 173 ? -6.465 -8.828 -14.461 1 90.5 173 THR B CA 1
ATOM 3110 C C . THR B 1 173 ? -5.898 -10.094 -15.086 1 90.5 173 THR B C 1
ATOM 3112 O O . THR B 1 173 ? -4.688 -10.203 -15.297 1 90.5 173 THR B O 1
ATOM 3115 N N . LEU B 1 174 ? -6.875 -11.016 -15.344 1 94.19 174 LEU B N 1
ATOM 3116 C CA . LEU B 1 174 ? -6.48 -12.258 -15.992 1 94.19 174 LEU B CA 1
ATOM 3117 C C . LEU B 1 174 ? -5.898 -11.984 -17.375 1 94.19 174 LEU B C 1
ATOM 3119 O O . LEU B 1 174 ? -4.852 -12.531 -17.734 1 94.19 174 LEU B O 1
ATOM 3123 N N . PRO B 1 175 ? -6.48 -11.094 -18.188 1 94.88 175 PRO B N 1
ATOM 3124 C CA . PRO B 1 175 ? -5.871 -10.797 -19.484 1 94.88 175 PRO B CA 1
ATOM 3125 C C . PRO B 1 175 ? -4.465 -10.219 -19.359 1 94.88 175 PRO B C 1
ATOM 3127 O O . PRO B 1 175 ? -3.578 -10.562 -20.141 1 94.88 175 PRO B O 1
ATOM 3130 N N . GLU B 1 176 ? -4.215 -9.375 -18.438 1 93.62 176 GLU B N 1
ATOM 3131 C CA . GLU B 1 176 ? -2.879 -8.82 -18.25 1 93.62 176 GLU B CA 1
ATOM 3132 C C . GLU B 1 176 ? -1.885 -9.906 -17.859 1 93.62 176 GLU B C 1
ATOM 3134 O O . GLU B 1 176 ? -0.745 -9.914 -18.328 1 93.62 176 GLU B O 1
ATOM 3139 N N . TYR B 1 177 ? -2.314 -10.828 -16.969 1 97.62 177 TYR B N 1
ATOM 3140 C CA . TYR B 1 177 ? -1.429 -11.938 -16.625 1 97.62 177 TYR B CA 1
ATOM 3141 C C . TYR B 1 177 ? -1.074 -12.758 -17.844 1 97.62 177 TYR B C 1
ATOM 3143 O O . TYR B 1 177 ? 0.066 -13.203 -18 1 97.62 177 TYR B O 1
ATOM 3151 N N . MET B 1 178 ? -2.078 -12.977 -18.672 1 97.5 178 MET B N 1
ATOM 3152 C CA . MET B 1 178 ? -1.814 -13.797 -19.859 1 97.5 178 MET B CA 1
ATOM 3153 C C . MET B 1 178 ? -0.835 -13.102 -20.797 1 97.5 178 MET B C 1
ATOM 3155 O O . MET B 1 178 ? -0.023 -13.758 -21.453 1 97.5 178 MET B O 1
ATOM 3159 N N . ARG B 1 179 ? -0.856 -11.805 -20.875 1 95.94 179 ARG B N 1
ATOM 3160 C CA . ARG B 1 179 ? 0.149 -11.062 -21.625 1 95.94 179 ARG B CA 1
ATOM 3161 C C . ARG B 1 179 ? 1.522 -11.188 -20.984 1 95.94 179 ARG B C 1
ATOM 3163 O O . ARG B 1 179 ? 2.525 -11.398 -21.672 1 95.94 179 ARG B O 1
ATOM 3170 N N . PHE B 1 180 ? 1.529 -11.062 -19.703 1 97.38 180 PHE B N 1
ATOM 3171 C CA . PHE B 1 180 ? 2.727 -11.266 -18.891 1 97.38 180 PHE B CA 1
ATOM 3172 C C . PHE B 1 180 ? 3.344 -12.633 -19.172 1 97.38 180 PHE B C 1
ATOM 3174 O O . PHE B 1 180 ? 4.555 -12.742 -19.359 1 97.38 180 PHE B O 1
ATOM 3181 N N . LEU B 1 181 ? 2.508 -13.656 -19.25 1 97.38 181 LEU B N 1
ATOM 3182 C CA . LEU B 1 181 ? 2.936 -15.031 -19.469 1 97.38 181 LEU B CA 1
ATOM 3183 C C . LEU B 1 181 ? 3.58 -15.188 -20.844 1 97.38 181 LEU B C 1
ATOM 3185 O O . LEU B 1 181 ? 4.484 -16.016 -21.016 1 97.38 181 LEU B O 1
ATOM 3189 N N . GLN B 1 182 ? 3.186 -14.367 -21.766 1 95.06 182 GLN B N 1
ATOM 3190 C CA . GLN B 1 182 ? 3.689 -14.445 -23.141 1 95.06 182 GLN B CA 1
ATOM 3191 C C . GLN B 1 182 ? 5.191 -14.18 -23.188 1 95.06 182 GLN B C 1
ATOM 3193 O O . GLN B 1 182 ? 5.902 -14.758 -24.016 1 95.06 182 GLN B O 1
ATOM 3198 N N . TRP B 1 183 ? 5.629 -13.367 -22.391 1 96.06 183 TRP B N 1
ATOM 3199 C CA . TRP B 1 183 ? 7.051 -13.039 -22.359 1 96.06 183 TRP B CA 1
ATOM 3200 C C . TRP B 1 183 ? 7.887 -14.289 -22.094 1 96.06 183 TRP B C 1
ATOM 3202 O O . TRP B 1 183 ? 8.875 -14.539 -22.781 1 96.06 183 TRP B O 1
ATOM 3212 N N . PHE B 1 184 ? 7.457 -15.039 -21.125 1 95.94 184 PHE B N 1
ATOM 3213 C CA . PHE B 1 184 ? 8.164 -16.25 -20.75 1 95.94 184 PHE B CA 1
ATOM 3214 C C . PHE B 1 184 ? 8.125 -17.281 -21.891 1 95.94 184 PHE B C 1
ATOM 3216 O O . PHE B 1 184 ? 9.109 -17.969 -22.141 1 95.94 184 PHE B O 1
ATOM 3223 N N . GLN B 1 185 ? 6.961 -17.312 -22.547 1 93.88 185 GLN B N 1
ATOM 3224 C CA . GLN B 1 185 ? 6.805 -18.25 -23.656 1 93.88 185 GLN B CA 1
ATOM 3225 C C . GLN B 1 185 ? 7.695 -17.859 -24.828 1 93.88 185 GLN B C 1
ATOM 3227 O O . GLN B 1 185 ? 8.203 -18.719 -25.547 1 93.88 185 GLN B O 1
ATOM 3232 N N . GLN B 1 186 ? 7.887 -16.625 -25.047 1 93.81 186 GLN B N 1
ATOM 3233 C CA . GLN B 1 186 ? 8.742 -16.125 -26.125 1 93.81 186 GLN B CA 1
ATOM 3234 C C . GLN B 1 186 ? 10.219 -16.359 -25.812 1 93.81 186 GLN B C 1
ATOM 3236 O O . GLN B 1 186 ? 10.992 -16.766 -26.688 1 93.81 186 GLN B O 1
ATOM 3241 N N . LYS B 1 187 ? 10.578 -16.141 -24.562 1 94.19 187 LYS B N 1
ATOM 3242 C CA . LYS B 1 187 ? 11.977 -16.219 -24.172 1 94.19 187 LYS B CA 1
ATOM 3243 C C . LYS B 1 187 ? 12.406 -17.672 -23.938 1 94.19 187 LYS B C 1
ATOM 3245 O O . LYS B 1 187 ? 13.578 -18.016 -24.094 1 94.19 187 LYS B O 1
ATOM 3250 N N . ASP B 1 188 ? 11.445 -18.469 -23.562 1 93.44 188 ASP B N 1
ATOM 3251 C CA . ASP B 1 188 ? 11.695 -19.875 -23.266 1 93.44 188 ASP B CA 1
ATOM 3252 C C . ASP B 1 188 ? 10.555 -20.766 -23.781 1 93.44 188 ASP B C 1
ATOM 3254 O O . ASP B 1 188 ? 9.852 -21.391 -22.984 1 93.44 188 ASP B O 1
ATOM 3258 N N . PRO B 1 189 ? 10.43 -20.922 -25.109 1 91.94 189 PRO B N 1
ATOM 3259 C CA . PRO B 1 189 ? 9.305 -21.656 -25.703 1 91.94 189 PRO B CA 1
ATOM 3260 C C . PRO B 1 189 ? 9.344 -23.156 -25.391 1 91.94 189 PRO B C 1
ATOM 3262 O O . PRO B 1 189 ? 8.305 -23.812 -25.422 1 91.94 189 PRO B O 1
ATOM 3265 N N . GLU B 1 190 ? 10.508 -23.719 -25.031 1 91.25 190 GLU B N 1
ATOM 3266 C CA . GLU B 1 190 ? 10.641 -25.156 -24.812 1 91.25 190 GLU B CA 1
ATOM 3267 C C . GLU B 1 190 ? 10.555 -25.5 -23.328 1 91.25 190 GLU B C 1
ATOM 3269 O O . GLU B 1 190 ? 10.789 -26.656 -22.953 1 91.25 190 GLU B O 1
ATOM 3274 N N . PHE B 1 191 ? 10.258 -24.547 -22.516 1 93.25 191 PHE B N 1
ATOM 3275 C CA . PHE B 1 191 ? 10.109 -24.766 -21.078 1 93.25 191 PHE B CA 1
ATOM 3276 C C . PHE B 1 191 ? 11.375 -25.375 -20.484 1 93.25 191 PHE B C 1
ATOM 3278 O O . PHE B 1 191 ? 11.312 -26.359 -19.734 1 93.25 191 PHE B O 1
ATOM 3285 N N . GLU B 1 192 ? 12.5 -24.781 -20.844 1 92.75 192 GLU B N 1
ATOM 3286 C CA . GLU B 1 192 ? 13.797 -25.281 -20.391 1 92.75 192 GLU B CA 1
ATOM 3287 C C . GLU B 1 192 ? 14.109 -24.812 -18.969 1 92.75 192 GLU B C 1
ATOM 3289 O O . GLU B 1 192 ? 14.875 -25.453 -18.25 1 92.75 192 GLU B O 1
ATOM 3294 N N . TYR B 1 193 ? 13.484 -23.75 -18.625 1 94.12 193 TYR B N 1
ATOM 3295 C CA . TYR B 1 193 ? 13.875 -23.125 -17.375 1 94.12 193 TYR B CA 1
ATOM 3296 C C . TYR B 1 193 ? 12.703 -23.078 -16.406 1 94.12 193 TYR B C 1
ATOM 3298 O O . TYR B 1 193 ? 11.539 -23.047 -16.812 1 94.12 193 TYR B O 1
ATOM 3306 N N . ASP B 1 194 ? 13.039 -23.047 -15.125 1 94.5 194 ASP B N 1
ATOM 3307 C CA . ASP B 1 194 ? 12.062 -22.844 -14.062 1 94.5 194 ASP B CA 1
ATOM 3308 C C . ASP B 1 194 ? 11.547 -21.406 -14.062 1 94.5 194 ASP B C 1
ATOM 3310 O O . ASP B 1 194 ? 12.305 -20.469 -13.812 1 94.5 194 ASP B O 1
ATOM 3314 N N . ARG B 1 195 ? 10.328 -21.297 -14.242 1 95.94 195 ARG B N 1
ATOM 3315 C CA . ARG B 1 195 ? 9.766 -19.953 -14.398 1 95.94 195 ARG B CA 1
ATOM 3316 C C . ARG B 1 195 ? 9.742 -19.219 -13.07 1 95.94 195 ARG B C 1
ATOM 3318 O O . ARG B 1 195 ? 9.719 -17.984 -13.039 1 95.94 195 ARG B O 1
ATOM 3325 N N . THR B 1 196 ? 9.719 -19.953 -11.914 1 96.44 196 THR B N 1
ATOM 3326 C CA . THR B 1 196 ? 9.859 -19.297 -10.617 1 96.44 196 THR B CA 1
ATOM 3327 C C . THR B 1 196 ? 11.203 -18.578 -10.5 1 96.44 196 THR B C 1
ATOM 3329 O O . THR B 1 196 ? 11.266 -17.453 -10.039 1 96.44 196 THR B O 1
ATOM 3332 N N . GLN B 1 197 ? 12.25 -19.219 -11 1 95.44 197 GLN B N 1
ATOM 3333 C CA . GLN B 1 197 ? 13.578 -18.625 -10.945 1 95.44 197 GLN B CA 1
ATOM 3334 C C . GLN B 1 197 ? 13.68 -17.422 -11.891 1 95.44 197 GLN B C 1
ATOM 3336 O O . GLN B 1 197 ? 14.359 -16.438 -11.586 1 95.44 197 GLN B O 1
ATOM 3341 N N . LEU B 1 198 ? 13.023 -17.562 -12.992 1 96.38 198 LEU B N 1
ATOM 3342 C CA . LEU B 1 198 ? 13.039 -16.453 -13.938 1 96.38 198 LEU B CA 1
ATOM 3343 C C . LEU B 1 198 ? 12.281 -15.25 -13.367 1 96.38 198 LEU B C 1
ATOM 3345 O O . LEU B 1 198 ? 12.727 -14.109 -13.523 1 96.38 198 LEU B O 1
ATOM 3349 N N . GLU B 1 199 ? 11.109 -15.516 -12.789 1 97.5 199 GLU B N 1
ATOM 3350 C CA . GLU B 1 199 ? 10.383 -14.445 -12.117 1 97.5 199 GLU B CA 1
ATOM 3351 C C . GLU B 1 199 ? 11.25 -13.773 -11.055 1 97.5 199 GLU B C 1
ATOM 3353 O O . GLU B 1 199 ? 11.297 -12.547 -10.969 1 97.5 199 GLU B O 1
ATOM 3358 N N . GLN B 1 200 ? 11.961 -14.523 -10.234 1 96.31 200 GLN B N 1
ATOM 3359 C CA . GLN B 1 200 ? 12.836 -13.992 -9.195 1 96.31 200 GLN B CA 1
ATOM 3360 C C . GLN B 1 200 ? 13.961 -13.156 -9.797 1 96.31 200 GLN B C 1
ATOM 3362 O O . GLN B 1 200 ? 14.352 -12.133 -9.234 1 96.31 200 GLN B O 1
ATOM 3367 N N . ALA B 1 201 ? 14.477 -13.625 -10.914 1 96.5 201 ALA B N 1
ATOM 3368 C CA . ALA B 1 201 ? 15.531 -12.883 -11.602 1 96.5 201 ALA B CA 1
ATOM 3369 C C . ALA B 1 201 ? 15.039 -11.5 -12.039 1 96.5 201 ALA B C 1
ATOM 3371 O O . ALA B 1 201 ? 15.719 -10.5 -11.82 1 96.5 201 ALA B O 1
ATOM 3372 N N . LEU B 1 202 ? 13.883 -11.531 -12.609 1 95.69 202 LEU B N 1
ATOM 3373 C CA . LEU B 1 202 ? 13.32 -10.266 -13.086 1 95.69 202 LEU B CA 1
ATOM 3374 C C . LEU B 1 202 ? 12.953 -9.359 -11.914 1 95.69 202 LEU B C 1
ATOM 3376 O O . LEU B 1 202 ? 13.062 -8.133 -12.016 1 95.69 202 LEU B O 1
ATOM 3380 N N . TRP B 1 203 ? 12.5 -9.938 -10.812 1 94.19 203 TRP B N 1
ATOM 3381 C CA . TRP B 1 203 ? 12.273 -9.211 -9.57 1 94.19 203 TRP B CA 1
ATOM 3382 C C . TRP B 1 203 ? 13.555 -8.523 -9.102 1 94.19 203 TRP B C 1
ATOM 3384 O O . TRP B 1 203 ? 13.531 -7.34 -8.75 1 94.19 203 TRP B O 1
ATOM 3394 N N . CYS B 1 204 ? 14.664 -9.195 -9.188 1 92.62 204 CYS B N 1
ATOM 3395 C CA . CYS B 1 204 ? 15.953 -8.633 -8.797 1 92.62 204 CYS B CA 1
ATOM 3396 C C . CYS B 1 204 ? 16.359 -7.484 -9.719 1 92.62 204 CYS B C 1
ATOM 3398 O O . CYS B 1 204 ? 16.828 -6.445 -9.25 1 92.62 204 CYS B O 1
ATOM 3400 N N . VAL B 1 205 ? 16.156 -7.723 -11 1 92.25 205 VAL B N 1
ATOM 3401 C CA . VAL B 1 205 ? 16.484 -6.695 -11.984 1 92.25 205 VAL B CA 1
ATOM 3402 C C . VAL B 1 205 ? 15.719 -5.414 -11.672 1 92.25 205 VAL B C 1
ATOM 3404 O O . VAL B 1 205 ? 16.281 -4.32 -11.688 1 92.25 205 VAL B O 1
ATOM 3407 N N . HIS B 1 206 ? 14.477 -5.551 -11.391 1 88.88 206 HIS B N 1
ATOM 3408 C CA . HIS B 1 206 ? 13.625 -4.406 -11.102 1 88.88 206 HIS B CA 1
ATOM 3409 C C . HIS B 1 206 ? 14.094 -3.658 -9.859 1 88.88 206 HIS B C 1
ATOM 3411 O O . HIS B 1 206 ? 14.188 -2.428 -9.867 1 88.88 206 HIS B O 1
ATOM 3417 N N . LEU B 1 207 ? 14.352 -4.379 -8.805 1 82.56 207 LEU B N 1
ATOM 3418 C CA . LEU B 1 207 ? 14.734 -3.764 -7.535 1 82.56 207 LEU B CA 1
ATOM 3419 C C . LEU B 1 207 ? 16.094 -3.088 -7.652 1 82.56 207 LEU B C 1
ATOM 3421 O O . LEU B 1 207 ? 16.344 -2.062 -7.012 1 82.56 207 LEU B O 1
ATOM 3425 N N . ASP B 1 208 ? 16.906 -3.65 -8.438 1 81.56 208 ASP B N 1
ATOM 3426 C CA . ASP B 1 208 ? 18.234 -3.074 -8.625 1 81.56 208 ASP B CA 1
ATOM 3427 C C . ASP B 1 208 ? 18.156 -1.768 -9.414 1 81.56 208 ASP B C 1
ATOM 3429 O O . ASP B 1 208 ? 19 -0.883 -9.242 1 81.56 208 ASP B O 1
ATOM 3433 N N . ARG B 1 209 ? 17.203 -1.711 -10.289 1 74.44 209 ARG B N 1
ATOM 3434 C CA . ARG B 1 209 ? 17.016 -0.489 -11.062 1 74.44 209 ARG B CA 1
ATOM 3435 C C . ARG B 1 209 ? 16.438 0.624 -10.203 1 74.44 209 ARG B C 1
ATOM 3437 O O . ARG B 1 209 ? 16.719 1.804 -10.43 1 74.44 209 ARG B O 1
ATOM 3444 N N . ASP B 1 210 ? 15.578 0.342 -9.289 1 57.59 210 ASP B N 1
ATOM 3445 C CA . ASP B 1 210 ? 14.891 1.317 -8.453 1 57.59 210 ASP B CA 1
ATOM 3446 C C . ASP B 1 210 ? 15.781 1.795 -7.309 1 57.59 210 ASP B C 1
ATOM 3448 O O . ASP B 1 210 ? 15.469 2.787 -6.645 1 57.59 210 ASP B O 1
ATOM 3452 N N . GLN B 1 211 ? 16.891 1.183 -6.984 1 49.12 211 GLN B N 1
ATOM 3453 C CA . GLN B 1 211 ? 17.859 1.675 -6.008 1 49.12 211 GLN B CA 1
ATOM 3454 C C . GLN B 1 211 ? 18.719 2.791 -6.602 1 49.12 211 GLN B C 1
ATOM 3456 O O . GLN B 1 211 ? 19 2.793 -7.801 1 49.12 211 GLN B O 1
#

Organism: Cyberlindnera jadinii (strain ATCC 18201 / CBS 1600 / BCRC 20928 / JCM 3617 / NBRC 0987 / NRRL Y-1542) (NCBI:txid983966)

Radius of gyration: 25.16 Å; Cα contacts (8 Å, |Δi|>4): 546; chains: 2; bounding box: 53×76×54 Å